Protein AF-0000000084673811 (afdb_homodimer)

Secondary structure (DSSP, 8-state):
------EEEEEE-TTB-HHHHHHHIIIIIS--TTSSS---EEEEEESSSSSEEETTTEEE--SB-GGGGGT-SEEEE---S-TTSPPPHHHHHHHHHHHHHT-EEEEEGGGHHHHHHTTTTTTSEE---GGGHHHHHHH-TTSEE-TTBSEEEETTEEEE-SSTHHHHHHHHHHHHHH-HHHHHHHHHHTTPPSPPPTTSBS------SSSHHHHHHHHHHHHHTTTTS---HHHHHHHTT--HHHHHHHHHHHHSS-HHHHHHHHHHHHHHHHHHH----HHHHHHHTT-S-HHHHHHHHHHHHSS-HHHHHHHH-SSTTHHHHHHHH--/------EEEEEE-TTB-HHHHHHHIIIIIS--TT-SS---EEEEEESSSSSEEETTTEEE--SB-GGGGGT-SEEEE---S-TTSPPPHHHHHHHHHHHHHT-EEEEEGGGHHHHHHTTTTTTSEE---GGGHHHHHHH-TTSEE-TTBSEEEETTEEEE-SSTHHHHHHHHHHHHHH-HHHHHHHHHHTTPPSPPPTTSBS------SSSHHHHHHHHHHHHHTTTTS---HHHHHHHTT--HHHHHHHHHHHHSS-HHHHHHHHHHHHHHHHHHH----HHHHHHHTT-SSHHHHHHHHHHHHSS-HHHHHHHH-SSTTHHHHHHHH--

InterPro domains:
  IPR002818 DJ-1/PfpI [PF01965] (40-175)
  IPR009057 Homedomain-like superfamily [SSF46689] (218-264)
  IPR009057 Homedomain-like superfamily [SSF46689] (267-317)
  IPR018060 AraC-like, DNA binding HTH domain [PF12833] (236-315)
  IPR018060 AraC-like, DNA binding HTH domain [PS01124] (217-315)
  IPR018060 AraC-like, DNA binding HTH domain [SM00342] (230-313)
  IPR018062 HTH domain AraC-type, conserved site [PS00041] (267-309)
  IPR029062 Class I glutamine amidotransferase-like [G3DSA:3.40.50.880] (7-215)
  IPR029062 Class I glutamine amidotransferase-like [SSF52317] (8-196)
  IPR052158 Isonitrile Hydratase and Quaternary Amine Regulator [PTHR43130] (4-276)

Solvent-accessible surface area (backbone atoms only — not comparable to full-atom values): 33667 Å² total; per-residue (Å²): 126,81,66,79,69,43,34,35,33,35,54,42,41,59,46,21,37,37,40,46,43,17,44,52,32,58,71,41,47,50,85,58,82,91,47,95,59,80,67,54,43,61,43,34,24,24,79,51,81,67,70,21,42,27,54,68,58,29,30,37,44,52,76,40,47,66,74,56,42,77,68,24,39,30,38,39,32,31,25,51,59,48,85,86,56,79,71,57,66,69,58,37,52,44,51,52,52,19,45,72,74,63,20,28,38,35,21,20,14,53,12,34,54,56,46,48,72,50,51,75,39,56,77,31,63,35,24,22,24,65,92,43,30,65,57,49,34,67,79,39,66,56,31,46,65,41,62,40,26,20,28,30,78,58,80,47,44,31,20,6,9,18,47,52,19,33,52,43,45,52,40,49,52,41,22,71,65,59,27,60,67,53,25,43,52,53,34,36,67,32,22,32,70,53,83,61,60,39,52,31,33,30,61,42,69,50,84,59,85,55,69,70,68,48,40,47,54,23,46,50,34,51,45,67,64,41,37,44,46,94,82,46,66,65,59,57,14,52,73,56,73,35,53,57,67,58,33,52,52,51,43,26,64,61,37,51,33,53,72,67,57,46,50,50,51,51,22,51,51,51,37,52,51,44,39,32,75,44,86,67,49,68,57,56,42,20,42,57,33,38,36,92,38,51,64,59,35,41,52,51,41,24,72,72,69,72,42,43,62,69,58,45,22,57,69,48,20,74,69,53,64,66,68,63,60,65,63,59,67,78,107,127,80,66,78,69,45,34,35,32,36,54,42,40,59,46,21,37,36,40,45,43,16,45,52,32,58,71,42,47,51,86,58,83,90,48,94,60,79,67,51,43,60,42,35,25,22,78,51,81,67,72,20,39,26,52,70,57,30,31,38,46,53,74,41,47,68,74,57,43,76,67,24,38,29,37,39,32,30,26,50,59,48,86,85,55,80,72,56,66,71,57,36,50,43,52,52,52,21,43,72,74,65,19,29,39,36,21,20,16,54,11,35,53,55,47,47,73,51,52,75,38,57,77,28,64,34,25,22,23,65,90,43,31,64,57,50,35,69,78,40,66,56,31,47,62,41,62,40,24,20,27,30,79,58,80,46,42,30,20,6,8,18,47,51,18,33,50,41,45,52,39,50,52,41,22,71,67,60,26,61,68,52,27,43,50,53,34,38,67,31,23,32,69,52,84,62,59,37,52,32,32,31,63,42,70,48,82,57,84,54,70,70,68,48,39,47,54,22,46,51,35,53,44,67,63,42,38,43,47,94,81,46,65,66,60,56,14,52,73,54,72,35,52,57,68,56,31,52,52,50,44,26,64,60,36,50,32,54,70,68,58,46,50,50,52,53,21,50,52,50,39,52,51,43,40,31,72,44,87,68,49,67,57,56,43,22,42,57,33,37,35,93,38,52,65,60,35,41,53,52,41,24,72,73,69,72,43,45,64,69,59,45,21,56,68,49,20,75,69,50,67,63,66,63,62,66,63,60,67,76,107

Nearest PDB structures (foldseek):
  3mgk-assembly1_A  TM=8.654E-01  e=7.716E-13  Clostridium acetobutylicum
  3w6v-assembly1_A  TM=9.100E-01  e=7.643E-09  Streptomyces griseus
  3oio-assembly1_A  TM=8.968E-01  e=2.496E-07  Chromobacterium violaceum
  6swi-assembly1_A  TM=8.691E-01  e=5.463E-06  Geobacillus stearothermophilus
  4fe7-assembly1_A-2  TM=3.202E-01  e=2.845E-08  Escherichia coli

Foldseek 3Di:
DQDQLFEEEEEDAAAFAPQQSVLLCLLQVDDDPVDPDDGYHYWYEYDDDDQHDYPPGDTDDGPYYLVCLLGGQEYEFTADRDLPDQDDPVNLVSVVNSVVVPHAYEYAANSVSNVLSSVVQQCHEWEHALVCQVVSCVVRVSHNYQSFWQWDCPDSYIYGYDDCSSNLRSLVSVCLRANQVVSQVSCVVVVHDRRDDRQFGPDQDPPDDDAQLVLVVVLVVVCLQVQLDDDDLCNSCVSSPHDSVVSQVSVCNGRVDGPVVVSLVSLLVQLRVCLAEHPDDLQVSCNRNRHPGSVVVQVSNCVVSVDGSVVSSCNRHPPNPPVVVVVPPVD/DQDQLFEEEEEDAAAFAPQQSVLLCLLQVDDDPVDPDDGYHYWYEYDDDDQHDYPPGDTDDGPYYLVCLLGGQEYEFTADRDLPDQDDPVNLVSVVNSVVVPHAYEYAANSVSNVLSSVVQQCHEWEHALVCQVVSCVVRVSHNYQSFWQWDCPDSYIYGYDDCSSNLRSLVSVCLRANQVVSQVSCVVVVHDRRDDRQFGPDQDPPDDDAQLVLVVVLVVVCLQVQLDDDDLCNSCVSSPHDSVVSQVSNCNGRVDGPVVVSLVSLLSQLRVCLAEHPDDLQVSCNRNRHPGSVVVQVSNCVVSVDGSVVSSCNHHPPNPPPPVVVPVVD

Structure (mmCIF, N/CA/C/O backbone):
data_AF-0000000084673811-model_v1
#
loop_
_entity.id
_entity.type
_entity.pdbx_description
1 polymer 'Putative AraC family transcriptional regulator'
#
loop_
_atom_site.group_PDB
_atom_site.id
_atom_site.type_symbol
_atom_site.label_atom_id
_atom_site.label_alt_id
_atom_site.label_comp_id
_atom_site.label_asym_id
_atom_site.label_entity_id
_atom_site.label_seq_id
_atom_site.pdbx_PDB_ins_code
_atom_site.Cartn_x
_atom_site.Cartn_y
_atom_site.Cartn_z
_atom_site.occupancy
_atom_site.B_iso_or_equiv
_atom_site.auth_seq_id
_atom_site.auth_comp_id
_atom_site.auth_asym_id
_atom_site.auth_atom_id
_atom_site.pdbx_PDB_model_num
ATOM 1 N N . MET A 1 1 ? 17.484 -3.846 -26.094 1 44.44 1 MET A N 1
ATOM 2 C CA . MET A 1 1 ? 16.156 -4.426 -25.938 1 44.44 1 MET A CA 1
ATOM 3 C C . MET A 1 1 ? 16 -5.051 -24.547 1 44.44 1 MET A C 1
ATOM 5 O O . MET A 1 1 ? 16.938 -5.68 -24.047 1 44.44 1 MET A O 1
ATOM 9 N N . ARG A 1 2 ? 15.07 -4.477 -23.766 1 60.22 2 ARG A N 1
ATOM 10 C CA . ARG A 1 2 ? 14.992 -5.031 -22.406 1 60.22 2 ARG A CA 1
ATOM 11 C C . ARG A 1 2 ? 14.719 -6.535 -22.453 1 60.22 2 ARG A C 1
ATOM 13 O O . ARG A 1 2 ? 13.984 -7.012 -23.312 1 60.22 2 ARG A O 1
ATOM 20 N N . ASN A 1 3 ? 15.594 -7.32 -21.844 1 67.62 3 ASN A N 1
ATOM 21 C CA . ASN A 1 3 ? 15.5 -8.773 -21.797 1 67.62 3 ASN A CA 1
ATOM 22 C C . ASN A 1 3 ? 14.102 -9.227 -21.359 1 67.62 3 ASN A C 1
ATOM 24 O O . ASN A 1 3 ? 13.414 -8.516 -20.641 1 67.62 3 ASN A O 1
ATOM 28 N N . ASP A 1 4 ? 13.633 -10.289 -21.984 1 82.81 4 ASP A N 1
ATOM 29 C CA . ASP A 1 4 ? 12.391 -10.945 -21.578 1 82.81 4 ASP A CA 1
ATOM 30 C C . ASP A 1 4 ? 12.414 -11.312 -20.094 1 82.81 4 ASP A C 1
ATOM 32 O O . ASP A 1 4 ? 13.25 -12.117 -19.672 1 82.81 4 ASP A O 1
ATOM 36 N N . PRO A 1 5 ? 11.594 -10.648 -19.281 1 88.81 5 PRO A N 1
ATOM 37 C CA . PRO A 1 5 ? 11.617 -10.914 -17.844 1 88.81 5 PRO A CA 1
ATOM 38 C C . PRO A 1 5 ? 11.125 -12.32 -17.5 1 88.81 5 PRO A C 1
ATOM 40 O O . PRO A 1 5 ? 11.344 -12.797 -16.375 1 88.81 5 PRO A O 1
ATOM 43 N N . GLY A 1 6 ? 10.484 -13.023 -18.531 1 93.19 6 GLY A N 1
ATOM 44 C CA . GLY A 1 6 ? 10.133 -14.43 -18.375 1 93.19 6 GLY A CA 1
ATOM 45 C C . GLY A 1 6 ? 8.805 -14.633 -17.672 1 93.19 6 GLY A C 1
ATOM 46 O O . GLY A 1 6 ? 8 -13.703 -17.562 1 93.19 6 GLY A O 1
ATOM 47 N N . LEU A 1 7 ? 8.594 -15.938 -17.266 1 96.81 7 LEU A N 1
ATOM 48 C CA . LEU A 1 7 ? 7.34 -16.359 -16.641 1 96.81 7 LEU A CA 1
ATOM 49 C C . LEU A 1 7 ? 7.395 -16.188 -15.125 1 96.81 7 LEU A C 1
ATOM 51 O O . LEU A 1 7 ? 8.367 -16.594 -14.484 1 96.81 7 LEU A O 1
ATOM 55 N N . VAL A 1 8 ? 6.379 -15.477 -14.594 1 97.69 8 VAL A N 1
ATOM 56 C CA . VAL A 1 8 ? 6.172 -15.375 -13.156 1 97.69 8 VAL A CA 1
ATOM 57 C C . VAL A 1 8 ? 5.078 -16.359 -12.727 1 97.69 8 VAL A C 1
ATOM 59 O O . VAL A 1 8 ? 3.928 -16.234 -13.148 1 97.69 8 VAL A O 1
ATOM 62 N N . ALA A 1 9 ? 5.434 -17.359 -11.945 1 97.81 9 ALA A N 1
ATOM 63 C CA . ALA A 1 9 ? 4.469 -18.297 -11.352 1 97.81 9 ALA A CA 1
ATOM 64 C C . ALA A 1 9 ? 4.039 -17.812 -9.969 1 97.81 9 ALA A C 1
ATOM 66 O O . ALA A 1 9 ? 4.875 -17.641 -9.078 1 97.81 9 ALA A O 1
ATOM 67 N N . ILE A 1 10 ? 2.773 -17.594 -9.797 1 96.56 10 ILE A N 1
ATOM 68 C CA . ILE A 1 10 ? 2.221 -17.219 -8.5 1 96.56 10 ILE A CA 1
ATOM 69 C C . ILE A 1 10 ? 1.518 -18.422 -7.875 1 96.56 10 ILE A C 1
ATOM 71 O O . ILE A 1 10 ? 0.551 -18.938 -8.438 1 96.56 10 ILE A O 1
ATOM 75 N N . LEU A 1 11 ? 1.998 -18.859 -6.758 1 96.56 11 LEU A N 1
ATOM 76 C CA . LEU A 1 11 ? 1.438 -20.031 -6.102 1 96.56 11 LEU A CA 1
ATOM 77 C C . LEU A 1 11 ? 0.09 -19.719 -5.465 1 96.56 11 LEU A C 1
ATOM 79 O O . LEU A 1 11 ? -0.085 -18.641 -4.887 1 96.56 11 LEU A O 1
ATOM 83 N N . ALA A 1 12 ? -0.79 -20.625 -5.594 1 93.25 12 ALA A N 1
ATOM 84 C CA . ALA A 1 12 ? -2.092 -20.578 -4.934 1 93.25 12 ALA A CA 1
ATOM 85 C C . ALA A 1 12 ? -2.367 -21.875 -4.172 1 93.25 12 ALA A C 1
ATOM 87 O O . ALA A 1 12 ? -2.049 -22.953 -4.656 1 93.25 12 ALA A O 1
ATOM 88 N N . TYR A 1 13 ? -2.865 -21.75 -3.045 1 93.56 13 TYR A N 1
ATOM 89 C CA . TYR A 1 13 ? -3.23 -22.891 -2.215 1 93.56 13 TYR A CA 1
ATOM 90 C C . TYR A 1 13 ? -4.371 -22.531 -1.267 1 93.56 13 TYR A C 1
ATOM 92 O O . TYR A 1 13 ? -4.672 -21.359 -1.064 1 93.56 13 TYR A O 1
ATOM 100 N N . ASP A 1 14 ? -5.02 -23.578 -0.733 1 92.25 14 ASP A N 1
ATOM 101 C CA . ASP A 1 14 ? -6.121 -23.375 0.2 1 92.25 14 ASP A CA 1
ATOM 102 C C . ASP A 1 14 ? -5.66 -22.594 1.431 1 92.25 14 ASP A C 1
ATOM 104 O O . ASP A 1 14 ? -4.66 -22.953 2.059 1 92.25 14 ASP A O 1
ATOM 108 N N . GLY A 1 15 ? -6.352 -21.484 1.668 1 90.31 15 GLY A N 1
ATOM 109 C CA . GLY A 1 15 ? -6.051 -20.703 2.855 1 90.31 15 GLY A CA 1
ATOM 110 C C . GLY A 1 15 ? -5.031 -19.609 2.604 1 90.31 15 GLY A C 1
ATOM 111 O O . GLY A 1 15 ? -4.535 -18.984 3.545 1 90.31 15 GLY A O 1
ATOM 112 N N . LEU A 1 16 ? -4.703 -19.391 1.325 1 88.62 16 LEU A N 1
ATOM 113 C CA . LEU A 1 16 ? -3.723 -18.344 1.043 1 88.62 16 LEU A CA 1
ATOM 114 C C . LEU A 1 16 ? -4.281 -16.969 1.392 1 88.62 16 LEU A C 1
ATOM 116 O O . LEU A 1 16 ? -5.496 -16.797 1.505 1 88.62 16 LEU A O 1
ATOM 120 N N . CYS A 1 17 ? -3.402 -16.031 1.619 1 89.75 17 CYS A N 1
ATOM 121 C CA . CYS A 1 17 ? -3.799 -14.656 1.884 1 89.75 17 CYS A CA 1
ATOM 122 C C . CYS A 1 17 ? -4.211 -13.953 0.597 1 89.75 17 CYS A C 1
ATOM 124 O O . CYS A 1 17 ? -3.391 -13.75 -0.297 1 89.75 17 CYS A O 1
ATOM 126 N N . THR A 1 18 ? -5.445 -13.562 0.523 1 88.75 18 THR A N 1
ATOM 127 C CA . THR A 1 18 ? -6.027 -12.977 -0.677 1 88.75 18 THR A CA 1
ATOM 128 C C . THR A 1 18 ? -5.297 -11.688 -1.052 1 88.75 18 THR A C 1
ATOM 130 O O . THR A 1 18 ? -4.969 -11.469 -2.221 1 88.75 18 THR A O 1
ATOM 133 N N . PHE A 1 19 ? -5.039 -10.844 -0.103 1 91.56 19 PHE A N 1
ATOM 134 C CA . PHE A 1 19 ? -4.43 -9.547 -0.362 1 91.56 19 PHE A CA 1
ATOM 135 C C . PHE A 1 19 ? -3.029 -9.703 -0.941 1 91.56 19 PHE A C 1
ATOM 137 O O . PHE A 1 19 ? -2.703 -9.109 -1.967 1 91.56 19 PHE A O 1
ATOM 144 N N . GLU A 1 20 ? -2.234 -10.547 -0.339 1 94.5 20 GLU A N 1
ATOM 145 C CA . GLU A 1 20 ? -0.866 -10.789 -0.785 1 94.5 20 GLU A CA 1
ATOM 146 C C . GLU A 1 20 ? -0.843 -11.43 -2.17 1 94.5 20 GLU A C 1
ATOM 148 O O . GLU A 1 20 ? -0.004 -11.086 -3.006 1 94.5 20 GLU A O 1
ATOM 153 N N . PHE A 1 21 ? -1.784 -12.367 -2.354 1 92.56 21 PHE A N 1
ATOM 154 C CA . PHE A 1 21 ? -1.965 -12.938 -3.686 1 92.56 21 PHE A CA 1
ATOM 155 C C . PHE A 1 21 ? -2.309 -11.844 -4.695 1 92.56 21 PHE A C 1
ATOM 157 O O . PHE A 1 21 ? -1.733 -11.797 -5.781 1 92.56 21 PHE A O 1
ATOM 164 N N . GLY A 1 22 ? -3.217 -10.977 -4.359 1 92.12 22 GLY A N 1
ATOM 165 C CA . GLY A 1 22 ? -3.633 -9.875 -5.211 1 92.12 22 GLY A CA 1
ATOM 166 C C . GLY A 1 22 ? -2.502 -8.922 -5.555 1 92.12 22 GLY A C 1
ATOM 167 O O . GLY A 1 22 ? -2.465 -8.367 -6.652 1 92.12 22 GLY A O 1
ATOM 168 N N . ILE A 1 23 ? -1.549 -8.719 -4.609 1 94.25 23 ILE A N 1
ATOM 169 C CA . ILE A 1 23 ? -0.381 -7.879 -4.859 1 94.25 23 ILE A CA 1
ATOM 170 C C . ILE A 1 23 ? 0.418 -8.438 -6.031 1 94.25 23 ILE A C 1
ATOM 172 O O . ILE A 1 23 ? 0.748 -7.711 -6.973 1 94.25 23 ILE A O 1
ATOM 176 N N . ALA A 1 24 ? 0.712 -9.727 -5.977 1 95.5 24 ALA A N 1
ATOM 177 C CA . ALA A 1 24 ? 1.522 -10.367 -7.004 1 95.5 24 ALA A CA 1
ATOM 178 C C . ALA A 1 24 ? 0.842 -10.289 -8.367 1 95.5 24 ALA A C 1
ATOM 180 O O . ALA A 1 24 ? 1.481 -9.953 -9.367 1 95.5 24 ALA A O 1
ATOM 181 N N . VAL A 1 25 ? -0.455 -10.539 -8.375 1 93 25 VAL A N 1
ATOM 182 C CA . VAL A 1 25 ? -1.209 -10.508 -9.625 1 93 25 VAL A CA 1
ATOM 183 C C . VAL A 1 25 ? -1.216 -9.094 -10.188 1 93 25 VAL A C 1
ATOM 185 O O . VAL A 1 25 ? -1.031 -8.898 -11.391 1 93 25 VAL A O 1
ATOM 188 N N . GLU A 1 26 ? -1.438 -8.102 -9.344 1 93.06 26 GLU A N 1
ATOM 189 C CA . GLU A 1 26 ? -1.507 -6.707 -9.758 1 93.06 26 GLU A CA 1
ATOM 190 C C . GLU A 1 26 ? -0.195 -6.258 -10.398 1 93.06 26 GLU A C 1
ATOM 192 O O . GLU A 1 26 ? -0.2 -5.551 -11.406 1 93.06 26 GLU A O 1
ATOM 197 N N . ILE A 1 27 ? 0.909 -6.66 -9.852 1 94.56 27 ILE A N 1
ATOM 198 C CA . ILE A 1 27 ? 2.201 -6.133 -10.281 1 94.56 27 ILE A CA 1
ATOM 199 C C . ILE A 1 27 ? 2.711 -6.926 -11.477 1 94.56 27 ILE A C 1
ATOM 201 O O . ILE A 1 27 ? 3.207 -6.352 -12.445 1 94.56 27 ILE A O 1
ATOM 205 N N . PHE A 1 28 ? 2.498 -8.242 -11.477 1 95.38 28 PHE A N 1
ATOM 206 C CA . PHE A 1 28 ? 3.121 -9.055 -12.508 1 95.38 28 PHE A CA 1
ATOM 207 C C . PHE A 1 28 ? 2.098 -9.484 -13.555 1 95.38 28 PHE A C 1
ATOM 209 O O . PHE A 1 28 ? 2.455 -9.797 -14.695 1 95.38 28 PHE A O 1
ATOM 216 N N . GLY A 1 29 ? 0.852 -9.57 -13.172 1 91.12 29 GLY A N 1
ATOM 217 C CA . GLY A 1 29 ? -0.138 -10.219 -14.023 1 91.12 29 GLY A CA 1
ATOM 218 C C . GLY A 1 29 ? -0.863 -9.25 -14.938 1 91.12 29 GLY A C 1
ATOM 219 O O . GLY A 1 29 ? -1.378 -9.648 -15.984 1 91.12 29 GLY A O 1
ATOM 220 N N . LEU A 1 30 ? -0.998 -8.008 -14.539 1 87.81 30 LEU A N 1
ATOM 221 C CA . LEU A 1 30 ? -1.751 -7.039 -15.328 1 87.81 30 LEU A CA 1
ATOM 222 C C . LEU A 1 30 ? -0.936 -6.566 -16.531 1 87.81 30 LEU A C 1
ATOM 224 O O . LEU A 1 30 ? 0.271 -6.34 -16.406 1 87.81 30 LEU A O 1
ATOM 228 N N . ALA A 1 31 ? -1.616 -6.367 -17.609 1 86.12 31 ALA A N 1
ATOM 229 C CA . ALA A 1 31 ? -0.977 -5.809 -18.797 1 86.12 31 ALA A CA 1
ATOM 230 C C . ALA A 1 31 ? -0.514 -4.375 -18.547 1 86.12 31 ALA A C 1
ATOM 232 O O . ALA A 1 31 ? -1.173 -3.621 -17.828 1 86.12 31 ALA A O 1
ATOM 233 N N . ARG A 1 32 ? 0.59 -4.062 -19.109 1 91.12 32 ARG A N 1
ATOM 234 C CA . ARG A 1 32 ? 1.168 -2.727 -19 1 91.12 32 ARG A CA 1
ATOM 235 C C . ARG A 1 32 ? 1.306 -2.074 -20.359 1 91.12 32 ARG A C 1
ATOM 237 O O . ARG A 1 32 ? 2.414 -1.94 -20.891 1 91.12 32 ARG A O 1
ATOM 244 N N . PRO A 1 33 ? 0.194 -1.592 -20.875 1 86.5 33 PRO A N 1
ATOM 245 C CA . PRO A 1 33 ? 0.229 -1.024 -22.219 1 86.5 33 PRO A CA 1
ATOM 246 C C . PRO A 1 33 ? 1.038 0.268 -22.297 1 86.5 33 PRO A C 1
ATOM 248 O O . PRO A 1 33 ? 1.372 0.728 -23.391 1 86.5 33 PRO A O 1
ATOM 251 N N . GLU A 1 34 ? 1.355 0.805 -21.156 1 82.25 34 GLU A N 1
ATOM 252 C CA . GLU A 1 34 ? 2.115 2.051 -21.125 1 82.25 34 GLU A CA 1
ATOM 253 C C . GLU A 1 34 ? 3.576 1.818 -21.5 1 82.25 34 GLU A C 1
ATOM 255 O O . GLU A 1 34 ? 4.312 2.77 -21.781 1 82.25 34 GLU A O 1
ATOM 260 N N . PHE A 1 35 ? 3.939 0.577 -21.5 1 86.31 35 PHE A N 1
ATOM 261 C CA . PHE A 1 35 ? 5.309 0.25 -21.875 1 86.31 35 PHE A CA 1
ATOM 262 C C . PHE A 1 35 ? 5.355 -0.359 -23.266 1 86.31 35 PHE A C 1
ATOM 264 O O . PHE A 1 35 ? 4.398 -1.008 -23.703 1 86.31 35 PHE A O 1
ATOM 271 N N . ASP A 1 36 ? 6.449 -0.141 -23.984 1 86.44 36 ASP A N 1
ATOM 272 C CA . ASP A 1 36 ? 6.602 -0.629 -25.359 1 86.44 36 ASP A CA 1
ATOM 273 C C . ASP A 1 36 ? 7.43 -1.911 -25.391 1 86.44 36 ASP A C 1
ATOM 275 O O . ASP A 1 36 ? 7.914 -2.312 -26.453 1 86.44 36 ASP A O 1
ATOM 279 N N . PHE A 1 37 ? 7.715 -2.475 -24.297 1 87.31 37 PHE A N 1
ATOM 280 C CA . PHE A 1 37 ? 8.43 -3.742 -24.188 1 87.31 37 PHE A CA 1
ATOM 281 C C . PHE A 1 37 ? 7.555 -4.805 -23.547 1 87.31 37 PHE A C 1
ATOM 283 O O . PHE A 1 37 ? 6.559 -4.484 -22.891 1 87.31 37 PHE A O 1
ATOM 290 N N . PRO A 1 38 ? 7.934 -6.082 -23.797 1 89.56 38 PRO A N 1
ATOM 291 C CA . PRO A 1 38 ? 7.113 -7.152 -23.219 1 89.56 38 PRO A CA 1
ATOM 292 C C . PRO A 1 38 ? 7.156 -7.172 -21.688 1 89.56 38 PRO A C 1
ATOM 294 O O . PRO A 1 38 ? 8.242 -7.176 -21.109 1 89.56 38 PRO A O 1
ATOM 297 N N . TRP A 1 39 ? 6.039 -7.121 -21.172 1 93.62 39 TRP A N 1
ATOM 298 C CA . TRP A 1 39 ? 5.895 -7.273 -19.719 1 93.62 39 TRP A CA 1
ATOM 299 C C . TRP A 1 39 ? 5.914 -8.742 -19.328 1 93.62 39 TRP A C 1
ATOM 301 O O . TRP A 1 39 ? 6.07 -9.625 -20.172 1 93.62 39 TRP A O 1
ATOM 311 N N . TYR A 1 40 ? 5.824 -9.008 -18.062 1 95.31 40 TYR A N 1
ATOM 312 C CA . TYR A 1 40 ? 5.828 -10.367 -17.531 1 95.31 40 TYR A CA 1
ATOM 313 C C . TYR A 1 40 ? 4.66 -11.172 -18.094 1 95.31 40 TYR A C 1
ATOM 315 O O . TYR A 1 40 ? 3.559 -10.648 -18.266 1 95.31 40 TYR A O 1
ATOM 323 N N . ARG A 1 41 ? 4.938 -12.445 -18.375 1 94.06 41 ARG A N 1
ATOM 324 C CA . ARG A 1 41 ? 3.869 -13.438 -18.406 1 94.06 41 ARG A CA 1
ATOM 325 C C . ARG A 1 41 ? 3.605 -14.008 -17.016 1 94.06 41 ARG A C 1
ATOM 327 O O . ARG A 1 41 ? 4.5 -14.031 -16.156 1 94.06 41 ARG A O 1
ATOM 334 N N . HIS A 1 42 ? 2.4 -14.391 -16.766 1 93.56 42 HIS A N 1
ATOM 335 C CA . HIS A 1 42 ? 2.15 -14.945 -15.43 1 93.56 42 HIS A CA 1
ATOM 336 C C . HIS A 1 42 ? 1.228 -16.156 -15.5 1 93.56 42 HIS A C 1
ATOM 338 O O . HIS A 1 42 ? 0.485 -16.328 -16.469 1 93.56 42 HIS A O 1
ATOM 344 N N . ARG A 1 43 ? 1.376 -17.047 -14.555 1 93.56 43 ARG A N 1
ATOM 345 C CA . ARG A 1 43 ? 0.487 -18.188 -14.328 1 93.56 43 ARG A CA 1
ATOM 346 C C . ARG A 1 43 ? 0.201 -18.359 -12.844 1 93.56 43 ARG A C 1
ATOM 348 O O . ARG A 1 43 ? 1.093 -18.188 -12.008 1 93.56 43 ARG A O 1
ATOM 355 N N . ILE A 1 44 ? -1.063 -18.641 -12.617 1 92.62 44 ILE A N 1
ATOM 356 C CA . ILE A 1 44 ? -1.421 -19.078 -11.273 1 92.62 44 ILE A CA 1
ATOM 357 C C . ILE A 1 44 ? -1.192 -20.578 -11.141 1 92.62 44 ILE A C 1
ATOM 359 O O . ILE A 1 44 ? -1.745 -21.375 -11.914 1 92.62 44 ILE A O 1
ATOM 363 N N . VAL A 1 45 ? -0.341 -20.969 -10.203 1 94.81 45 VAL A N 1
ATOM 364 C CA . VAL A 1 45 ? 0.014 -22.375 -10.023 1 94.81 45 VAL A CA 1
ATOM 365 C C . VAL A 1 45 ? -0.634 -22.906 -8.75 1 94.81 45 VAL A C 1
ATOM 367 O O . VAL A 1 45 ? -0.323 -22.453 -7.645 1 94.81 45 VAL A O 1
ATOM 370 N N . GLY A 1 46 ? -1.486 -23.922 -8.93 1 93.38 46 GLY A N 1
ATOM 371 C CA . GLY A 1 46 ? -2.221 -24.469 -7.805 1 93.38 46 GLY A CA 1
ATOM 372 C C . GLY A 1 46 ? -1.505 -25.625 -7.133 1 93.38 46 GLY A C 1
ATOM 373 O O . GLY A 1 46 ? -1.022 -26.547 -7.809 1 93.38 46 GLY A O 1
ATOM 374 N N . LEU A 1 47 ? -1.374 -25.516 -5.832 1 93.62 47 LEU A N 1
ATOM 375 C CA . LEU A 1 47 ? -0.828 -26.609 -5.035 1 93.62 47 LEU A CA 1
ATOM 376 C C . LEU A 1 47 ? -1.902 -27.641 -4.734 1 93.62 47 LEU A C 1
ATOM 378 O O . LEU A 1 47 ? -1.632 -28.844 -4.754 1 93.62 47 LEU A O 1
ATOM 382 N N . ASP A 1 48 ? -3.148 -27.172 -4.418 1 90.44 48 ASP A N 1
ATOM 383 C CA . ASP A 1 48 ? -4.273 -28.031 -4.043 1 90.44 48 ASP A CA 1
ATOM 384 C C . ASP A 1 48 ? -5.281 -28.141 -5.184 1 90.44 48 ASP A C 1
ATOM 386 O O . ASP A 1 48 ? -5.258 -27.344 -6.125 1 90.44 48 ASP A O 1
ATOM 390 N N . GLU A 1 49 ? -6.082 -29.25 -5.113 1 84.19 49 GLU A N 1
ATOM 391 C CA . GLU A 1 49 ? -7.16 -29.375 -6.094 1 84.19 49 GLU A CA 1
ATOM 392 C C . GLU A 1 49 ? -8.188 -28.266 -5.926 1 84.19 49 GLU A C 1
ATOM 394 O O . GLU A 1 49 ? -8.539 -27.891 -4.805 1 84.19 49 GLU A O 1
ATOM 399 N N . GLY A 1 50 ? -8.531 -27.594 -6.957 1 75.88 50 GLY A N 1
ATOM 400 C CA . GLY A 1 50 ? -9.359 -26.391 -6.91 1 75.88 50 GLY A CA 1
ATOM 401 C C . GLY A 1 50 ? -10.844 -26.703 -6.887 1 75.88 50 GLY A C 1
ATOM 402 O O . GLY A 1 50 ? -11.25 -27.859 -6.914 1 75.88 50 GLY A O 1
ATOM 403 N N . PRO A 1 51 ? -11.562 -25.672 -6.773 1 82.5 51 PRO A N 1
ATOM 404 C CA . PRO A 1 51 ? -11.203 -24.297 -6.457 1 82.5 51 PRO A CA 1
ATOM 405 C C . PRO A 1 51 ? -10.664 -24.125 -5.039 1 82.5 51 PRO A C 1
ATOM 407 O O . PRO A 1 51 ? -11.234 -24.672 -4.09 1 82.5 51 PRO A O 1
ATOM 410 N N . MET A 1 52 ? -9.516 -23.438 -4.855 1 87.06 52 MET A N 1
ATOM 411 C CA . MET A 1 52 ? -8.859 -23.203 -3.572 1 87.06 52 MET A CA 1
ATOM 412 C C . MET A 1 52 ? -9.469 -22.016 -2.854 1 87.06 52 MET A C 1
ATOM 414 O O . MET A 1 52 ? -9.805 -21 -3.486 1 87.06 52 MET A O 1
ATOM 418 N N . ARG A 1 53 ? -9.641 -22.125 -1.56 1 86.06 53 ARG A N 1
ATOM 419 C CA . ARG A 1 53 ? -10.242 -21.062 -0.773 1 86.06 53 ARG A CA 1
ATOM 420 C C . ARG A 1 53 ? -9.18 -20.094 -0.262 1 86.06 53 ARG A C 1
ATOM 422 O O . ARG A 1 53 ? -8.188 -20.516 0.348 1 86.06 53 ARG A O 1
ATOM 429 N N . ALA A 1 54 ? -9.336 -18.812 -0.638 1 84.44 54 ALA A N 1
ATOM 430 C CA . ALA A 1 54 ? -8.516 -17.75 -0.059 1 84.44 54 ALA A CA 1
ATOM 431 C C . ALA A 1 54 ? -9.258 -17.047 1.064 1 84.44 54 ALA A C 1
ATOM 433 O O . ALA A 1 54 ? -10.453 -17.266 1.272 1 84.44 54 ALA A O 1
ATOM 434 N N . MET A 1 55 ? -8.578 -16.281 1.812 1 79 55 MET A N 1
ATOM 435 C CA . MET A 1 55 ? -9.203 -15.547 2.914 1 79 55 MET A CA 1
ATOM 436 C C . MET A 1 55 ? -10.266 -14.586 2.398 1 79 55 MET A C 1
ATOM 438 O O . MET A 1 55 ? -10.094 -13.961 1.348 1 79 55 MET A O 1
ATOM 442 N N . GLY A 1 56 ? -11.328 -14.414 3.168 1 72.69 56 GLY A N 1
ATOM 443 C CA . GLY A 1 56 ? -12.375 -13.453 2.848 1 72.69 56 GLY A CA 1
ATOM 444 C C . GLY A 1 56 ? -13.453 -14.016 1.938 1 72.69 56 GLY A C 1
ATOM 445 O O . GLY A 1 56 ? -14.234 -13.266 1.357 1 72.69 56 GLY A O 1
ATOM 446 N N . GLY A 1 57 ? -13.461 -15.336 1.68 1 72.25 57 GLY A N 1
ATOM 447 C CA . GLY A 1 57 ? -14.539 -15.961 0.928 1 72.25 57 GLY A CA 1
ATOM 448 C C . GLY A 1 57 ? -14.25 -16.062 -0.559 1 72.25 57 GLY A C 1
ATOM 449 O O . GLY A 1 57 ? -15.156 -16.281 -1.359 1 72.25 57 GLY A O 1
ATOM 450 N N . ILE A 1 58 ? -12.953 -15.953 -0.884 1 75.81 58 ILE A N 1
ATOM 451 C CA . ILE A 1 58 ? -12.539 -16 -2.283 1 75.81 58 ILE A CA 1
ATOM 452 C C . ILE A 1 58 ? -12.078 -17.422 -2.631 1 75.81 58 ILE A C 1
ATOM 454 O O . ILE A 1 58 ? -11.508 -18.125 -1.788 1 75.81 58 ILE A O 1
ATOM 458 N N . ARG A 1 59 ? -12.438 -17.703 -3.854 1 83 59 ARG A N 1
ATOM 459 C CA . ARG A 1 59 ? -11.898 -18.953 -4.383 1 83 59 ARG A CA 1
ATOM 460 C C . ARG A 1 59 ? -10.93 -18.688 -5.531 1 83 59 ARG A C 1
ATOM 462 O O . ARG A 1 59 ? -11.125 -17.75 -6.309 1 83 59 ARG A O 1
ATOM 469 N N . VAL A 1 60 ? -9.906 -19.453 -5.625 1 81.62 60 VAL A N 1
ATOM 470 C CA . VAL A 1 60 ? -8.859 -19.281 -6.633 1 81.62 60 VAL A CA 1
ATOM 471 C C . VAL A 1 60 ? -8.805 -20.516 -7.523 1 81.62 60 VAL A C 1
ATOM 473 O O . VAL A 1 60 ? -8.758 -21.641 -7.027 1 81.62 60 VAL A O 1
ATOM 476 N N . LEU A 1 61 ? -8.914 -20.25 -8.828 1 82.62 61 LEU A N 1
ATOM 477 C CA . LEU A 1 61 ? -8.664 -21.297 -9.805 1 82.62 61 LEU A CA 1
ATOM 478 C C . LEU A 1 61 ? -7.258 -21.188 -10.375 1 82.62 61 LEU A C 1
ATOM 480 O O . LEU A 1 61 ? -6.82 -20.094 -10.75 1 82.62 61 LEU A O 1
ATOM 484 N N . ALA A 1 62 ? -6.613 -22.281 -10.359 1 86.19 62 ALA A N 1
ATOM 485 C CA . ALA A 1 62 ? -5.246 -22.297 -10.867 1 86.19 62 ALA A CA 1
ATOM 486 C C . ALA A 1 62 ? -5.223 -22.5 -12.375 1 86.19 62 ALA A C 1
ATOM 488 O O . ALA A 1 62 ? -6.117 -23.141 -12.938 1 86.19 62 ALA A O 1
ATOM 489 N N . ASP A 1 63 ? -4.227 -21.922 -13.023 1 85.31 63 ASP A N 1
ATOM 490 C CA . ASP A 1 63 ? -3.98 -22.141 -14.445 1 85.31 63 ASP A CA 1
ATOM 491 C C . ASP A 1 63 ? -3.334 -23.516 -14.68 1 85.31 63 ASP A C 1
ATOM 493 O O . ASP A 1 63 ? -3.521 -24.125 -15.734 1 85.31 63 ASP A O 1
ATOM 497 N N . ALA A 1 64 ? -2.529 -23.875 -13.758 1 90.56 64 ALA A N 1
ATOM 498 C CA . ALA A 1 64 ? -1.699 -25.062 -13.898 1 90.56 64 ALA A CA 1
ATOM 499 C C . ALA A 1 64 ? -1.242 -25.594 -12.539 1 90.56 64 ALA A C 1
ATOM 501 O O . ALA A 1 64 ? -1.547 -25 -11.508 1 90.56 64 ALA A O 1
ATOM 502 N N . GLY A 1 65 ? -0.654 -26.781 -12.633 1 93.38 65 GLY A N 1
ATOM 503 C CA . GLY A 1 65 ? -0.081 -27.359 -11.43 1 93.38 65 GLY A CA 1
ATOM 504 C C . GLY A 1 65 ? 1.393 -27.047 -11.258 1 93.38 65 GLY A C 1
ATOM 505 O O . GLY A 1 65 ? 1.908 -26.109 -11.875 1 93.38 65 GLY A O 1
ATOM 506 N N . LEU A 1 66 ? 2.018 -27.75 -10.352 1 96.5 66 LEU A N 1
ATOM 507 C CA . LEU A 1 66 ? 3.391 -27.484 -9.938 1 96.5 66 LEU A CA 1
ATOM 508 C C . LEU A 1 66 ? 4.355 -27.656 -11.102 1 96.5 66 LEU A C 1
ATOM 510 O O . LEU A 1 66 ? 5.484 -27.156 -11.055 1 96.5 66 LEU A O 1
ATOM 514 N N . GLU A 1 67 ? 3.941 -28.344 -12.164 1 96.06 67 GLU A N 1
ATOM 515 C CA . GLU A 1 67 ? 4.82 -28.609 -13.297 1 96.06 67 GLU A CA 1
ATOM 516 C C . GLU A 1 67 ? 5.289 -27.328 -13.953 1 96.06 67 GLU A C 1
ATOM 518 O O . GLU A 1 67 ? 6.375 -27.281 -14.539 1 96.06 67 GLU A O 1
ATOM 523 N N . VAL A 1 68 ? 4.566 -26.25 -13.836 1 96.75 68 VAL A N 1
ATOM 524 C CA . VAL A 1 68 ? 4.859 -24.953 -14.469 1 96.75 68 VAL A CA 1
ATOM 525 C C . VAL A 1 68 ? 6.074 -24.328 -13.797 1 96.75 68 VAL A C 1
ATOM 527 O O . VAL A 1 68 ? 6.746 -23.469 -14.391 1 96.75 68 VAL A O 1
ATOM 530 N N . LEU A 1 69 ? 6.367 -24.703 -12.531 1 97.81 69 LEU A N 1
ATOM 531 C CA . LEU A 1 69 ? 7.496 -24.125 -11.812 1 97.81 69 LEU A CA 1
ATOM 532 C C . LEU A 1 69 ? 8.812 -24.438 -12.523 1 97.81 69 LEU A C 1
ATOM 534 O O . LEU A 1 69 ? 9.797 -23.719 -12.352 1 97.81 69 LEU A O 1
ATOM 538 N N . ALA A 1 70 ? 8.812 -25.469 -13.359 1 96.56 70 ALA A N 1
ATOM 539 C CA . ALA A 1 70 ? 10.016 -25.875 -14.078 1 96.56 70 ALA A CA 1
ATOM 540 C C . ALA A 1 70 ? 10.414 -24.844 -15.125 1 96.56 70 ALA A C 1
ATOM 542 O O . ALA A 1 70 ? 11.57 -24.797 -15.555 1 96.56 70 ALA A O 1
ATOM 543 N N . GLU A 1 71 ? 9.539 -24 -15.492 1 96.94 71 GLU A N 1
ATOM 544 C CA . GLU A 1 71 ? 9.852 -23.016 -16.531 1 96.94 71 GLU A CA 1
ATOM 545 C C . GLU A 1 71 ? 9.789 -21.594 -15.992 1 96.94 71 GLU A C 1
ATOM 547 O O . GLU A 1 71 ? 10.094 -20.641 -16.703 1 96.94 71 GLU A O 1
ATOM 552 N N . ALA A 1 72 ? 9.352 -21.469 -14.781 1 97.94 72 ALA A N 1
ATOM 553 C CA . ALA A 1 72 ? 9.18 -20.141 -14.211 1 97.94 72 ALA A CA 1
ATOM 554 C C . ALA A 1 72 ? 10.523 -19.484 -13.922 1 97.94 72 ALA A C 1
ATOM 556 O O . ALA A 1 72 ? 11.43 -20.125 -13.383 1 97.94 72 ALA A O 1
ATOM 557 N N . ARG A 1 73 ? 10.633 -18.234 -14.289 1 97.31 73 ARG A N 1
ATOM 558 C CA . ARG A 1 73 ? 11.82 -17.469 -13.953 1 97.31 73 ARG A CA 1
ATOM 559 C C . ARG A 1 73 ? 11.703 -16.859 -12.555 1 97.31 73 ARG A C 1
ATOM 561 O O . ARG A 1 73 ? 12.711 -16.609 -11.898 1 97.31 73 ARG A O 1
ATOM 568 N N . THR A 1 74 ? 10.508 -16.547 -12.188 1 98.38 74 THR A N 1
ATOM 569 C CA . THR A 1 74 ? 10.18 -16.016 -10.867 1 98.38 74 THR A CA 1
ATOM 570 C C . THR A 1 74 ? 9.016 -16.797 -10.25 1 98.38 74 THR A C 1
ATOM 572 O O . THR A 1 74 ? 8.031 -17.094 -10.93 1 98.38 74 THR A O 1
ATOM 575 N N . ILE A 1 75 ? 9.164 -17.203 -9.047 1 98.75 75 ILE A N 1
ATOM 576 C CA . ILE A 1 75 ? 8.094 -17.859 -8.305 1 98.75 75 ILE A CA 1
ATOM 577 C C . ILE A 1 75 ? 7.723 -17.016 -7.082 1 98.75 75 ILE A C 1
ATOM 579 O O . ILE A 1 75 ? 8.586 -16.703 -6.262 1 98.75 75 ILE A O 1
ATOM 583 N N . VAL A 1 76 ? 6.453 -16.594 -6.992 1 98.5 76 VAL A N 1
ATOM 584 C CA . VAL A 1 76 ? 5.973 -15.797 -5.867 1 98.5 76 VAL A CA 1
ATOM 585 C C . VAL A 1 76 ? 5.152 -16.672 -4.926 1 98.5 76 VAL A C 1
ATOM 587 O O . VAL A 1 76 ? 4.246 -17.391 -5.367 1 98.5 76 VAL A O 1
ATOM 590 N N . ILE A 1 77 ? 5.477 -16.641 -3.641 1 98.25 77 ILE A N 1
ATOM 591 C CA . ILE A 1 77 ? 4.812 -17.422 -2.598 1 98.25 77 ILE A CA 1
ATOM 592 C C . ILE A 1 77 ? 4.086 -16.484 -1.641 1 98.25 77 ILE A C 1
ATOM 594 O O . ILE A 1 77 ? 4.695 -15.922 -0.726 1 98.25 77 ILE A O 1
ATOM 598 N N . PRO A 1 78 ? 2.734 -16.312 -1.832 1 96.25 78 PRO A N 1
ATOM 599 C CA . PRO A 1 78 ? 1.988 -15.492 -0.883 1 96.25 78 PRO A CA 1
ATOM 600 C C . PRO A 1 78 ? 1.898 -16.125 0.506 1 96.25 78 PRO A C 1
ATOM 602 O O . PRO A 1 78 ? 2.439 -17.203 0.733 1 96.25 78 PRO A O 1
ATOM 605 N N . GLY A 1 79 ? 1.265 -15.383 1.427 1 95.06 79 GLY A N 1
ATOM 606 C CA . GLY A 1 79 ? 1.145 -15.859 2.795 1 95.06 79 GLY A CA 1
ATOM 607 C C . GLY A 1 79 ? 0.662 -17.297 2.887 1 95.06 79 GLY A C 1
ATOM 608 O O . GLY A 1 79 ? -0.288 -17.672 2.201 1 95.06 79 GLY A O 1
ATOM 609 N N . TRP A 1 80 ? 1.324 -18.109 3.65 1 93.81 80 TRP A N 1
ATOM 610 C CA . TRP A 1 80 ? 1.084 -19.531 3.805 1 93.81 80 TRP A CA 1
ATOM 611 C C . TRP A 1 80 ? -0.073 -19.797 4.766 1 93.81 80 TRP A C 1
ATOM 613 O O . TRP A 1 80 ? -0.283 -19.031 5.711 1 93.81 80 TRP A O 1
ATOM 623 N N . ARG A 1 81 ? -0.804 -20.781 4.535 1 90.19 81 ARG A N 1
ATOM 624 C CA . ARG A 1 81 ? -2.051 -21.078 5.238 1 90.19 81 ARG A CA 1
ATOM 625 C C . ARG A 1 81 ? -1.789 -21.422 6.699 1 90.19 81 ARG A C 1
ATOM 627 O O . ARG A 1 81 ? -2.582 -21.078 7.578 1 90.19 81 ARG A O 1
ATOM 634 N N . ASP A 1 82 ? -0.765 -22.141 6.969 1 91.56 82 ASP A N 1
ATOM 635 C CA . ASP A 1 82 ? -0.443 -22.594 8.32 1 91.56 82 ASP A CA 1
ATOM 636 C C . ASP A 1 82 ? 1.065 -22.734 8.508 1 91.56 82 ASP A C 1
ATOM 638 O O . ASP A 1 82 ? 1.679 -23.656 7.953 1 91.56 82 ASP A O 1
ATOM 642 N N . ARG A 1 83 ? 1.598 -21.938 9.336 1 92 83 ARG A N 1
ATOM 643 C CA . ARG A 1 83 ? 3.039 -21.906 9.562 1 92 83 ARG A CA 1
ATOM 644 C C . ARG A 1 83 ? 3.52 -23.203 10.227 1 92 83 ARG A C 1
ATOM 646 O O . ARG A 1 83 ? 4.699 -23.547 10.133 1 92 83 ARG A O 1
ATOM 653 N N . ALA A 1 84 ? 2.629 -23.844 10.875 1 91.44 84 ALA A N 1
ATOM 654 C CA . ALA A 1 84 ? 2.984 -25.078 11.578 1 91.44 84 ALA A CA 1
ATOM 655 C C . ALA A 1 84 ? 2.926 -26.281 10.641 1 91.44 84 ALA A C 1
ATOM 657 O O . ALA A 1 84 ? 3.428 -27.359 10.977 1 91.44 84 ALA A O 1
ATOM 658 N N . GLU A 1 85 ? 2.338 -26.078 9.523 1 92.94 85 GLU A N 1
ATOM 659 C CA . GLU A 1 85 ? 2.229 -27.156 8.539 1 92.94 85 GLU A CA 1
ATOM 660 C C . GLU A 1 85 ? 3.502 -27.266 7.711 1 92.94 85 GLU A C 1
ATOM 662 O O . GLU A 1 85 ? 4.02 -26.266 7.211 1 92.94 85 GLU A O 1
ATOM 667 N N . LEU A 1 86 ? 3.984 -28.531 7.637 1 93.38 86 LEU A N 1
ATOM 668 C CA . LEU A 1 86 ? 5.047 -28.766 6.668 1 93.38 86 LEU A CA 1
ATOM 669 C C . LEU A 1 86 ? 4.492 -28.781 5.246 1 93.38 86 LEU A C 1
ATOM 671 O O . LEU A 1 86 ? 3.57 -29.547 4.945 1 93.38 86 LEU A O 1
ATOM 675 N N . PRO A 1 87 ? 5.035 -27.922 4.402 1 96.62 87 PRO A N 1
ATOM 676 C CA . PRO A 1 87 ? 4.543 -27.922 3.021 1 96.62 87 PRO A CA 1
ATOM 677 C C . PRO A 1 87 ? 4.742 -29.266 2.326 1 96.62 87 PRO A C 1
ATOM 679 O O . PRO A 1 87 ? 5.648 -30.016 2.684 1 96.62 87 PRO A O 1
ATOM 682 N N . PRO A 1 88 ? 3.926 -29.641 1.346 1 96.44 88 PRO A N 1
ATOM 683 C CA . PRO A 1 88 ? 4.051 -30.906 0.638 1 96.44 88 PRO A CA 1
ATOM 684 C C . PRO A 1 88 ? 5.422 -31.094 -0.012 1 96.44 88 PRO A C 1
ATOM 686 O O . PRO A 1 88 ? 5.969 -30.141 -0.584 1 96.44 88 PRO A O 1
ATOM 689 N N . PRO A 1 89 ? 5.961 -32.344 0.045 1 97.31 89 PRO A N 1
ATOM 690 C CA . PRO A 1 89 ? 7.281 -32.594 -0.53 1 97.31 89 PRO A CA 1
ATOM 691 C C . PRO A 1 89 ? 7.363 -32.25 -2.01 1 97.31 89 PRO A C 1
ATOM 693 O O . PRO A 1 89 ? 8.406 -31.766 -2.475 1 97.31 89 PRO A O 1
ATOM 696 N N . ALA A 1 90 ? 6.27 -32.438 -2.727 1 97.38 90 ALA A N 1
ATOM 697 C CA . ALA A 1 90 ? 6.262 -32.125 -4.152 1 97.38 90 ALA A CA 1
ATOM 698 C C . ALA A 1 90 ? 6.543 -30.656 -4.398 1 97.38 90 ALA A C 1
ATOM 700 O O . ALA A 1 90 ? 7.254 -30.297 -5.336 1 97.38 90 ALA A O 1
ATOM 701 N N . LEU A 1 91 ? 5.973 -29.797 -3.541 1 98.06 91 LEU A N 1
ATOM 702 C CA . LEU A 1 91 ? 6.215 -28.375 -3.654 1 98.06 91 LEU A CA 1
ATOM 703 C C . LEU A 1 91 ? 7.668 -28.031 -3.328 1 98.06 91 LEU A C 1
ATOM 705 O O . LEU A 1 91 ? 8.32 -27.297 -4.066 1 98.06 91 LEU A O 1
ATOM 709 N N . LEU A 1 92 ? 8.18 -28.625 -2.268 1 98.44 92 LEU A N 1
ATOM 710 C CA . LEU A 1 92 ? 9.547 -28.344 -1.836 1 98.44 92 LEU A CA 1
ATOM 711 C C . LEU A 1 92 ? 10.555 -28.781 -2.902 1 98.44 92 LEU A C 1
ATOM 713 O O . LEU A 1 92 ? 11.492 -28.047 -3.205 1 98.44 92 LEU A O 1
ATOM 717 N N . ASP A 1 93 ? 10.32 -29.922 -3.49 1 98.31 93 ASP A N 1
ATOM 718 C CA . ASP A 1 93 ? 11.188 -30.422 -4.555 1 98.31 93 ASP A CA 1
ATOM 719 C C . ASP A 1 93 ? 11.141 -29.5 -5.773 1 98.31 93 ASP A C 1
ATOM 721 O O . ASP A 1 93 ? 12.18 -29.172 -6.355 1 98.31 93 ASP A O 1
ATOM 725 N N . ALA A 1 94 ? 9.969 -29.062 -6.129 1 98.5 94 ALA A N 1
ATOM 726 C CA . ALA A 1 94 ? 9.789 -28.188 -7.277 1 98.5 94 ALA A CA 1
ATOM 727 C C . ALA A 1 94 ? 10.516 -26.859 -7.066 1 98.5 94 ALA A C 1
ATOM 729 O O . ALA A 1 94 ? 11.125 -26.312 -7.996 1 98.5 94 ALA A O 1
ATOM 730 N N . LEU A 1 95 ? 10.445 -26.328 -5.824 1 98.69 95 LEU A N 1
ATOM 731 C CA . LEU A 1 95 ? 11.125 -25.078 -5.508 1 98.69 95 LEU A CA 1
ATOM 732 C C . LEU A 1 95 ? 12.641 -25.234 -5.59 1 98.69 95 LEU A C 1
ATOM 734 O O . LEU A 1 95 ? 13.328 -24.375 -6.137 1 98.69 95 LEU A O 1
ATOM 738 N N . ARG A 1 96 ? 13.172 -26.344 -5.07 1 98.62 96 ARG A N 1
ATOM 739 C CA . ARG A 1 96 ? 14.602 -26.609 -5.129 1 98.62 96 ARG A CA 1
ATOM 740 C C . ARG A 1 96 ? 15.078 -26.734 -6.574 1 98.62 96 ARG A C 1
ATOM 742 O O . ARG A 1 96 ? 16.125 -26.219 -6.934 1 98.62 96 ARG A O 1
ATOM 749 N N . GLU A 1 97 ? 14.312 -27.438 -7.359 1 98.5 97 GLU A N 1
ATOM 750 C CA . GLU A 1 97 ? 14.656 -27.609 -8.766 1 98.5 97 GLU A CA 1
ATOM 751 C C . GLU A 1 97 ? 14.656 -26.266 -9.5 1 98.5 97 GLU A C 1
ATOM 753 O O . GLU A 1 97 ? 15.57 -25.984 -10.281 1 98.5 97 GLU A O 1
ATOM 758 N N . ALA A 1 98 ? 13.625 -25.484 -9.25 1 98.5 98 ALA A N 1
ATOM 759 C CA . ALA A 1 98 ? 13.539 -24.156 -9.875 1 98.5 98 ALA A CA 1
ATOM 760 C C . ALA A 1 98 ? 14.727 -23.281 -9.477 1 98.5 98 ALA A C 1
ATOM 762 O O . ALA A 1 98 ? 15.328 -22.625 -10.32 1 98.5 98 ALA A O 1
ATOM 763 N N . HIS A 1 99 ? 15.016 -23.344 -8.188 1 98.25 99 HIS A N 1
ATOM 764 C CA . HIS A 1 99 ? 16.156 -22.594 -7.691 1 98.25 99 HIS A CA 1
ATOM 765 C C . HIS A 1 99 ? 17.453 -23.047 -8.367 1 98.25 99 HIS A C 1
ATOM 767 O O . HIS A 1 99 ? 18.281 -22.219 -8.758 1 98.25 99 HIS A O 1
ATOM 773 N N . GLY A 1 100 ? 17.578 -24.297 -8.492 1 97.75 100 GLY A N 1
ATOM 774 C CA . GLY A 1 100 ? 18.75 -24.875 -9.133 1 97.75 100 GLY A CA 1
ATOM 775 C C . GLY A 1 100 ? 18.922 -24.422 -10.57 1 97.75 100 GLY A C 1
ATOM 776 O O . GLY A 1 100 ? 20.062 -24.297 -11.055 1 97.75 100 GLY A O 1
ATOM 777 N N . ARG A 1 101 ? 17.859 -24.141 -11.219 1 97.12 101 ARG A N 1
ATOM 778 C CA . ARG A 1 101 ? 17.875 -23.688 -12.609 1 97.12 101 ARG A CA 1
ATOM 779 C C . ARG A 1 101 ? 18.172 -22.203 -12.703 1 97.12 101 ARG A C 1
ATOM 781 O O . ARG A 1 101 ? 18.453 -21.688 -13.789 1 97.12 101 ARG A O 1
ATOM 788 N N . GLY A 1 102 ? 18.078 -21.531 -11.539 1 96.5 102 GLY A N 1
ATOM 789 C CA . GLY A 1 102 ? 18.391 -20.109 -11.539 1 96.5 102 GLY A CA 1
ATOM 790 C C . GLY A 1 102 ? 17.172 -19.234 -11.32 1 96.5 102 GLY A C 1
ATOM 791 O O . GLY A 1 102 ? 17.266 -18 -11.352 1 96.5 102 GLY A O 1
ATOM 792 N N . ALA A 1 103 ? 16.016 -19.828 -11.039 1 97.5 103 ALA A N 1
ATOM 793 C CA . ALA A 1 103 ? 14.797 -19.062 -10.797 1 97.5 103 ALA A CA 1
ATOM 794 C C . ALA A 1 103 ? 14.898 -18.266 -9.5 1 97.5 103 ALA A C 1
ATOM 796 O O . ALA A 1 103 ? 15.57 -18.672 -8.555 1 97.5 103 ALA A O 1
ATOM 797 N N . ARG A 1 104 ? 14.297 -17.109 -9.484 1 97.12 104 ARG A N 1
ATOM 798 C CA . ARG A 1 104 ? 14.172 -16.359 -8.234 1 97.12 104 ARG A CA 1
ATOM 799 C C . ARG A 1 104 ? 12.875 -16.719 -7.516 1 97.12 104 ARG A C 1
ATOM 801 O O . ARG A 1 104 ? 11.852 -16.969 -8.156 1 97.12 104 ARG A O 1
ATOM 808 N N . LEU A 1 105 ? 12.984 -16.766 -6.25 1 98.69 105 LEU A N 1
ATOM 809 C CA . LEU A 1 105 ? 11.852 -17.062 -5.379 1 98.69 105 LEU A CA 1
ATOM 810 C C . LEU A 1 105 ? 11.57 -15.906 -4.438 1 98.69 105 LEU A C 1
ATOM 812 O O . LEU A 1 105 ? 12.469 -15.422 -3.75 1 98.69 105 LEU A O 1
ATOM 816 N N . LEU A 1 106 ? 10.336 -15.398 -4.465 1 98.5 106 LEU A N 1
ATOM 817 C CA . LEU A 1 106 ? 9.914 -14.289 -3.617 1 98.5 106 LEU A CA 1
ATOM 818 C C . LEU A 1 106 ? 8.797 -14.727 -2.674 1 98.5 106 LEU A C 1
ATOM 820 O O . LEU A 1 106 ? 7.762 -15.219 -3.119 1 98.5 106 LEU A O 1
ATOM 824 N N . SER A 1 107 ? 9.047 -14.633 -1.425 1 98.38 107 SER A N 1
ATOM 825 C CA . SER A 1 107 ? 7.992 -14.914 -0.457 1 98.38 107 SER A CA 1
ATOM 826 C C . SER A 1 107 ? 7.449 -13.625 0.151 1 98.38 107 SER A C 1
ATOM 828 O O . SER A 1 107 ? 8.203 -12.672 0.386 1 98.38 107 SER A O 1
ATOM 830 N N . ILE A 1 108 ? 6.148 -13.594 0.365 1 97.38 108 ILE A N 1
ATOM 831 C CA . ILE A 1 108 ? 5.484 -12.484 1.043 1 97.38 108 ILE A CA 1
ATOM 832 C C . ILE A 1 108 ? 4.957 -12.945 2.398 1 97.38 108 ILE A C 1
ATOM 834 O O . ILE A 1 108 ? 4.305 -13.992 2.492 1 97.38 108 ILE A O 1
ATOM 838 N N . CYS A 1 109 ? 5.281 -12.133 3.49 1 96.19 109 CYS A N 1
ATOM 839 C CA . CYS A 1 109 ? 4.746 -12.422 4.816 1 96.19 109 CYS A CA 1
ATOM 840 C C . CYS A 1 109 ? 5.059 -13.852 5.234 1 96.19 109 CYS A C 1
ATOM 842 O O . CYS A 1 109 ? 6.219 -14.258 5.258 1 96.19 109 CYS A O 1
ATOM 844 N N . SER A 1 110 ? 4.066 -14.719 5.586 1 96.81 110 SER A N 1
ATOM 845 C CA . SER A 1 110 ? 4.285 -16.062 6.102 1 96.81 110 SER A CA 1
ATOM 846 C C . SER A 1 110 ? 4.66 -17.031 4.98 1 96.81 110 SER A C 1
ATOM 848 O O . SER A 1 110 ? 4.992 -18.188 5.238 1 96.81 110 SER A O 1
ATOM 850 N N . GLY A 1 111 ? 4.711 -16.547 3.742 1 97.69 111 GLY A N 1
ATOM 851 C CA . GLY A 1 111 ? 5.188 -17.391 2.652 1 97.69 111 GLY A CA 1
ATOM 852 C C . GLY A 1 111 ? 6.617 -17.859 2.84 1 97.69 111 GLY A C 1
ATOM 853 O O . GLY A 1 111 ? 7.027 -18.859 2.264 1 97.69 111 GLY A O 1
ATOM 854 N N . VAL A 1 112 ? 7.367 -17.188 3.666 1 98 112 VAL A N 1
ATOM 855 C CA . VAL A 1 112 ? 8.773 -17.484 3.9 1 98 112 VAL A CA 1
ATOM 856 C C . VAL A 1 112 ? 8.914 -18.859 4.527 1 98 112 VAL A C 1
ATOM 858 O O . VAL A 1 112 ? 9.953 -19.516 4.383 1 98 112 VAL A O 1
ATOM 861 N N . PHE A 1 113 ? 7.875 -19.312 5.238 1 98.19 113 PHE A N 1
ATOM 862 C CA . PHE A 1 113 ? 7.953 -20.609 5.906 1 98.19 113 PHE A CA 1
ATOM 863 C C . PHE A 1 113 ? 8.008 -21.75 4.883 1 98.19 113 PHE A C 1
ATOM 865 O O . PHE A 1 113 ? 8.602 -22.797 5.141 1 98.19 113 PHE A O 1
ATOM 872 N N . VAL A 1 114 ? 7.359 -21.547 3.697 1 98.06 114 VAL A N 1
ATOM 873 C CA . VAL A 1 114 ? 7.48 -22.5 2.602 1 98.06 114 VAL A CA 1
ATOM 874 C C . VAL A 1 114 ? 8.922 -22.531 2.1 1 98.06 114 VAL A C 1
ATOM 876 O O . VAL A 1 114 ? 9.5 -23.609 1.931 1 98.06 114 VAL A O 1
ATOM 879 N N . LEU A 1 115 ? 9.5 -21.375 1.891 1 98 115 LEU A N 1
ATOM 880 C CA . LEU A 1 115 ? 10.883 -21.266 1.438 1 98 115 LEU A CA 1
ATOM 881 C C . LEU A 1 115 ? 11.836 -21.875 2.469 1 98 115 LEU A C 1
ATOM 883 O O . LEU A 1 115 ? 12.773 -22.594 2.111 1 98 115 LEU A O 1
ATOM 887 N N . ALA A 1 116 ? 11.602 -21.547 3.719 1 98.44 116 ALA A N 1
ATOM 888 C CA . ALA A 1 116 ? 12.43 -22.062 4.801 1 98.44 116 ALA A CA 1
ATOM 889 C C . ALA A 1 116 ? 12.398 -23.594 4.836 1 98.44 116 ALA A C 1
ATOM 891 O O . ALA A 1 116 ? 13.438 -24.234 4.961 1 98.44 116 ALA A O 1
ATOM 892 N N . ALA A 1 117 ? 11.242 -24.172 4.699 1 98.25 117 ALA A N 1
ATOM 893 C CA . ALA A 1 117 ? 11.055 -25.625 4.746 1 98.25 117 ALA A CA 1
ATOM 894 C C . ALA A 1 117 ? 11.812 -26.297 3.611 1 98.25 117 ALA A C 1
ATOM 896 O O . ALA A 1 117 ? 12.188 -27.469 3.723 1 98.25 117 ALA A O 1
ATOM 897 N N . SER A 1 118 ? 11.992 -25.578 2.527 1 97.94 118 SER A N 1
ATOM 898 C CA . SER A 1 118 ? 12.719 -26.141 1.39 1 97.94 118 SER A CA 1
ATOM 899 C C . SER A 1 118 ? 14.203 -26.281 1.69 1 97.94 118 SER A C 1
ATOM 901 O O . SER A 1 118 ? 14.93 -26.969 0.976 1 97.94 118 SER A O 1
ATOM 903 N N . GLY A 1 119 ? 14.664 -25.578 2.682 1 98.25 119 GLY A N 1
ATOM 904 C CA . GLY A 1 119 ? 16.078 -25.578 3.02 1 98.25 119 GLY A CA 1
ATOM 905 C C . GLY A 1 119 ? 16.875 -24.562 2.236 1 98.25 119 GLY A C 1
ATOM 906 O O . GLY A 1 119 ? 18.047 -24.328 2.527 1 98.25 119 GLY A O 1
ATOM 907 N N . LEU A 1 120 ? 16.281 -23.891 1.335 1 98.44 120 LEU A N 1
ATOM 908 C CA . LEU A 1 120 ? 16.969 -22.984 0.426 1 98.44 120 LEU A CA 1
ATOM 909 C C . LEU A 1 120 ? 17.453 -21.734 1.163 1 98.44 120 LEU A C 1
ATOM 911 O O . LEU A 1 120 ? 18.406 -21.078 0.729 1 98.44 120 LEU A O 1
ATOM 915 N N . LEU A 1 121 ? 16.859 -21.359 2.299 1 98.44 121 LEU A N 1
ATOM 916 C CA . LEU A 1 121 ? 17.188 -20.141 3.018 1 98.44 121 LEU A CA 1
ATOM 917 C C . LEU A 1 121 ? 18.297 -20.406 4.043 1 98.44 121 LEU A C 1
ATOM 919 O O . LEU A 1 121 ? 18.734 -19.484 4.727 1 98.44 121 LEU A O 1
ATOM 923 N N . ASP A 1 122 ? 18.719 -21.719 4.18 1 97.94 122 ASP A N 1
ATOM 924 C CA . ASP A 1 122 ? 19.781 -22.031 5.141 1 97.94 122 ASP A CA 1
ATOM 925 C C . ASP A 1 122 ? 21.047 -21.234 4.828 1 97.94 122 ASP A C 1
ATOM 927 O O . ASP A 1 122 ? 21.531 -21.25 3.695 1 97.94 122 ASP A O 1
ATOM 931 N N . GLY A 1 123 ? 21.5 -20.531 5.82 1 97.31 123 GLY A N 1
ATOM 932 C CA . GLY A 1 123 ? 22.719 -19.734 5.676 1 97.31 123 GLY A CA 1
ATOM 933 C C . GLY A 1 123 ? 22.484 -18.391 5.008 1 97.31 123 GLY A C 1
ATOM 934 O O . GLY A 1 123 ? 23.422 -17.656 4.723 1 97.31 123 GLY A O 1
ATOM 935 N N . GLN A 1 124 ? 21.219 -18.109 4.785 1 96.12 124 GLN A N 1
ATOM 936 C CA . GLN A 1 124 ? 20.875 -16.844 4.121 1 96.12 124 GLN A CA 1
ATOM 937 C C . GLN A 1 124 ? 20.219 -15.875 5.098 1 96.12 124 GLN A C 1
ATOM 939 O O . GLN A 1 124 ? 19.672 -16.281 6.121 1 96.12 124 GLN A O 1
ATOM 944 N N . ARG A 1 125 ? 20.328 -14.562 4.762 1 92.69 125 ARG A N 1
ATOM 945 C CA . ARG A 1 125 ? 19.5 -13.562 5.434 1 92.69 125 ARG A CA 1
ATOM 946 C C . ARG A 1 125 ? 18.078 -13.547 4.875 1 92.69 125 ARG A C 1
ATOM 948 O O . ARG A 1 125 ? 17.891 -13.68 3.666 1 92.69 125 ARG A O 1
ATOM 955 N N . ALA A 1 126 ? 17.094 -13.422 5.727 1 95.94 126 ALA A N 1
ATOM 956 C CA . ALA A 1 126 ? 15.695 -13.406 5.312 1 95.94 126 ALA A CA 1
ATOM 957 C C . ALA A 1 126 ? 14.852 -12.586 6.281 1 95.94 126 ALA A C 1
ATOM 959 O O . ALA A 1 126 ? 15.312 -12.211 7.359 1 95.94 126 ALA A O 1
ATOM 960 N N . THR A 1 127 ? 13.703 -12.219 5.891 1 92.56 127 THR A N 1
ATOM 961 C CA . THR A 1 127 ? 12.742 -11.547 6.762 1 92.56 127 THR A CA 1
ATOM 962 C C . THR A 1 127 ? 11.328 -12.078 6.531 1 92.56 127 THR A C 1
ATOM 964 O O . THR A 1 127 ? 11.125 -12.945 5.68 1 92.56 127 THR A O 1
ATOM 967 N N . THR A 1 128 ? 10.43 -11.766 7.344 1 95.69 128 THR A N 1
ATOM 968 C CA . THR A 1 128 ? 9 -12.055 7.289 1 95.69 128 THR A CA 1
ATOM 969 C C . THR A 1 128 ? 8.203 -11.016 8.07 1 95.69 128 THR A C 1
ATOM 971 O O . THR A 1 128 ? 8.75 -9.984 8.477 1 95.69 128 THR A O 1
ATOM 974 N N . HIS A 1 129 ? 6.949 -11.203 8.109 1 91.94 129 HIS A N 1
ATOM 975 C CA . HIS A 1 129 ? 6.137 -10.336 8.953 1 91.94 129 HIS A CA 1
ATOM 976 C C . HIS A 1 129 ? 6.684 -10.289 10.375 1 91.94 129 HIS A C 1
ATOM 978 O O . HIS A 1 129 ? 7.07 -11.328 10.93 1 91.94 129 HIS A O 1
ATOM 984 N N . TRP A 1 130 ? 6.68 -9.125 10.984 1 85.38 130 TRP A N 1
ATOM 985 C CA . TRP A 1 130 ? 7.316 -8.914 12.281 1 85.38 130 TRP A CA 1
ATOM 986 C C . TRP A 1 130 ? 6.742 -9.867 13.328 1 85.38 130 TRP A C 1
ATOM 988 O O . TRP A 1 130 ? 7.445 -10.281 14.258 1 85.38 130 TRP A O 1
ATOM 998 N N . ARG A 1 131 ? 5.512 -10.219 13.219 1 88.44 131 ARG A N 1
ATOM 999 C CA . ARG A 1 131 ? 4.852 -11.086 14.188 1 88.44 131 ARG A CA 1
ATOM 1000 C C . ARG A 1 131 ? 5.43 -12.5 14.148 1 88.44 131 ARG A C 1
ATOM 1002 O O . ARG A 1 131 ? 5.23 -13.281 15.078 1 88.44 131 ARG A O 1
ATOM 1009 N N . TYR A 1 132 ? 6.129 -12.781 13.047 1 94 132 TYR A N 1
ATOM 1010 C CA . TYR A 1 132 ? 6.516 -14.172 12.867 1 94 132 TYR A CA 1
ATOM 1011 C C . TYR A 1 132 ? 8.031 -14.32 12.859 1 94 132 TYR A C 1
ATOM 1013 O O . TYR A 1 132 ? 8.555 -15.43 12.695 1 94 132 TYR A O 1
ATOM 1021 N N . THR A 1 133 ? 8.742 -13.234 13.008 1 92.38 133 THR A N 1
ATOM 1022 C CA . THR A 1 133 ? 10.195 -13.281 12.875 1 92.38 133 THR A CA 1
ATOM 1023 C C . THR A 1 133 ? 10.812 -14.188 13.945 1 92.38 133 THR A C 1
ATOM 1025 O O . THR A 1 133 ? 11.703 -14.977 13.648 1 92.38 133 THR A O 1
ATOM 1028 N N . ASP A 1 134 ? 10.312 -14.078 15.188 1 93 134 ASP A N 1
ATOM 1029 C CA . ASP A 1 134 ? 10.844 -14.922 16.266 1 93 134 ASP A CA 1
ATOM 1030 C C . ASP A 1 134 ? 10.586 -16.391 15.969 1 93 134 ASP A C 1
ATOM 1032 O O . ASP A 1 134 ? 11.469 -17.234 16.156 1 93 134 ASP A O 1
ATOM 1036 N N . GLU A 1 135 ? 9.383 -16.641 15.547 1 96.31 135 GLU A N 1
ATOM 1037 C CA . GLU A 1 135 ? 9.016 -18.016 15.219 1 96.31 135 GLU A CA 1
ATOM 1038 C C . GLU A 1 135 ? 9.891 -18.562 14.102 1 96.31 135 GLU A C 1
ATOM 1040 O O . GLU A 1 135 ? 10.359 -19.703 14.172 1 96.31 135 GLU A O 1
ATOM 1045 N N . LEU A 1 136 ? 10.078 -17.781 13.07 1 97.38 136 LEU A N 1
ATOM 1046 C CA . LEU A 1 136 ? 10.922 -18.203 11.953 1 97.38 136 LEU A CA 1
ATOM 1047 C C . LEU A 1 136 ? 12.336 -18.516 12.43 1 97.38 136 LEU A C 1
ATOM 1049 O O . LEU A 1 136 ? 12.906 -19.547 12.062 1 97.38 136 LEU A O 1
ATOM 1053 N N . ALA A 1 137 ? 12.906 -17.688 13.281 1 96.5 137 ALA A N 1
ATOM 1054 C CA . ALA A 1 137 ? 14.266 -17.859 13.781 1 96.5 137 ALA A CA 1
ATOM 1055 C C . ALA A 1 137 ? 14.383 -19.109 14.648 1 96.5 137 ALA A C 1
ATOM 1057 O O . ALA A 1 137 ? 15.398 -19.812 14.609 1 96.5 137 ALA A O 1
ATOM 1058 N N . GLN A 1 138 ? 13.383 -19.344 15.422 1 97.38 138 GLN A N 1
ATOM 1059 C CA . GLN A 1 138 ? 13.383 -20.5 16.312 1 97.38 138 GLN A CA 1
ATOM 1060 C C . GLN A 1 138 ? 13.25 -21.797 15.539 1 97.38 138 GLN A C 1
ATOM 1062 O O . GLN A 1 138 ? 13.977 -22.766 15.797 1 97.38 138 GLN A O 1
ATOM 1067 N N . ARG A 1 139 ? 12.414 -21.906 14.562 1 97.31 139 ARG A N 1
ATOM 1068 C CA . ARG A 1 139 ? 12.125 -23.125 13.812 1 97.31 139 ARG A CA 1
ATOM 1069 C C . ARG A 1 139 ? 13.234 -23.422 12.805 1 97.31 139 ARG A C 1
ATOM 1071 O O . ARG A 1 139 ? 13.516 -24.578 12.516 1 97.31 139 ARG A O 1
ATOM 1078 N N . TYR A 1 140 ? 13.836 -22.375 12.297 1 98 140 TYR A N 1
ATOM 1079 C CA . TYR A 1 140 ? 14.891 -22.516 11.305 1 98 140 TYR A CA 1
ATOM 1080 C C . TYR A 1 140 ? 16.125 -21.719 11.703 1 98 140 TYR A C 1
ATOM 1082 O O . TYR A 1 140 ? 16.453 -20.719 11.07 1 98 140 TYR A O 1
ATOM 1090 N N . PRO A 1 141 ? 16.875 -22.234 12.617 1 97.75 141 PRO A N 1
ATOM 1091 C CA . PRO A 1 141 ? 17.969 -21.484 13.219 1 97.75 141 PRO A CA 1
ATOM 1092 C C . PRO A 1 141 ? 19.109 -21.188 12.234 1 97.75 141 PRO A C 1
ATOM 1094 O O . PRO A 1 141 ? 19.953 -20.344 12.5 1 97.75 141 PRO A O 1
ATOM 1097 N N . ALA A 1 142 ? 19.219 -21.859 11.094 1 98.19 142 ALA A N 1
ATOM 1098 C CA . ALA A 1 142 ? 20.266 -21.641 10.102 1 98.19 142 ALA A CA 1
ATOM 1099 C C . ALA A 1 142 ? 20 -20.359 9.305 1 98.19 142 ALA A C 1
ATOM 1101 O O . ALA A 1 142 ? 20.891 -19.891 8.594 1 98.19 142 ALA A O 1
ATOM 1102 N N . ILE A 1 143 ? 18.812 -19.844 9.383 1 98.31 143 ILE A N 1
ATOM 1103 C CA . ILE A 1 143 ? 18.453 -18.609 8.68 1 98.31 143 ILE A CA 1
ATOM 1104 C C . ILE A 1 143 ? 18.812 -17.406 9.539 1 98.31 143 ILE A C 1
ATOM 1106 O O . ILE A 1 143 ? 18.547 -17.375 10.742 1 98.31 143 ILE A O 1
ATOM 1110 N N . GLU A 1 144 ? 19.469 -16.422 8.969 1 96.75 144 GLU A N 1
ATOM 1111 C CA . GLU A 1 144 ? 19.672 -15.141 9.633 1 96.75 144 GLU A CA 1
ATOM 1112 C C . GLU A 1 144 ? 18.453 -14.234 9.461 1 96.75 144 GLU A C 1
ATOM 1114 O O . GLU A 1 144 ? 18.375 -13.484 8.484 1 96.75 144 GLU A O 1
ATOM 1119 N N . VAL A 1 145 ? 17.578 -14.242 10.43 1 94.25 145 VAL A N 1
ATOM 1120 C CA . VAL A 1 145 ? 16.312 -13.531 10.312 1 94.25 145 VAL A CA 1
ATOM 1121 C C . VAL A 1 145 ? 16.516 -12.062 10.695 1 94.25 145 VAL A C 1
ATOM 1123 O O . VAL A 1 145 ? 17 -11.758 11.781 1 94.25 145 VAL A O 1
ATOM 1126 N N . ASP A 1 146 ? 16.203 -11.156 9.812 1 85.06 146 ASP A N 1
ATOM 1127 C CA . ASP A 1 146 ? 16.203 -9.719 10.078 1 85.06 146 ASP A CA 1
ATOM 1128 C C . ASP A 1 146 ? 14.789 -9.203 10.297 1 85.06 146 ASP A C 1
ATOM 1130 O O . ASP A 1 146 ? 14.008 -9.086 9.352 1 85.06 146 ASP A O 1
ATOM 1134 N N . PRO A 1 147 ? 14.414 -8.906 11.516 1 81.25 147 PRO A N 1
ATOM 1135 C CA . PRO A 1 147 ? 13.031 -8.531 11.805 1 81.25 147 PRO A CA 1
ATOM 1136 C C . PRO A 1 147 ? 12.734 -7.066 11.484 1 81.25 147 PRO A C 1
ATOM 1138 O O . PRO A 1 147 ? 11.586 -6.625 11.609 1 81.25 147 PRO A O 1
ATOM 1141 N N . GLN A 1 148 ? 13.641 -6.328 10.93 1 68.62 148 GLN A N 1
ATOM 1142 C CA . GLN A 1 148 ? 13.477 -4.879 10.891 1 68.62 148 GLN A CA 1
ATOM 1143 C C . GLN A 1 148 ? 13.188 -4.391 9.477 1 68.62 148 GLN A C 1
ATOM 1145 O O . GLN A 1 148 ? 12.727 -3.264 9.281 1 68.62 148 GLN A O 1
ATOM 1150 N N . VAL A 1 149 ? 13.438 -5.254 8.531 1 76.38 149 VAL A N 1
ATOM 1151 C CA . VAL A 1 149 ? 13.484 -4.738 7.164 1 76.38 149 VAL A CA 1
ATOM 1152 C C . VAL A 1 149 ? 12.203 -5.125 6.426 1 76.38 149 VAL A C 1
ATOM 1154 O O . VAL A 1 149 ? 11.555 -6.109 6.777 1 76.38 149 VAL A O 1
ATOM 1157 N N . LEU A 1 150 ? 11.859 -4.344 5.344 1 81.56 150 LEU A N 1
ATOM 1158 C CA . LEU A 1 150 ? 10.672 -4.602 4.531 1 81.56 150 LEU A CA 1
ATOM 1159 C C . LEU A 1 150 ? 10.859 -5.867 3.695 1 81.56 150 LEU A C 1
ATOM 1161 O O . LEU A 1 150 ? 9.922 -6.656 3.551 1 81.56 150 LEU A O 1
ATOM 1165 N N . TYR A 1 151 ? 12.031 -5.941 3.123 1 88.88 151 TYR A N 1
ATOM 1166 C CA . TYR A 1 151 ? 12.359 -7.137 2.354 1 88.88 151 TYR A CA 1
ATOM 1167 C C . TYR A 1 151 ? 13.867 -7.367 2.322 1 88.88 151 TYR A C 1
ATOM 1169 O O . TYR A 1 151 ? 14.641 -6.449 2.59 1 88.88 151 TYR A O 1
ATOM 1177 N N . VAL A 1 152 ? 14.289 -8.578 2.109 1 87.62 152 VAL A N 1
ATOM 1178 C CA . VAL A 1 152 ? 15.68 -9 1.932 1 87.62 152 VAL A CA 1
ATOM 1179 C C . VAL A 1 152 ? 15.867 -9.594 0.537 1 87.62 152 VAL A C 1
ATOM 1181 O O . VAL A 1 152 ? 15.078 -10.438 0.106 1 87.62 152 VAL A O 1
ATOM 1184 N N . ASP A 1 153 ? 16.797 -9.039 -0.172 1 87.81 153 ASP A N 1
ATOM 1185 C CA . ASP A 1 153 ? 17.219 -9.602 -1.448 1 87.81 153 ASP A CA 1
ATOM 1186 C C . ASP A 1 153 ? 18.531 -10.383 -1.297 1 87.81 153 ASP A C 1
ATOM 1188 O O . ASP A 1 153 ? 19.609 -9.797 -1.281 1 87.81 153 ASP A O 1
ATOM 1192 N N . ALA A 1 154 ? 18.469 -11.664 -1.219 1 89.62 154 ALA A N 1
ATOM 1193 C CA . ALA A 1 154 ? 19.625 -12.547 -1.129 1 89.62 154 ALA A CA 1
ATOM 1194 C C . ALA A 1 154 ? 19.938 -13.188 -2.479 1 89.62 154 ALA A C 1
ATOM 1196 O O . ALA A 1 154 ? 20.172 -14.398 -2.561 1 89.62 154 ALA A O 1
ATOM 1197 N N . GLY A 1 155 ? 19.875 -12.398 -3.533 1 90.25 155 GLY A N 1
ATOM 1198 C CA . GLY A 1 155 ? 20.125 -12.875 -4.883 1 90.25 155 GLY A CA 1
ATOM 1199 C C . GLY A 1 155 ? 18.906 -13.5 -5.527 1 90.25 155 GLY A C 1
ATOM 1200 O O . GLY A 1 155 ? 18.016 -12.781 -5.992 1 90.25 155 GLY A O 1
ATOM 1201 N N . GLN A 1 156 ? 18.891 -14.914 -5.516 1 94.88 156 GLN A N 1
ATOM 1202 C CA . GLN A 1 156 ? 17.75 -15.625 -6.09 1 94.88 156 GLN A CA 1
ATOM 1203 C C . GLN A 1 156 ? 16.578 -15.688 -5.105 1 94.88 156 GLN A C 1
ATOM 1205 O O . GLN A 1 156 ? 15.445 -15.945 -5.5 1 94.88 156 GLN A O 1
ATOM 1210 N N . LEU A 1 157 ? 16.938 -15.43 -3.83 1 96.94 157 LEU A N 1
ATOM 1211 C CA . LEU A 1 157 ? 15.938 -15.555 -2.777 1 96.94 157 LEU A CA 1
ATOM 1212 C C . LEU A 1 157 ? 15.555 -14.188 -2.219 1 96.94 157 LEU A C 1
ATOM 1214 O O . LEU A 1 157 ? 16.406 -13.484 -1.663 1 96.94 157 LEU A O 1
ATOM 1218 N N . ILE A 1 158 ? 14.289 -13.797 -2.4 1 95.69 158 ILE A N 1
ATOM 1219 C CA . ILE A 1 158 ? 13.758 -12.539 -1.89 1 95.69 158 ILE A CA 1
ATOM 1220 C C . ILE A 1 158 ? 12.656 -12.812 -0.873 1 95.69 158 ILE A C 1
ATOM 1222 O O . ILE A 1 158 ? 11.734 -13.586 -1.142 1 95.69 158 ILE A O 1
ATOM 1226 N N . THR A 1 159 ? 12.797 -12.305 0.282 1 96.62 159 THR A N 1
ATOM 1227 C CA . THR A 1 159 ? 11.773 -12.43 1.315 1 96.62 159 THR A CA 1
ATOM 1228 C C . THR A 1 159 ? 11.297 -11.062 1.776 1 96.62 159 THR A C 1
ATOM 1230 O O . THR A 1 159 ? 12.078 -10.109 1.844 1 96.62 159 THR A O 1
ATOM 1233 N N . SER A 1 160 ? 10.023 -10.93 2.025 1 94.62 160 SER A N 1
ATOM 1234 C CA . SER A 1 160 ? 9.492 -9.641 2.459 1 94.62 160 SER A CA 1
ATOM 1235 C C . SER A 1 160 ? 8.68 -9.789 3.742 1 94.62 160 SER A C 1
ATOM 1237 O O . SER A 1 160 ? 8.203 -10.875 4.062 1 94.62 160 SER A O 1
ATOM 1239 N N . ALA A 1 161 ? 8.625 -8.656 4.438 1 91 161 ALA A N 1
ATOM 1240 C CA . ALA A 1 161 ? 7.68 -8.562 5.547 1 91 161 ALA A CA 1
ATOM 1241 C C . ALA A 1 161 ? 6.242 -8.656 5.055 1 91 161 ALA A C 1
ATOM 1243 O O . ALA A 1 161 ? 5.996 -9.031 3.902 1 91 161 ALA A O 1
ATOM 1244 N N . GLY A 1 162 ? 5.289 -8.672 5.785 1 83.06 162 GLY A N 1
ATOM 1245 C CA . GLY A 1 162 ? 3.869 -8.656 5.461 1 83.06 162 GLY A CA 1
ATOM 1246 C C . GLY A 1 162 ? 3.219 -7.309 5.688 1 83.06 162 GLY A C 1
ATOM 1247 O O . GLY A 1 162 ? 3.795 -6.438 6.344 1 83.06 162 GLY A O 1
ATOM 1248 N N . SER A 1 163 ? 2.076 -7.32 5.352 1 86.19 163 SER A N 1
ATOM 1249 C CA . SER A 1 163 ? 1.408 -7.809 4.152 1 86.19 163 SER A CA 1
ATOM 1250 C C . SER A 1 163 ? 1.688 -6.902 2.955 1 86.19 163 SER A C 1
ATOM 1252 O O . SER A 1 163 ? 2.373 -7.301 2.014 1 86.19 163 SER A O 1
ATOM 1254 N N . ALA A 1 164 ? 1.656 -5.637 3.23 1 88.31 164 ALA A N 1
ATOM 1255 C CA . ALA A 1 164 ? 1.793 -4.645 2.164 1 88.31 164 ALA A CA 1
ATOM 1256 C C . ALA A 1 164 ? 3.244 -4.527 1.708 1 88.31 164 ALA A C 1
ATOM 1258 O O . ALA A 1 164 ? 3.52 -4.023 0.616 1 88.31 164 ALA A O 1
ATOM 1259 N N . ALA A 1 165 ? 4.195 -5.023 2.529 1 88 165 ALA A N 1
ATOM 1260 C CA . ALA A 1 165 ? 5.598 -5.012 2.121 1 88 165 ALA A CA 1
ATOM 1261 C C . ALA A 1 165 ? 5.812 -5.855 0.868 1 88 165 ALA A C 1
ATOM 1263 O O . ALA A 1 165 ? 6.824 -5.707 0.177 1 88 165 ALA A O 1
ATOM 1264 N N . GLY A 1 166 ? 4.887 -6.762 0.613 1 93.81 166 GLY A N 1
ATOM 1265 C CA . GLY A 1 166 ? 4.922 -7.5 -0.638 1 93.81 166 GLY A CA 1
ATOM 1266 C C . GLY A 1 166 ? 4.941 -6.605 -1.861 1 93.81 166 GLY A C 1
ATOM 1267 O O . GLY A 1 166 ? 5.535 -6.953 -2.883 1 93.81 166 GLY A O 1
ATOM 1268 N N . ILE A 1 167 ? 4.242 -5.453 -1.789 1 92.25 167 ILE A N 1
ATOM 1269 C CA . ILE A 1 167 ? 4.25 -4.492 -2.887 1 92.25 167 ILE A CA 1
ATOM 1270 C C . ILE A 1 167 ? 5.68 -4.004 -3.133 1 92.25 167 ILE A C 1
ATOM 1272 O O . ILE A 1 167 ? 6.156 -4.016 -4.27 1 92.25 167 ILE A O 1
ATOM 1276 N N . ASP A 1 168 ? 6.402 -3.641 -2.08 1 86.12 168 ASP A N 1
ATOM 1277 C CA . ASP A 1 168 ? 7.77 -3.137 -2.168 1 86.12 168 ASP A CA 1
ATOM 1278 C C . ASP A 1 168 ? 8.703 -4.18 -2.773 1 86.12 168 ASP A C 1
ATOM 1280 O O . ASP A 1 168 ? 9.523 -3.863 -3.641 1 86.12 168 ASP A O 1
ATOM 1284 N N . ALA A 1 169 ? 8.578 -5.379 -2.295 1 92.44 169 ALA A N 1
ATOM 1285 C CA . ALA A 1 169 ? 9.453 -6.449 -2.777 1 92.44 169 ALA A CA 1
ATOM 1286 C C . ALA A 1 169 ? 9.195 -6.738 -4.254 1 92.44 169 ALA A C 1
ATOM 1288 O O . ALA A 1 169 ? 10.133 -6.953 -5.023 1 92.44 169 ALA A O 1
ATOM 1289 N N . CYS A 1 170 ? 7.918 -6.785 -4.656 1 96.06 170 CYS A N 1
ATOM 1290 C CA . CYS A 1 170 ? 7.594 -7.02 -6.059 1 96.06 170 CYS A CA 1
ATOM 1291 C C . CYS A 1 170 ? 8.109 -5.887 -6.938 1 96.06 170 CYS A C 1
ATOM 1293 O O . CYS A 1 170 ? 8.656 -6.129 -8.008 1 96.06 170 CYS A O 1
ATOM 1295 N N . LEU A 1 171 ? 7.934 -4.652 -6.473 1 90.12 171 LEU A N 1
ATOM 1296 C CA . LEU A 1 171 ? 8.422 -3.508 -7.234 1 90.12 171 LEU A CA 1
ATOM 1297 C C . LEU A 1 171 ? 9.945 -3.527 -7.32 1 90.12 171 LEU A C 1
ATOM 1299 O O . LEU A 1 171 ? 10.523 -3.105 -8.328 1 90.12 171 LEU A O 1
ATOM 1303 N N . HIS A 1 172 ? 10.594 -3.994 -6.281 1 86.5 172 HIS A N 1
ATOM 1304 C CA . HIS A 1 172 ? 12.039 -4.188 -6.316 1 86.5 172 HIS A CA 1
ATOM 1305 C C . HIS A 1 172 ? 12.445 -5.117 -7.453 1 86.5 172 HIS A C 1
ATOM 1307 O O . HIS A 1 172 ? 13.406 -4.844 -8.172 1 86.5 172 HIS A O 1
ATOM 1313 N N . LEU A 1 173 ? 11.695 -6.188 -7.656 1 92.38 173 LEU A N 1
ATOM 1314 C CA . LEU A 1 173 ? 12.008 -7.113 -8.742 1 92.38 173 LEU A CA 1
ATOM 1315 C C . LEU A 1 173 ? 11.781 -6.453 -10.102 1 92.38 173 LEU A C 1
ATOM 1317 O O . LEU A 1 173 ? 12.539 -6.684 -11.039 1 92.38 173 LEU A O 1
ATOM 1321 N N . VAL A 1 174 ? 10.742 -5.656 -10.211 1 91.31 174 VAL A N 1
ATOM 1322 C CA . VAL A 1 174 ? 10.516 -4.902 -11.445 1 91.31 174 VAL A CA 1
ATOM 1323 C C . VAL A 1 174 ? 11.711 -3.992 -11.719 1 91.31 174 VAL A C 1
ATOM 1325 O O . VAL A 1 174 ? 12.18 -3.9 -12.859 1 91.31 174 VAL A O 1
ATOM 1328 N N . ALA A 1 175 ? 12.211 -3.309 -10.664 1 82.44 175 ALA A N 1
ATOM 1329 C CA . ALA A 1 175 ? 13.359 -2.424 -10.82 1 82.44 175 ALA A CA 1
ATOM 1330 C C . ALA A 1 175 ? 14.594 -3.201 -11.266 1 82.44 175 ALA A C 1
ATOM 1332 O O . ALA A 1 175 ? 15.375 -2.717 -12.094 1 82.44 175 ALA A O 1
ATOM 1333 N N . ARG A 1 176 ? 14.742 -4.391 -10.75 1 81.75 176 ARG A N 1
ATOM 1334 C CA . ARG A 1 176 ? 15.859 -5.246 -11.148 1 81.75 176 ARG A CA 1
ATOM 1335 C C . ARG A 1 176 ? 15.789 -5.59 -12.633 1 81.75 176 ARG A C 1
ATOM 1337 O O . ARG A 1 176 ? 16.812 -5.633 -13.312 1 81.75 176 ARG A O 1
ATOM 1344 N N . ASP A 1 177 ? 14.602 -5.852 -13.062 1 86.75 177 ASP A N 1
ATOM 1345 C CA . ASP A 1 177 ? 14.445 -6.367 -14.422 1 86.75 177 ASP A CA 1
ATOM 1346 C C . ASP A 1 177 ? 14.398 -5.23 -15.438 1 86.75 177 ASP A C 1
ATOM 1348 O O . ASP A 1 177 ? 14.891 -5.379 -16.562 1 86.75 177 ASP A O 1
ATOM 1352 N N . PHE A 1 178 ? 13.805 -4.043 -15.016 1 83.69 178 PHE A N 1
ATOM 1353 C CA . PHE A 1 178 ? 13.492 -3.039 -16.031 1 83.69 178 PHE A CA 1
ATOM 1354 C C . PHE A 1 178 ? 14.055 -1.682 -15.633 1 83.69 178 PHE A C 1
ATOM 1356 O O . PHE A 1 178 ? 13.977 -0.723 -16.406 1 83.69 178 PHE A O 1
ATOM 1363 N N . GLY A 1 179 ? 14.594 -1.615 -14.406 1 76.19 179 GLY A N 1
ATOM 1364 C CA . GLY A 1 179 ? 15.125 -0.35 -13.922 1 76.19 179 GLY A CA 1
ATOM 1365 C C . GLY A 1 179 ? 14.156 0.397 -13.023 1 76.19 179 GLY A C 1
ATOM 1366 O O . GLY A 1 179 ? 12.961 0.089 -12.992 1 76.19 179 GLY A O 1
ATOM 1367 N N . ASN A 1 180 ? 14.641 1.392 -12.297 1 73.62 180 ASN A N 1
ATOM 1368 C CA . ASN A 1 180 ? 13.883 2.141 -11.305 1 73.62 180 ASN A CA 1
ATOM 1369 C C . ASN A 1 180 ? 12.797 2.998 -11.953 1 73.62 180 ASN A C 1
ATOM 1371 O O . ASN A 1 180 ? 11.727 3.201 -11.375 1 73.62 180 ASN A O 1
ATOM 1375 N N . GLN A 1 181 ? 13.078 3.504 -13.078 1 73.25 181 GLN A N 1
ATOM 1376 C CA . GLN A 1 181 ? 12.094 4.352 -13.742 1 73.25 181 GLN A CA 1
ATOM 1377 C C . GLN A 1 181 ? 10.812 3.582 -14.031 1 73.25 181 GLN A C 1
ATOM 1379 O O . GLN A 1 181 ? 9.711 4.078 -13.766 1 73.25 181 GLN A O 1
ATOM 1384 N N . VAL A 1 182 ? 11 2.375 -14.578 1 81.62 182 VAL A N 1
ATOM 1385 C CA . VAL A 1 182 ? 9.844 1.535 -14.891 1 81.62 182 VAL A CA 1
ATOM 1386 C C . VAL A 1 182 ? 9.117 1.155 -13.609 1 81.62 182 VAL A C 1
ATOM 1388 O O . VAL A 1 182 ? 7.891 1.243 -13.531 1 81.62 182 VAL A O 1
ATOM 1391 N N . ALA A 1 183 ? 9.883 0.753 -12.547 1 84.31 183 ALA A N 1
ATOM 1392 C CA . ALA A 1 183 ? 9.281 0.413 -11.266 1 84.31 183 ALA A CA 1
ATOM 1393 C C . ALA A 1 183 ? 8.5 1.594 -10.688 1 84.31 183 ALA A C 1
ATOM 1395 O O . ALA A 1 183 ? 7.406 1.42 -10.156 1 84.31 183 ALA A O 1
ATOM 1396 N N . ASN A 1 184 ? 9.055 2.754 -10.852 1 75.06 184 ASN A N 1
ATOM 1397 C CA . ASN A 1 184 ? 8.383 3.955 -10.359 1 75.06 184 ASN A CA 1
ATOM 1398 C C . ASN A 1 184 ? 7.102 4.242 -11.133 1 75.06 184 ASN A C 1
ATOM 1400 O O . ASN A 1 184 ? 6.109 4.684 -10.547 1 75.06 184 ASN A O 1
ATOM 1404 N N . ARG A 1 185 ? 7.148 4.031 -12.391 1 80.38 185 ARG A N 1
ATOM 1405 C CA . ARG A 1 185 ? 5.949 4.23 -13.203 1 80.38 185 ARG A CA 1
ATOM 1406 C C . ARG A 1 185 ? 4.848 3.254 -12.805 1 80.38 185 ARG A C 1
ATOM 1408 O O . ARG A 1 185 ? 3.674 3.621 -12.758 1 80.38 185 ARG A O 1
ATOM 1415 N N . VAL A 1 186 ? 5.227 2.037 -12.562 1 88.38 186 VAL A N 1
ATOM 1416 C CA . VAL A 1 186 ? 4.266 1.042 -12.102 1 88.38 186 VAL A CA 1
ATOM 1417 C C . VAL A 1 186 ? 3.689 1.471 -10.75 1 88.38 186 VAL A C 1
ATOM 1419 O O . VAL A 1 186 ? 2.473 1.441 -10.555 1 88.38 186 VAL A O 1
ATOM 1422 N N . ALA A 1 187 ? 4.582 1.874 -9.82 1 83.69 187 ALA A N 1
ATOM 1423 C CA . ALA A 1 187 ? 4.148 2.342 -8.5 1 83.69 187 ALA A CA 1
ATOM 1424 C C . ALA A 1 187 ? 3.203 3.531 -8.625 1 83.69 187 ALA A C 1
ATOM 1426 O O . ALA A 1 187 ? 2.199 3.611 -7.914 1 83.69 187 ALA A O 1
ATOM 1427 N N . GLN A 1 188 ? 3.506 4.391 -9.5 1 77.12 188 GLN A N 1
ATOM 1428 C CA . GLN A 1 188 ? 2.672 5.566 -9.734 1 77.12 188 GLN A CA 1
ATOM 1429 C C . GLN A 1 188 ? 1.281 5.164 -10.219 1 77.12 188 GLN A C 1
ATOM 1431 O O . GLN A 1 188 ? 0.277 5.719 -9.766 1 77.12 188 GLN A O 1
ATOM 1436 N N . ARG A 1 189 ? 1.284 4.293 -11.109 1 84.38 189 ARG A N 1
ATOM 1437 C CA . ARG A 1 189 ? -0.001 3.834 -11.625 1 84.38 189 ARG A CA 1
ATOM 1438 C C . ARG A 1 189 ? -0.827 3.17 -10.531 1 84.38 189 ARG A C 1
ATOM 1440 O O . ARG A 1 189 ? -2.059 3.229 -10.555 1 84.38 189 ARG A O 1
ATOM 1447 N N . LEU A 1 190 ? -0.129 2.598 -9.547 1 86.81 190 LEU A N 1
ATOM 1448 C CA . LEU A 1 190 ? -0.798 1.967 -8.414 1 86.81 190 LEU A CA 1
ATOM 1449 C C . LEU A 1 190 ? -1.107 2.99 -7.328 1 86.81 190 LEU A C 1
ATOM 1451 O O . LEU A 1 190 ? -1.703 2.652 -6.305 1 86.81 190 LEU A O 1
ATOM 1455 N N . VAL A 1 191 ? -0.72 4.277 -7.574 1 80.19 191 VAL A N 1
ATOM 1456 C CA . VAL A 1 191 ? -0.923 5.391 -6.652 1 80.19 191 VAL A CA 1
ATOM 1457 C C . VAL A 1 191 ? -0.252 5.086 -5.316 1 80.19 191 VAL A C 1
ATOM 1459 O O . VAL A 1 191 ? -0.846 5.289 -4.254 1 80.19 191 VAL A O 1
ATOM 1462 N N . MET A 1 192 ? 0.859 4.406 -5.367 1 77.69 192 MET A N 1
ATOM 1463 C CA . MET A 1 192 ? 1.679 4.152 -4.184 1 77.69 192 MET A CA 1
ATOM 1464 C C . MET A 1 192 ? 2.686 5.277 -3.969 1 77.69 192 MET A C 1
ATOM 1466 O O . MET A 1 192 ? 3.055 5.977 -4.914 1 77.69 192 MET A O 1
ATOM 1470 N N . ALA A 1 193 ? 2.986 5.527 -2.648 1 63.38 193 ALA A N 1
ATOM 1471 C CA . ALA A 1 193 ? 4.156 6.367 -2.398 1 63.38 193 ALA A CA 1
ATOM 1472 C C . ALA A 1 193 ? 5.398 5.793 -3.08 1 63.38 193 ALA A C 1
ATOM 1474 O O . ALA A 1 193 ? 5.438 4.605 -3.414 1 63.38 193 ALA A O 1
ATOM 1475 N N . PRO A 1 194 ? 6.297 6.695 -3.348 1 53.25 194 PRO A N 1
ATOM 1476 C CA . PRO A 1 194 ? 7.516 6.195 -3.99 1 53.25 194 PRO A CA 1
ATOM 1477 C C . PRO A 1 194 ? 8.07 4.945 -3.309 1 53.25 194 PRO A C 1
ATOM 1479 O O . PRO A 1 194 ? 7.883 4.762 -2.104 1 53.25 194 PRO A O 1
ATOM 1482 N N . GLN A 1 195 ? 8.672 4.207 -4.148 1 49.53 195 GLN A N 1
ATOM 1483 C CA . GLN A 1 195 ? 9.203 2.908 -3.748 1 49.53 195 GLN A CA 1
ATOM 1484 C C . GLN A 1 195 ? 10.055 3.025 -2.486 1 49.53 195 GLN A C 1
ATOM 1486 O O . GLN A 1 195 ? 10.938 3.883 -2.404 1 49.53 195 GLN A O 1
ATOM 1491 N N . ARG A 1 196 ? 9.727 2.225 -1.536 1 51.28 196 ARG A N 1
ATOM 1492 C CA . ARG A 1 196 ? 10.477 2.117 -0.288 1 51.28 196 ARG A CA 1
ATOM 1493 C C . ARG A 1 196 ? 11.641 1.146 -0.433 1 51.28 196 ARG A C 1
ATOM 1495 O O . ARG A 1 196 ? 11.531 0.14 -1.137 1 51.28 196 ARG A O 1
ATOM 1502 N N . ALA A 1 197 ? 12.75 1.503 0.109 1 44.72 197 ALA A N 1
ATOM 1503 C CA . ALA A 1 197 ? 13.922 0.623 0.114 1 44.72 197 ALA A CA 1
ATOM 1504 C C . ALA A 1 197 ? 13.711 -0.562 1.053 1 44.72 197 ALA A C 1
ATOM 1506 O O . ALA A 1 197 ? 13.047 -0.434 2.086 1 44.72 197 ALA A O 1
ATOM 1507 N N . GLY A 1 198 ? 14.117 -1.694 0.593 1 45.72 198 GLY A N 1
ATOM 1508 C CA . GLY A 1 198 ? 13.969 -2.916 1.367 1 45.72 198 GLY A CA 1
ATOM 1509 C C . GLY A 1 198 ? 14.398 -2.764 2.814 1 45.72 198 GLY A C 1
ATOM 1510 O O . GLY A 1 198 ? 13.836 -3.408 3.703 1 45.72 198 GLY A O 1
ATOM 1511 N N . GLY A 1 199 ? 15.461 -1.964 3.035 1 41.06 199 GLY A N 1
ATOM 1512 C CA . GLY A 1 199 ? 16 -1.756 4.367 1 41.06 199 GLY A CA 1
ATOM 1513 C C . GLY A 1 199 ? 15.141 -0.863 5.234 1 41.06 199 GLY A C 1
ATOM 1514 O O . GLY A 1 199 ? 15.391 -0.722 6.434 1 41.06 199 GLY A O 1
ATOM 1515 N N . GLN A 1 200 ? 14.062 -0.42 4.668 1 42.72 200 GLN A N 1
ATOM 1516 C CA . GLN A 1 200 ? 13.164 0.412 5.453 1 42.72 200 GLN A CA 1
ATOM 1517 C C . GLN A 1 200 ? 12.406 -0.419 6.484 1 42.72 200 GLN A C 1
ATOM 1519 O O . GLN A 1 200 ? 12.133 -1.599 6.262 1 42.72 200 GLN A O 1
ATOM 1524 N N . ALA A 1 201 ? 12.164 0.215 7.691 1 38.06 201 ALA A N 1
ATOM 1525 C CA . ALA A 1 201 ? 11.539 -0.457 8.828 1 38.06 201 ALA A CA 1
ATOM 1526 C C . ALA A 1 201 ? 10.117 -0.902 8.492 1 38.06 201 ALA A C 1
ATOM 1528 O O . ALA A 1 201 ? 9.383 -0.185 7.812 1 38.06 201 ALA A O 1
ATOM 1529 N N . GLN A 1 202 ? 9.812 -2.137 8.844 1 38.25 202 GLN A N 1
ATOM 1530 C CA . GLN A 1 202 ? 8.469 -2.688 8.695 1 38.25 202 GLN A CA 1
ATOM 1531 C C . GLN A 1 202 ? 7.441 -1.849 9.445 1 38.25 202 GLN A C 1
ATOM 1533 O O . GLN A 1 202 ? 6.289 -1.74 9.016 1 38.25 202 GLN A O 1
ATOM 1538 N N . PHE A 1 203 ? 7.812 -1.667 10.727 1 40.38 203 PHE A N 1
ATOM 1539 C CA . PHE A 1 203 ? 6.93 -0.937 11.633 1 40.38 203 PHE A CA 1
ATOM 1540 C C . PHE A 1 203 ? 7.301 0.541 11.672 1 40.38 203 PHE A C 1
ATOM 1542 O O . PHE A 1 203 ? 8.406 0.897 12.086 1 40.38 203 PHE A O 1
ATOM 1549 N N . ILE A 1 204 ? 6.781 1.287 10.844 1 40.53 204 ILE A N 1
ATOM 1550 C CA . ILE A 1 204 ? 6.977 2.705 11.117 1 40.53 204 ILE A CA 1
ATOM 1551 C C . ILE A 1 204 ? 5.898 3.197 12.078 1 40.53 204 ILE A C 1
ATOM 1553 O O . ILE A 1 204 ? 4.711 3.213 11.734 1 40.53 204 ILE A O 1
ATOM 1557 N N . PRO A 1 205 ? 6.191 3.037 13.438 1 34.84 205 PRO A N 1
ATOM 1558 C CA . PRO A 1 205 ? 5.152 3.578 14.32 1 34.84 205 PRO A CA 1
ATOM 1559 C C . PRO A 1 205 ? 4.539 4.871 13.781 1 34.84 205 PRO A C 1
ATOM 1561 O O . PRO A 1 205 ? 5.207 5.621 13.062 1 34.84 205 PRO A O 1
ATOM 1564 N N . ALA A 1 206 ? 3.248 4.75 13.586 1 37.91 206 ALA A N 1
ATOM 1565 C CA . ALA A 1 206 ? 2.656 6.062 13.344 1 37.91 206 ALA A CA 1
ATOM 1566 C C . ALA A 1 206 ? 3.395 7.152 14.125 1 37.91 206 ALA A C 1
ATOM 1568 O O . ALA A 1 206 ? 3.871 6.914 15.234 1 37.91 206 ALA A O 1
ATOM 1569 N N . PRO A 1 207 ? 3.877 8.211 13.445 1 32.47 207 PRO A N 1
ATOM 1570 C CA . PRO A 1 207 ? 4.457 9.266 14.273 1 32.47 207 PRO A CA 1
ATOM 1571 C C . PRO A 1 207 ? 3.742 9.422 15.617 1 32.47 207 PRO A C 1
ATOM 1573 O O . PRO A 1 207 ? 2.539 9.695 15.648 1 32.47 207 PRO A O 1
ATOM 1576 N N . VAL A 1 208 ? 3.756 8.469 16.531 1 28.44 208 VAL A N 1
ATOM 1577 C CA . VAL A 1 208 ? 3.41 9.078 17.812 1 28.44 208 VAL A CA 1
ATOM 1578 C C . VAL A 1 208 ? 3.859 10.531 17.828 1 28.44 208 VAL A C 1
ATOM 1580 O O . VAL A 1 208 ? 4.73 10.93 17.062 1 28.44 208 VAL A O 1
ATOM 1583 N N . ALA A 1 209 ? 3.529 11.203 19.062 1 31.84 209 ALA A N 1
ATOM 1584 C CA . ALA A 1 209 ? 3.912 12.586 19.312 1 31.84 209 ALA A CA 1
ATOM 1585 C C . ALA A 1 209 ? 5.297 12.883 18.734 1 31.84 209 ALA A C 1
ATOM 1587 O O . ALA A 1 209 ? 6.094 11.969 18.516 1 31.84 209 ALA A O 1
ATOM 1588 N N . HIS A 1 210 ? 5.676 14.148 18.578 1 32.75 210 HIS A N 1
ATOM 1589 C CA . HIS A 1 210 ? 6.562 15.156 18 1 32.75 210 HIS A CA 1
ATOM 1590 C C . HIS A 1 210 ? 8.023 14.742 18.125 1 32.75 210 HIS A C 1
ATOM 1592 O O . HIS A 1 210 ? 8.898 15.312 17.469 1 32.75 210 HIS A O 1
ATOM 1598 N N . SER A 1 211 ? 8.516 14.344 19.266 1 35.44 211 SER A N 1
ATOM 1599 C CA . SER A 1 211 ? 9.844 14.898 19.484 1 35.44 211 SER A CA 1
ATOM 1600 C C . SER A 1 211 ? 10.883 14.211 18.594 1 35.44 211 SER A C 1
ATOM 1602 O O . SER A 1 211 ? 11.648 14.867 17.906 1 35.44 211 SER A O 1
ATOM 1604 N N . ALA A 1 212 ? 11.148 12.93 18.844 1 38.16 212 ALA A N 1
ATOM 1605 C CA . ALA A 1 212 ? 12.422 12.352 18.438 1 38.16 212 ALA A CA 1
ATOM 1606 C C . ALA A 1 212 ? 12.344 11.828 17 1 38.16 212 ALA A C 1
ATOM 1608 O O . ALA A 1 212 ? 13.305 11.953 16.234 1 38.16 212 ALA A O 1
ATOM 1609 N N . ARG A 1 213 ? 11.422 11.125 16.469 1 43.16 213 ARG A N 1
ATOM 1610 C CA . ARG A 1 213 ? 11.289 10.43 15.18 1 43.16 213 ARG A CA 1
ATOM 1611 C C . ARG A 1 213 ? 11.156 11.422 14.031 1 43.16 213 ARG A C 1
ATOM 1613 O O . ARG A 1 213 ? 11.656 11.18 12.93 1 43.16 213 ARG A O 1
ATOM 1620 N N . HIS A 1 214 ? 10.344 12.609 14.359 1 46.28 214 HIS A N 1
ATOM 1621 C CA . HIS A 1 214 ? 10.125 13.727 13.438 1 46.28 214 HIS A CA 1
ATOM 1622 C C . HIS A 1 214 ? 11.438 14.383 13.047 1 46.28 214 HIS A C 1
ATOM 1624 O O . HIS A 1 214 ? 11.625 14.766 11.891 1 46.28 214 HIS A O 1
ATOM 1630 N N . ASP A 1 215 ? 12.367 14.281 14.055 1 55.22 215 ASP A N 1
ATOM 1631 C CA . ASP A 1 215 ? 13.688 14.852 13.812 1 55.22 215 ASP A CA 1
ATOM 1632 C C . ASP A 1 215 ? 14.461 14.031 12.781 1 55.22 215 ASP A C 1
ATOM 1634 O O . ASP A 1 215 ? 15.102 14.594 11.883 1 55.22 215 ASP A O 1
ATOM 1638 N N . LEU A 1 216 ? 13.977 12.812 12.641 1 67.69 216 LEU A N 1
ATOM 1639 C CA . LEU A 1 216 ? 14.805 11.977 11.781 1 67.69 216 LEU A CA 1
ATOM 1640 C C . LEU A 1 216 ? 14.32 12.023 10.336 1 67.69 216 LEU A C 1
ATOM 1642 O O . LEU A 1 216 ? 15.125 12.008 9.406 1 67.69 216 LEU A O 1
ATOM 1646 N N . SER A 1 217 ? 13.016 12.219 10.203 1 62.94 217 SER A N 1
ATOM 1647 C CA . SER A 1 217 ? 12.484 12.312 8.852 1 62.94 217 SER A CA 1
ATOM 1648 C C . SER A 1 217 ? 13 13.562 8.141 1 62.94 217 SER A C 1
ATOM 1650 O O . SER A 1 217 ? 13.375 13.508 6.969 1 62.94 217 SER A O 1
ATOM 1652 N N . GLY A 1 218 ? 12.914 14.633 8.883 1 65.88 218 GLY A N 1
ATOM 1653 C CA . GLY A 1 218 ? 13.477 15.852 8.336 1 65.88 218 GLY A CA 1
ATOM 1654 C C . GLY A 1 218 ? 14.953 15.734 8.008 1 65.88 218 GLY A C 1
ATOM 1655 O O . GLY A 1 218 ? 15.414 16.234 6.984 1 65.88 218 GLY A O 1
ATOM 1656 N N . LEU A 1 219 ? 15.602 15.078 8.883 1 76.62 219 LEU A N 1
ATOM 1657 C CA . LEU A 1 219 ? 17.031 14.859 8.648 1 76.62 219 LEU A CA 1
ATOM 1658 C C . LEU A 1 219 ? 17.25 14.031 7.387 1 76.62 219 LEU A C 1
ATOM 1660 O O . LEU A 1 219 ? 18.125 14.359 6.57 1 76.62 219 LEU A O 1
ATOM 1664 N N . LEU A 1 220 ? 16.453 13.016 7.238 1 76.19 220 LEU A N 1
ATOM 1665 C CA . LEU A 1 220 ? 16.641 12.141 6.086 1 76.19 220 LEU A CA 1
ATOM 1666 C C . LEU A 1 220 ? 16.406 12.898 4.785 1 76.19 220 LEU A C 1
ATOM 1668 O O . LEU A 1 220 ? 17.172 12.75 3.832 1 76.19 220 LEU A O 1
ATOM 1672 N N . GLU A 1 221 ? 15.453 13.688 4.824 1 70.38 221 GLU A N 1
ATOM 1673 C CA . GLU A 1 221 ? 15.188 14.508 3.646 1 70.38 221 GLU A CA 1
ATOM 1674 C C . GLU A 1 221 ? 16.312 15.5 3.398 1 70.38 221 GLU A C 1
ATOM 1676 O O . GLU A 1 221 ? 16.703 15.734 2.25 1 70.38 221 GLU A O 1
ATOM 1681 N N . TRP A 1 222 ? 16.703 16.109 4.418 1 77.06 222 TRP A N 1
ATOM 1682 C CA . TRP A 1 222 ? 17.828 17.031 4.344 1 77.06 222 TRP A CA 1
ATOM 1683 C C . TRP A 1 222 ? 19.047 16.359 3.746 1 77.06 222 TRP A C 1
ATOM 1685 O O . TRP A 1 222 ? 19.719 16.938 2.881 1 77.06 222 TRP A O 1
ATOM 1695 N N . VAL A 1 223 ? 19.359 15.242 4.133 1 84 223 VAL A N 1
ATOM 1696 C CA . VAL A 1 223 ? 20.516 14.484 3.678 1 84 223 VAL A CA 1
ATOM 1697 C C . VAL A 1 223 ? 20.359 14.133 2.199 1 84 223 VAL A C 1
ATOM 1699 O O . VAL A 1 223 ? 21.312 14.234 1.424 1 84 223 VAL A O 1
ATOM 1702 N N . ARG A 1 224 ? 19.172 13.727 1.822 1 78.75 224 ARG A N 1
ATOM 1703 C CA . ARG A 1 224 ? 18.922 13.328 0.441 1 78.75 224 ARG A CA 1
ATOM 1704 C C . ARG A 1 224 ? 19.219 14.469 -0.522 1 78.75 224 ARG A C 1
ATOM 1706 O O . ARG A 1 224 ? 19.578 14.234 -1.676 1 78.75 224 ARG A O 1
ATOM 1713 N N . GLN A 1 225 ? 19.219 15.672 0.039 1 77.69 225 GLN A N 1
ATOM 1714 C CA . GLN A 1 225 ? 19.469 16.844 -0.789 1 77.69 225 GLN A CA 1
ATOM 1715 C C . GLN A 1 225 ? 20.953 17.203 -0.813 1 77.69 225 GLN A C 1
ATOM 1717 O O . GLN A 1 225 ? 21.359 18.125 -1.529 1 77.69 225 GLN A O 1
ATOM 1722 N N . ARG A 1 226 ? 21.609 16.469 -0.087 1 88.25 226 ARG A N 1
ATOM 1723 C CA . ARG A 1 226 ? 23 16.828 0.072 1 88.25 226 ARG A CA 1
ATOM 1724 C C . ARG A 1 226 ? 23.906 15.602 -0.033 1 88.25 226 ARG A C 1
ATOM 1726 O O . ARG A 1 226 ? 24.875 15.469 0.716 1 88.25 226 ARG A O 1
ATOM 1733 N N . LEU A 1 227 ? 23.516 14.781 -0.938 1 89.62 227 LEU A N 1
ATOM 1734 C CA . LEU A 1 227 ? 24.219 13.5 -1.055 1 89.62 227 LEU A CA 1
ATOM 1735 C C . LEU A 1 227 ? 25.641 13.703 -1.569 1 89.62 227 LEU A C 1
ATOM 1737 O O . LEU A 1 227 ? 26.484 12.82 -1.422 1 89.62 227 LEU A O 1
ATOM 1741 N N . ASP A 1 228 ? 25.844 14.859 -2.176 1 90.75 228 ASP A N 1
ATOM 1742 C CA . ASP A 1 228 ? 27.156 15.141 -2.754 1 90.75 228 ASP A CA 1
ATOM 1743 C C . ASP A 1 228 ? 28.141 15.602 -1.681 1 90.75 228 ASP A C 1
ATOM 1745 O O . ASP A 1 228 ? 29.328 15.719 -1.942 1 90.75 228 ASP A O 1
ATOM 1749 N N . GLN A 1 229 ? 27.719 15.828 -0.49 1 89.88 229 GLN A N 1
ATOM 1750 C CA . GLN A 1 229 ? 28.531 16.375 0.586 1 89.88 229 GLN A CA 1
ATOM 1751 C C . GLN A 1 229 ? 29.031 15.281 1.52 1 89.88 229 GLN A C 1
ATOM 1753 O O . GLN A 1 229 ? 28.453 14.203 1.581 1 89.88 229 GLN A O 1
ATOM 1758 N N . PRO A 1 230 ? 30.203 15.594 2.111 1 87.69 230 PRO A N 1
ATOM 1759 C CA . PRO A 1 230 ? 30.641 14.656 3.15 1 87.69 230 PRO A CA 1
ATOM 1760 C C . PRO A 1 230 ? 29.797 14.75 4.418 1 87.69 230 PRO A C 1
ATOM 1762 O O . PRO A 1 230 ? 29.922 15.711 5.18 1 87.69 230 PRO A O 1
ATOM 1765 N N . LEU A 1 231 ? 28.859 13.867 4.602 1 89.75 231 LEU A N 1
ATOM 1766 C CA . LEU A 1 231 ? 27.922 13.867 5.727 1 89.75 231 LEU A CA 1
ATOM 1767 C C . LEU A 1 231 ? 28.391 12.914 6.816 1 89.75 231 LEU A C 1
ATOM 1769 O O . LEU A 1 231 ? 28.438 11.695 6.605 1 89.75 231 LEU A O 1
ATOM 1773 N N . GLU A 1 232 ? 28.797 13.508 7.934 1 90.25 232 GLU A N 1
ATOM 1774 C CA . GLU A 1 232 ? 29.297 12.711 9.047 1 90.25 232 GLU A CA 1
ATOM 1775 C C . GLU A 1 232 ? 28.219 12.508 10.109 1 90.25 232 GLU A C 1
ATOM 1777 O O . GLU A 1 232 ? 27.359 13.367 10.297 1 90.25 232 GLU A O 1
ATOM 1782 N N . VAL A 1 233 ? 28.391 11.43 10.781 1 90.5 233 VAL A N 1
ATOM 1783 C CA . VAL A 1 233 ? 27.422 11.062 11.812 1 90.5 233 VAL A CA 1
ATOM 1784 C C . VAL A 1 233 ? 27.312 12.188 12.844 1 90.5 233 VAL A C 1
ATOM 1786 O O . VAL A 1 233 ? 26.203 12.523 13.289 1 90.5 233 VAL A O 1
ATOM 1789 N N . SER A 1 234 ? 28.5 12.734 13.211 1 91.56 234 SER A N 1
ATOM 1790 C CA . SER A 1 234 ? 28.516 13.797 14.211 1 91.56 234 SER A CA 1
ATOM 1791 C C . SER A 1 234 ? 27.703 15 13.75 1 91.56 234 SER A C 1
ATOM 1793 O O . SER A 1 234 ? 26.969 15.594 14.539 1 91.56 234 SER A O 1
ATOM 1795 N N . GLN A 1 235 ? 27.812 15.336 12.523 1 90.62 235 GLN A N 1
ATOM 1796 C CA . GLN A 1 235 ? 27.078 16.453 11.945 1 90.62 235 GLN A CA 1
ATOM 1797 C C . GLN A 1 235 ? 25.578 16.156 11.914 1 90.62 235 GLN A C 1
ATOM 1799 O O . GLN A 1 235 ? 24.766 17.031 12.234 1 90.62 235 GLN A O 1
ATOM 1804 N N . LEU A 1 236 ? 25.234 14.953 11.484 1 91.12 236 LEU A N 1
ATOM 1805 C CA . LEU A 1 236 ? 23.828 14.555 11.383 1 91.12 236 LEU A CA 1
ATOM 1806 C C . LEU A 1 236 ? 23.172 14.531 12.758 1 91.12 236 LEU A C 1
ATOM 1808 O O . LEU A 1 236 ? 22.047 15.008 12.922 1 91.12 236 LEU A O 1
ATOM 1812 N N . ALA A 1 237 ? 23.875 13.992 13.703 1 89.75 237 ALA A N 1
ATOM 1813 C CA . ALA A 1 237 ? 23.375 13.945 15.078 1 89.75 237 ALA A CA 1
ATOM 1814 C C . ALA A 1 237 ? 23.125 15.352 15.617 1 89.75 237 ALA A C 1
ATOM 1816 O O . ALA A 1 237 ? 22.094 15.617 16.234 1 89.75 237 ALA A O 1
ATOM 1817 N N . ALA A 1 238 ? 24.078 16.25 15.352 1 89.06 238 ALA A N 1
ATOM 1818 C CA . ALA A 1 238 ? 23.984 17.641 15.82 1 89.06 238 ALA A CA 1
ATOM 1819 C C . ALA A 1 238 ? 22.781 18.344 15.219 1 89.06 238 ALA A C 1
ATOM 1821 O O . ALA A 1 238 ? 22.125 19.141 15.891 1 89.06 238 ALA A O 1
ATOM 1822 N N . ARG A 1 239 ? 22.469 18 14.055 1 84.75 239 ARG A N 1
ATOM 1823 C CA . ARG A 1 239 ? 21.375 18.656 13.344 1 84.75 239 ARG A CA 1
ATOM 1824 C C . ARG A 1 239 ? 20.031 18.344 14 1 84.75 239 ARG A C 1
ATOM 1826 O O . ARG A 1 239 ? 19.109 19.172 13.953 1 84.75 239 ARG A O 1
ATOM 1833 N N . VAL A 1 240 ? 19.938 17.188 14.578 1 82.81 240 VAL A N 1
ATOM 1834 C CA . VAL A 1 240 ? 18.672 16.797 15.211 1 82.81 240 VAL A CA 1
ATOM 1835 C C . VAL A 1 240 ? 18.812 16.875 16.734 1 82.81 240 VAL A C 1
ATOM 1837 O O . VAL A 1 240 ? 18.047 16.25 17.469 1 82.81 240 VAL A O 1
ATOM 1840 N N . ALA A 1 241 ? 19.844 17.484 17.125 1 85.56 241 ALA A N 1
ATOM 1841 C CA . ALA A 1 241 ? 20.109 17.781 18.531 1 85.56 241 ALA A CA 1
ATOM 1842 C C . ALA A 1 241 ? 20.141 16.5 19.359 1 85.56 241 ALA A C 1
ATOM 1844 O O . ALA A 1 241 ? 19.516 16.438 20.422 1 85.56 241 ALA A O 1
ATOM 1845 N N . MET A 1 242 ? 20.828 15.57 18.859 1 83.5 242 MET A N 1
ATOM 1846 C CA . MET A 1 242 ? 21.016 14.305 19.562 1 83.5 242 MET A CA 1
ATOM 1847 C C . MET A 1 242 ? 22.5 14.008 19.781 1 83.5 242 MET A C 1
ATOM 1849 O O . MET A 1 242 ? 23.344 14.5 19.047 1 83.5 242 MET A O 1
ATOM 1853 N N . SER A 1 243 ? 22.781 13.312 20.938 1 88.25 243 SER A N 1
ATOM 1854 C CA . SER A 1 243 ? 24.109 12.695 21 1 88.25 243 SER A CA 1
ATOM 1855 C C . SER A 1 243 ? 24.297 11.672 19.891 1 88.25 243 SER A C 1
ATOM 1857 O O . SER A 1 243 ? 23.312 11.156 19.328 1 88.25 243 SER A O 1
ATOM 1859 N N . GLU A 1 244 ? 25.578 11.43 19.547 1 90 244 GLU A N 1
ATOM 1860 C CA . GLU A 1 244 ? 25.844 10.438 18.5 1 90 244 GLU A CA 1
ATOM 1861 C C . GLU A 1 244 ? 25.266 9.078 18.875 1 90 244 GLU A C 1
ATOM 1863 O O . GLU A 1 244 ? 24.719 8.375 18.016 1 90 244 GLU A O 1
ATOM 1868 N N . ARG A 1 245 ? 25.344 8.844 20.188 1 85.88 245 ARG A N 1
ATOM 1869 C CA . ARG A 1 245 ? 24.828 7.555 20.641 1 85.88 245 ARG A CA 1
ATOM 1870 C C . ARG A 1 245 ? 23.328 7.469 20.453 1 85.88 245 ARG A C 1
ATOM 1872 O O . ARG A 1 245 ? 22.828 6.492 19.891 1 85.88 245 ARG A O 1
ATOM 1879 N N . THR A 1 246 ? 22.641 8.453 20.922 1 86.19 246 THR A N 1
ATOM 1880 C CA . THR A 1 246 ? 21.203 8.5 20.781 1 86.19 246 THR A CA 1
ATOM 1881 C C . THR A 1 246 ? 20.781 8.523 19.312 1 86.19 246 THR A C 1
ATOM 1883 O O . THR A 1 246 ? 19.844 7.844 18.922 1 86.19 246 THR A O 1
ATOM 1886 N N . PHE A 1 247 ? 21.516 9.266 18.516 1 90.25 247 PHE A N 1
ATOM 1887 C CA . PHE A 1 247 ? 21.234 9.391 17.094 1 90.25 247 PHE A CA 1
ATOM 1888 C C . PHE A 1 247 ? 21.344 8.031 16.406 1 90.25 247 PHE A C 1
ATOM 1890 O O . PHE A 1 247 ? 20.453 7.641 15.648 1 90.25 247 PHE A O 1
ATOM 1897 N N . LEU A 1 248 ? 22.406 7.371 16.672 1 86.81 248 LEU A N 1
ATOM 1898 C CA . LEU A 1 248 ? 22.625 6.078 16.031 1 86.81 248 LEU A CA 1
ATOM 1899 C C . LEU A 1 248 ? 21.531 5.09 16.406 1 86.81 248 LEU A C 1
ATOM 1901 O O . LEU A 1 248 ? 21.047 4.352 15.547 1 86.81 248 LEU A O 1
ATOM 1905 N N . ARG A 1 249 ? 21.172 5.137 17.609 1 79.44 249 ARG A N 1
ATOM 1906 C CA . ARG A 1 249 ? 20.125 4.234 18.078 1 79.44 249 ARG A CA 1
ATOM 1907 C C . ARG A 1 249 ? 18.797 4.551 17.406 1 79.44 249 ARG A C 1
ATOM 1909 O O . ARG A 1 249 ? 18.141 3.656 16.859 1 79.44 249 ARG A O 1
ATOM 1916 N N . ARG A 1 250 ? 18.469 5.766 17.344 1 78.38 250 ARG A N 1
ATOM 1917 C CA . ARG A 1 250 ? 17.188 6.188 16.781 1 78.38 250 ARG A CA 1
ATOM 1918 C C . ARG A 1 250 ? 17.172 6.012 15.266 1 78.38 250 ARG A C 1
ATOM 1920 O O . ARG A 1 250 ? 16.141 5.641 14.695 1 78.38 250 ARG A O 1
ATOM 1927 N N . PHE A 1 251 ? 18.266 6.344 14.695 1 80.31 251 PHE A N 1
ATOM 1928 C CA . PHE A 1 251 ? 18.391 6.18 13.25 1 80.31 251 PHE A CA 1
ATOM 1929 C C . PHE A 1 251 ? 18.203 4.719 12.859 1 80.31 251 PHE A C 1
ATOM 1931 O O . PHE A 1 251 ? 17.453 4.422 11.922 1 80.31 251 PHE A O 1
ATOM 1938 N N . GLY A 1 252 ? 18.875 3.914 13.586 1 73.38 252 GLY A N 1
ATOM 1939 C CA . GLY A 1 252 ? 18.719 2.488 13.344 1 73.38 252 GLY A CA 1
ATOM 1940 C C . GLY A 1 252 ? 17.297 2.002 13.523 1 73.38 252 GLY A C 1
ATOM 1941 O O . GLY A 1 252 ? 16.781 1.242 12.703 1 73.38 252 GLY A O 1
ATOM 1942 N N . ALA A 1 253 ? 16.688 2.512 14.523 1 63.75 253 ALA A N 1
ATOM 1943 C CA . ALA A 1 253 ? 15.32 2.127 14.82 1 63.75 253 ALA A CA 1
ATOM 1944 C C . ALA A 1 253 ? 14.367 2.592 13.727 1 63.75 253 ALA A C 1
ATOM 1946 O O . ALA A 1 253 ? 13.422 1.882 13.367 1 63.75 253 ALA A O 1
ATOM 1947 N N . ALA A 1 254 ? 14.688 3.703 13.156 1 62.91 254 ALA A N 1
ATOM 1948 C CA . ALA A 1 254 ? 13.797 4.328 12.18 1 62.91 254 ALA A CA 1
ATOM 1949 C C . ALA A 1 254 ? 14.023 3.746 10.789 1 62.91 254 ALA A C 1
ATOM 1951 O O . ALA A 1 254 ? 13.078 3.605 10.008 1 62.91 254 ALA A O 1
ATOM 1952 N N . THR A 1 255 ? 15.297 3.461 10.508 1 64.81 255 THR A N 1
ATOM 1953 C CA . THR A 1 255 ? 15.609 3.137 9.117 1 64.81 255 THR A CA 1
ATOM 1954 C C . THR A 1 255 ? 16.016 1.673 8.984 1 64.81 255 THR A C 1
ATOM 1956 O O . THR A 1 255 ? 16.062 1.135 7.879 1 64.81 255 THR A O 1
ATOM 1959 N N . GLY A 1 256 ? 16.344 1.072 10.109 1 60.09 256 GLY A N 1
ATOM 1960 C CA . GLY A 1 256 ? 16.844 -0.292 10.094 1 60.09 256 GLY A CA 1
ATOM 1961 C C . GLY A 1 256 ? 18.281 -0.389 9.625 1 60.09 256 GLY A C 1
ATOM 1962 O O . GLY A 1 256 ? 18.812 -1.489 9.445 1 60.09 256 GLY A O 1
ATOM 1963 N N . MET A 1 257 ? 18.875 0.77 9.352 1 69.19 257 MET A N 1
ATOM 1964 C CA . MET A 1 257 ? 20.234 0.821 8.828 1 69.19 257 MET A CA 1
ATOM 1965 C C . MET A 1 257 ? 21.094 1.807 9.617 1 69.19 257 MET A C 1
ATOM 1967 O O . MET A 1 257 ? 20.562 2.65 10.344 1 69.19 257 MET A O 1
ATOM 1971 N N . THR A 1 258 ? 22.375 1.557 9.562 1 81.56 258 THR A N 1
ATOM 1972 C CA . THR A 1 258 ? 23.266 2.604 10.047 1 81.56 258 THR A CA 1
ATOM 1973 C C . THR A 1 258 ? 23.219 3.824 9.133 1 81.56 258 THR A C 1
ATOM 1975 O O . THR A 1 258 ? 22.875 3.707 7.953 1 81.56 258 THR A O 1
ATOM 1978 N N . PRO A 1 259 ? 23.547 4.977 9.656 1 85.31 259 PRO A N 1
ATOM 1979 C CA . PRO A 1 259 ? 23.578 6.168 8.805 1 85.31 259 PRO A CA 1
ATOM 1980 C C . PRO A 1 259 ? 24.5 6 7.586 1 85.31 259 PRO A C 1
ATOM 1982 O O . PRO A 1 259 ? 24.141 6.418 6.484 1 85.31 259 PRO A O 1
ATOM 1985 N N . LYS A 1 260 ? 25.625 5.352 7.781 1 83.56 260 LYS A N 1
ATOM 1986 C CA . LYS A 1 260 ? 26.562 5.148 6.684 1 83.56 260 LYS A CA 1
ATOM 1987 C C . LYS A 1 260 ? 25.938 4.285 5.586 1 83.56 260 LYS A C 1
ATOM 1989 O O . LYS A 1 260 ? 26 4.633 4.406 1 83.56 260 LYS A O 1
ATOM 1994 N N . ALA A 1 261 ? 25.344 3.209 6.008 1 81.56 261 ALA A N 1
ATOM 1995 C CA . ALA A 1 261 ? 24.719 2.305 5.047 1 81.56 261 ALA A CA 1
ATOM 1996 C C . ALA A 1 261 ? 23.562 2.986 4.336 1 81.56 261 ALA A C 1
ATOM 1998 O O . ALA A 1 261 ? 23.391 2.844 3.119 1 81.56 261 ALA A O 1
ATOM 1999 N N . TRP A 1 262 ? 22.797 3.66 5.133 1 82.12 262 TRP A N 1
ATOM 2000 C CA . TRP A 1 262 ? 21.656 4.379 4.574 1 82.12 262 TRP A CA 1
ATOM 2001 C C . TRP A 1 262 ? 22.109 5.414 3.555 1 82.12 262 TRP A C 1
ATOM 2003 O O . TRP A 1 262 ? 21.531 5.531 2.475 1 82.12 262 TRP A O 1
ATOM 2013 N N . LEU A 1 263 ? 23.141 6.148 3.898 1 87 263 LEU A N 1
ATOM 2014 C CA . LEU A 1 263 ? 23.688 7.16 3.004 1 87 263 LEU A CA 1
ATOM 2015 C C . LEU A 1 263 ? 24.172 6.531 1.698 1 87 263 LEU A C 1
ATOM 2017 O O . LEU A 1 263 ? 23.906 7.066 0.617 1 87 263 LEU A O 1
ATOM 2021 N N . GLN A 1 264 ? 24.797 5.457 1.81 1 85.62 264 GLN A N 1
ATOM 2022 C CA . GLN A 1 264 ? 25.266 4.754 0.62 1 85.62 264 GLN A CA 1
ATOM 2023 C C . GLN A 1 264 ? 24.094 4.32 -0.258 1 85.62 264 GLN A C 1
ATOM 2025 O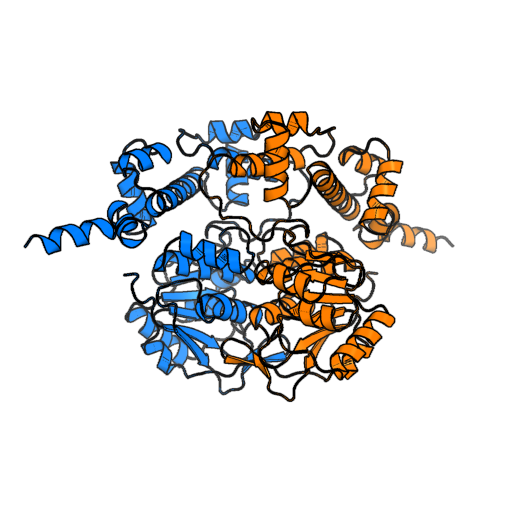 O . GLN A 1 264 ? 24.156 4.445 -1.483 1 85.62 264 GLN A O 1
ATOM 2030 N N . HIS A 1 265 ? 23.109 3.812 0.38 1 80.56 265 HIS A N 1
ATOM 2031 C CA . HIS A 1 265 ? 21.906 3.4 -0.337 1 80.56 265 HIS A CA 1
ATOM 2032 C C . HIS A 1 265 ? 21.297 4.57 -1.099 1 80.56 265 HIS A C 1
ATOM 2034 O O . HIS A 1 265 ? 20.938 4.438 -2.275 1 80.56 265 HIS A O 1
ATOM 2040 N N . GLU A 1 266 ? 21.188 5.648 -0.409 1 83.81 266 GLU A N 1
ATOM 2041 C CA . GLU A 1 266 ? 20.609 6.84 -1.023 1 83.81 266 GLU A CA 1
ATOM 2042 C C . GLU A 1 266 ? 21.484 7.336 -2.178 1 83.81 266 GLU A C 1
ATOM 2044 O O . GLU A 1 266 ? 20.969 7.746 -3.219 1 83.81 266 GLU A O 1
ATOM 2049 N N . ARG A 1 267 ? 22.766 7.336 -2.012 1 88.69 267 ARG A N 1
ATOM 2050 C CA . ARG A 1 267 ? 23.688 7.789 -3.047 1 88.69 267 ARG A CA 1
ATOM 2051 C C . ARG A 1 267 ? 23.609 6.895 -4.277 1 88.69 267 ARG A C 1
ATOM 2053 O O . ARG A 1 267 ? 23.594 7.387 -5.41 1 88.69 267 ARG A O 1
ATOM 2060 N N . LEU A 1 268 ? 23.516 5.641 -4.059 1 85.88 268 LEU A N 1
ATOM 2061 C CA . LEU A 1 268 ? 23.438 4.703 -5.176 1 85.88 268 LEU A CA 1
ATOM 2062 C C . LEU A 1 268 ? 22.094 4.836 -5.891 1 85.88 268 LEU A C 1
ATOM 2064 O O . LEU A 1 268 ? 22.016 4.707 -7.113 1 85.88 268 LEU A O 1
ATOM 2068 N N . ALA A 1 269 ? 21.094 5.062 -5.109 1 80.56 269 ALA A N 1
ATOM 2069 C CA . ALA A 1 269 ? 19.797 5.301 -5.715 1 80.56 269 ALA A CA 1
ATOM 2070 C C . ALA A 1 269 ? 19.828 6.527 -6.625 1 80.56 269 ALA A C 1
ATOM 2072 O O . ALA A 1 269 ? 19.312 6.492 -7.742 1 80.56 269 ALA A O 1
ATOM 2073 N N . ARG A 1 270 ? 20.438 7.527 -6.16 1 84.69 270 ARG A N 1
ATOM 2074 C CA . ARG A 1 270 ? 20.594 8.742 -6.953 1 84.69 270 ARG A CA 1
ATOM 2075 C C . ARG A 1 270 ? 21.422 8.477 -8.211 1 84.69 270 ARG A C 1
ATOM 2077 O O . ARG A 1 270 ? 21.094 8.977 -9.289 1 84.69 270 ARG A O 1
ATOM 2084 N N . ALA A 1 271 ? 22.375 7.754 -8.039 1 89.19 271 ALA A N 1
ATOM 2085 C CA . ALA A 1 271 ? 23.219 7.414 -9.18 1 89.19 271 ALA A CA 1
ATOM 2086 C C . ALA A 1 271 ? 22.422 6.68 -10.25 1 89.19 271 ALA A C 1
ATOM 2088 O O . ALA A 1 271 ? 22.547 6.984 -11.438 1 89.19 271 ALA A O 1
ATOM 2089 N N . ARG A 1 272 ? 21.672 5.723 -9.844 1 84.56 272 ARG A N 1
ATOM 2090 C CA . ARG A 1 272 ? 20.844 4.969 -10.781 1 84.56 272 ARG A CA 1
ATOM 2091 C C . ARG A 1 272 ? 19.891 5.895 -11.539 1 84.56 272 ARG A C 1
ATOM 2093 O O . ARG A 1 272 ? 19.734 5.77 -12.75 1 84.56 272 ARG A O 1
ATOM 2100 N N . GLU A 1 273 ? 19.359 6.754 -10.82 1 80.75 273 GLU A N 1
ATOM 2101 C CA . GLU A 1 273 ? 18.469 7.723 -11.438 1 80.75 273 GLU A CA 1
ATOM 2102 C C . GLU A 1 273 ? 19.172 8.539 -12.508 1 80.75 273 GLU A C 1
ATOM 2104 O O . GLU A 1 273 ? 18.656 8.703 -13.617 1 80.75 273 GLU A O 1
ATOM 2109 N N . LEU A 1 274 ? 20.328 9.008 -12.148 1 85.88 274 LEU A N 1
ATOM 2110 C CA . LEU A 1 274 ? 21.078 9.852 -13.062 1 85.88 274 LEU A CA 1
ATOM 2111 C C . LEU A 1 274 ? 21.578 9.039 -14.266 1 85.88 274 LEU A C 1
ATOM 2113 O O . LEU A 1 274 ? 21.594 9.547 -15.391 1 85.88 274 LEU A O 1
ATOM 2117 N N . LEU A 1 275 ? 21.938 7.848 -14.039 1 87.12 275 LEU A N 1
ATOM 2118 C CA . LEU A 1 275 ? 22.406 6.988 -15.117 1 87.12 275 LEU A CA 1
ATOM 2119 C C . LEU A 1 275 ? 21.281 6.684 -16.094 1 87.12 275 LEU A C 1
ATOM 2121 O O . LEU A 1 275 ? 21.516 6.523 -17.297 1 87.12 275 LEU A O 1
ATOM 2125 N N . GLU A 1 276 ? 20.141 6.613 -15.594 1 80.69 276 GLU A N 1
ATOM 2126 C CA . GLU A 1 276 ? 18.984 6.27 -16.422 1 80.69 276 GLU A CA 1
ATOM 2127 C C . GLU A 1 276 ? 18.453 7.492 -17.172 1 80.69 276 GLU A C 1
ATOM 2129 O O . GLU A 1 276 ? 17.922 7.371 -18.281 1 80.69 276 GLU A O 1
ATOM 2134 N N . SER A 1 277 ? 18.609 8.688 -16.516 1 79.62 277 SER A N 1
ATOM 2135 C CA . SER A 1 277 ? 17.844 9.828 -17 1 79.62 277 SER A CA 1
ATOM 2136 C C . SER A 1 277 ? 18.734 10.891 -17.609 1 79.62 277 SER A C 1
ATOM 2138 O O . SER A 1 277 ? 18.25 11.867 -18.188 1 79.62 277 SER A O 1
ATOM 2140 N N . SER A 1 278 ? 20.031 10.719 -17.422 1 81.44 278 SER A N 1
ATOM 2141 C CA . SER A 1 278 ? 20.922 11.766 -17.906 1 81.44 278 SER A CA 1
ATOM 2142 C C . SER A 1 278 ? 22.078 11.18 -18.719 1 81.44 278 SER A C 1
ATOM 2144 O O . SER A 1 278 ? 22.281 9.961 -18.734 1 81.44 278 SER A O 1
ATOM 2146 N N . GLY A 1 279 ? 22.703 12.031 -19.453 1 86.19 279 GLY A N 1
ATOM 2147 C CA . GLY A 1 279 ? 23.906 11.656 -20.188 1 86.19 279 GLY A CA 1
ATOM 2148 C C . GLY A 1 279 ? 25.188 12.078 -19.484 1 86.19 279 GLY A C 1
ATOM 2149 O O . GLY A 1 279 ? 26.234 12.188 -20.125 1 86.19 279 GLY A O 1
ATOM 2150 N N . GLN A 1 280 ? 25.062 12.352 -18.234 1 90.81 280 GLN A N 1
ATOM 2151 C CA . GLN A 1 280 ? 26.234 12.789 -17.484 1 90.81 280 GLN A CA 1
ATOM 2152 C C . GLN A 1 280 ? 27.297 11.688 -17.422 1 90.81 280 GLN A C 1
ATOM 2154 O O . GLN A 1 280 ? 26.953 10.5 -17.406 1 90.81 280 GLN A O 1
ATOM 2159 N N . SER A 1 281 ? 28.438 12.18 -17.422 1 93.69 281 SER A N 1
ATOM 2160 C CA . SER A 1 281 ? 29.516 11.195 -17.312 1 93.69 281 SER A CA 1
ATOM 2161 C C . SER A 1 281 ? 29.453 10.469 -15.969 1 93.69 281 SER A C 1
ATOM 2163 O O . SER A 1 281 ? 28.906 10.992 -15 1 93.69 281 SER A O 1
ATOM 2165 N N . VAL A 1 282 ? 30 9.336 -15.969 1 94.31 282 VAL A N 1
ATOM 2166 C CA . VAL A 1 282 ? 30.047 8.539 -14.75 1 94.31 282 VAL A CA 1
ATOM 2167 C C . VAL A 1 282 ? 30.812 9.297 -13.664 1 94.31 282 VAL A C 1
ATOM 2169 O O . VAL A 1 282 ? 30.453 9.234 -12.484 1 94.31 282 VAL A O 1
ATOM 2172 N N . GLU A 1 283 ? 31.828 10.07 -14.078 1 94 283 GLU A N 1
ATOM 2173 C CA . GLU A 1 283 ? 32.625 10.867 -13.141 1 94 283 GLU A CA 1
ATOM 2174 C C . GLU A 1 283 ? 31.766 11.945 -12.477 1 94 283 GLU A C 1
ATOM 2176 O O . GLU A 1 283 ? 31.844 12.148 -11.266 1 94 283 GLU A O 1
ATOM 2181 N N . ARG A 1 284 ? 31.062 12.539 -13.273 1 93.69 284 ARG A N 1
ATOM 2182 C CA . ARG A 1 284 ? 30.203 13.602 -12.766 1 93.69 284 ARG A CA 1
ATOM 2183 C C . ARG A 1 284 ? 29.141 13.039 -11.828 1 93.69 284 ARG A C 1
ATOM 2185 O O . ARG A 1 284 ? 28.828 13.648 -10.797 1 93.69 284 ARG A O 1
ATOM 2192 N N . ILE A 1 285 ? 28.594 11.93 -12.188 1 94.5 285 ILE A N 1
ATOM 2193 C CA . ILE A 1 285 ? 27.578 11.273 -11.359 1 94.5 285 ILE A CA 1
ATOM 2194 C C . ILE A 1 285 ? 28.188 10.859 -10.023 1 94.5 285 ILE A C 1
ATOM 2196 O O . ILE A 1 285 ? 27.594 11.055 -8.969 1 94.5 285 ILE A O 1
ATOM 2200 N N . ALA A 1 286 ? 29.359 10.359 -10.086 1 94.44 286 ALA A N 1
ATOM 2201 C CA . ALA A 1 286 ? 30.062 9.977 -8.867 1 94.44 286 ALA A CA 1
ATOM 2202 C C . ALA A 1 286 ? 30.203 11.172 -7.922 1 94.44 286 ALA A C 1
ATOM 2204 O O . ALA A 1 286 ? 29.938 11.062 -6.727 1 94.44 286 ALA A O 1
ATOM 2205 N N . GLU A 1 287 ? 30.562 12.281 -8.516 1 92.31 287 GLU A N 1
ATOM 2206 C CA . GLU A 1 287 ? 30.734 13.508 -7.746 1 92.31 287 GLU A CA 1
ATOM 2207 C C . GLU A 1 287 ? 29.422 13.969 -7.133 1 92.31 287 GLU A C 1
ATOM 2209 O O . GLU A 1 287 ? 29.375 14.328 -5.953 1 92.31 287 GLU A O 1
ATOM 2214 N N . GLN A 1 288 ? 28.406 13.883 -7.859 1 91.56 288 GLN A N 1
ATOM 2215 C CA . GLN A 1 288 ? 27.094 14.336 -7.426 1 91.56 288 GLN A CA 1
ATOM 2216 C C . GLN A 1 288 ? 26.531 13.43 -6.34 1 91.56 288 GLN A C 1
ATOM 2218 O O . GLN A 1 288 ? 25.672 13.844 -5.559 1 91.56 288 GLN A O 1
ATOM 2223 N N . CYS A 1 289 ? 27 12.258 -6.348 1 92.81 289 CYS A N 1
ATOM 2224 C CA . CYS A 1 289 ? 26.5 11.289 -5.383 1 92.81 289 CYS A CA 1
ATOM 2225 C C . CYS A 1 289 ? 27.438 11.18 -4.184 1 92.81 289 CYS A C 1
ATOM 2227 O O . CYS A 1 289 ? 27.25 10.336 -3.311 1 92.81 289 CYS A O 1
ATOM 2229 N N . GLY A 1 290 ? 28.484 12.008 -4.141 1 91.56 290 GLY A N 1
ATOM 2230 C CA . GLY A 1 290 ? 29.266 12.188 -2.934 1 91.56 290 GLY A CA 1
ATOM 2231 C C . GLY A 1 290 ? 30.453 11.242 -2.844 1 91.56 290 GLY A C 1
ATOM 2232 O O . GLY A 1 290 ? 31.016 11.055 -1.769 1 91.56 290 GLY A O 1
ATOM 2233 N N . TYR A 1 291 ? 30.781 10.633 -3.93 1 92.88 291 TYR A N 1
ATOM 2234 C CA . TYR A 1 291 ? 31.953 9.758 -3.912 1 92.88 291 TYR A CA 1
ATOM 2235 C C . TYR A 1 291 ? 33.219 10.555 -4.148 1 92.88 291 TYR A C 1
ATOM 2237 O O . TYR A 1 291 ? 33.25 11.469 -4.977 1 92.88 291 TYR A O 1
ATOM 2245 N N . ARG A 1 292 ? 34.25 10.195 -3.396 1 88.25 292 ARG A N 1
ATOM 2246 C CA . ARG A 1 292 ? 35.5 10.898 -3.494 1 88.25 292 ARG A CA 1
ATOM 2247 C C . ARG A 1 292 ? 36.219 10.578 -4.812 1 88.25 292 ARG A C 1
ATOM 2249 O O . ARG A 1 292 ? 36.906 11.438 -5.375 1 88.25 292 ARG A O 1
ATOM 2256 N N . THR A 1 293 ? 36.062 9.367 -5.25 1 92.25 293 THR A N 1
ATOM 2257 C CA . THR A 1 293 ? 36.656 8.953 -6.516 1 92.25 293 THR A CA 1
ATOM 2258 C C . THR A 1 293 ? 35.656 8.148 -7.348 1 92.25 293 THR A C 1
ATOM 2260 O O . THR A 1 293 ? 34.75 7.523 -6.805 1 92.25 293 THR A O 1
ATOM 2263 N N . VAL A 1 294 ? 35.875 8.211 -8.633 1 94.31 294 VAL A N 1
ATOM 2264 C CA . VAL A 1 294 ? 35.031 7.438 -9.539 1 94.31 294 VAL A CA 1
ATOM 2265 C C . VAL A 1 294 ? 35.219 5.945 -9.281 1 94.31 294 VAL A C 1
ATOM 2267 O O . VAL A 1 294 ? 34.281 5.16 -9.406 1 94.31 294 VAL A O 1
ATOM 2270 N N . GLU A 1 295 ? 36.438 5.625 -8.875 1 92.31 295 GLU A N 1
ATOM 2271 C CA . GLU A 1 295 ? 36.75 4.223 -8.602 1 92.31 295 GLU A CA 1
ATOM 2272 C C . GLU A 1 295 ? 35.938 3.711 -7.41 1 92.31 295 GLU A C 1
ATOM 2274 O O . GLU A 1 295 ? 35.406 2.611 -7.457 1 92.31 295 GLU A O 1
ATOM 2279 N N . SER A 1 296 ? 35.906 4.535 -6.395 1 92.81 296 SER A N 1
ATOM 2280 C CA . SER A 1 296 ? 35.125 4.133 -5.234 1 92.81 296 SER A CA 1
ATOM 2281 C C . SER A 1 296 ? 33.656 4.008 -5.582 1 92.81 296 SER A C 1
ATOM 2283 O O . SER A 1 296 ? 32.969 3.129 -5.066 1 92.81 296 SER A O 1
ATOM 2285 N N . PHE A 1 297 ? 33.219 4.805 -6.465 1 94.94 297 PHE A N 1
ATOM 2286 C CA . PHE A 1 297 ? 31.844 4.742 -6.938 1 94.94 297 PHE A CA 1
ATOM 2287 C C . PHE A 1 297 ? 31.594 3.455 -7.715 1 94.94 297 PHE A C 1
ATOM 2289 O O . PHE A 1 297 ? 30.625 2.744 -7.453 1 94.94 297 PHE A O 1
ATOM 2296 N N . ARG A 1 298 ? 32.438 3.148 -8.586 1 92.19 298 ARG A N 1
ATOM 2297 C CA . ARG A 1 298 ? 32.312 1.957 -9.422 1 92.19 298 ARG A CA 1
ATOM 2298 C C . ARG A 1 298 ? 32.281 0.695 -8.562 1 92.19 298 ARG A C 1
ATOM 2300 O O . ARG A 1 298 ? 31.453 -0.2 -8.805 1 92.19 298 ARG A O 1
ATOM 2307 N N . ILE A 1 299 ? 33.125 0.698 -7.605 1 88.69 299 ILE A N 1
ATOM 2308 C CA . ILE A 1 299 ? 33.188 -0.459 -6.719 1 88.69 299 ILE A CA 1
ATOM 2309 C C . ILE A 1 299 ? 31.891 -0.586 -5.93 1 88.69 299 ILE A C 1
ATOM 2311 O O . ILE A 1 299 ? 31.281 -1.658 -5.891 1 88.69 299 ILE A O 1
ATOM 2315 N N . ALA A 1 300 ? 31.438 0.465 -5.414 1 89.38 300 ALA A N 1
ATOM 2316 C CA . ALA A 1 300 ? 30.203 0.472 -4.625 1 89.38 300 ALA A CA 1
ATOM 2317 C C . ALA A 1 300 ? 29 0.086 -5.477 1 89.38 300 ALA A C 1
ATOM 2319 O O . ALA A 1 300 ? 28.156 -0.701 -5.047 1 89.38 300 ALA A O 1
ATOM 2320 N N . PHE A 1 301 ? 28.953 0.646 -6.637 1 90.69 301 PHE A N 1
ATOM 2321 C CA . PHE A 1 301 ? 27.844 0.411 -7.555 1 90.69 301 PHE A CA 1
ATOM 2322 C C . PHE A 1 301 ? 27.781 -1.055 -7.973 1 90.69 301 PHE A C 1
ATOM 2324 O O . PHE A 1 301 ? 26.719 -1.68 -7.918 1 90.69 301 PHE A O 1
ATOM 2331 N N . ARG A 1 302 ? 28.891 -1.587 -8.266 1 83.62 302 ARG A N 1
ATOM 2332 C CA . ARG A 1 302 ? 28.969 -2.988 -8.664 1 83.62 302 ARG A CA 1
ATOM 2333 C C . ARG A 1 302 ? 28.594 -3.908 -7.508 1 83.62 302 ARG A C 1
ATOM 2335 O O . ARG A 1 302 ? 27.891 -4.906 -7.707 1 83.62 302 ARG A O 1
ATOM 2342 N N . ASN A 1 303 ? 29.125 -3.52 -6.387 1 77.31 303 ASN A N 1
ATOM 2343 C CA . ASN A 1 303 ? 28.828 -4.332 -5.211 1 77.31 303 ASN A CA 1
ATOM 2344 C C . ASN A 1 303 ? 27.344 -4.355 -4.898 1 77.31 303 ASN A C 1
ATOM 2346 O O . ASN A 1 303 ? 26.797 -5.383 -4.484 1 77.31 303 ASN A O 1
ATOM 2350 N N . HIS A 1 304 ? 26.75 -3.262 -5.172 1 75.69 304 HIS A N 1
ATOM 2351 C CA . HIS A 1 304 ? 25.344 -3.113 -4.789 1 75.69 304 HIS A CA 1
ATOM 2352 C C . HIS A 1 304 ? 24.422 -3.648 -5.875 1 75.69 304 HIS A C 1
ATOM 2354 O O . HIS A 1 304 ? 23.406 -4.293 -5.57 1 75.69 304 HIS A O 1
ATOM 2360 N N . LEU A 1 305 ? 24.812 -3.395 -7.191 1 74.06 305 LEU A N 1
ATOM 2361 C CA . LEU A 1 305 ? 23.844 -3.676 -8.25 1 74.06 305 LEU A CA 1
ATOM 2362 C C . LEU A 1 305 ? 24.328 -4.812 -9.141 1 74.06 305 LEU A C 1
ATOM 2364 O O . LEU A 1 305 ? 23.594 -5.301 -9.992 1 74.06 305 LEU A O 1
ATOM 2368 N N . GLY A 1 306 ? 25.547 -5.23 -8.961 1 70.94 306 GLY A N 1
ATOM 2369 C CA . GLY A 1 306 ? 26.094 -6.371 -9.688 1 70.94 306 GLY A CA 1
ATOM 2370 C C . GLY A 1 306 ? 26.594 -6.004 -11.07 1 70.94 306 GLY A C 1
ATOM 2371 O O . GLY A 1 306 ? 27.062 -6.871 -11.812 1 70.94 306 GLY A O 1
ATOM 2372 N N . LEU A 1 307 ? 26.406 -4.805 -11.477 1 78.44 307 LEU A N 1
ATOM 2373 C CA . LEU A 1 307 ? 26.922 -4.363 -12.766 1 78.44 307 LEU A CA 1
ATOM 2374 C C . LEU A 1 307 ? 27.578 -2.988 -12.648 1 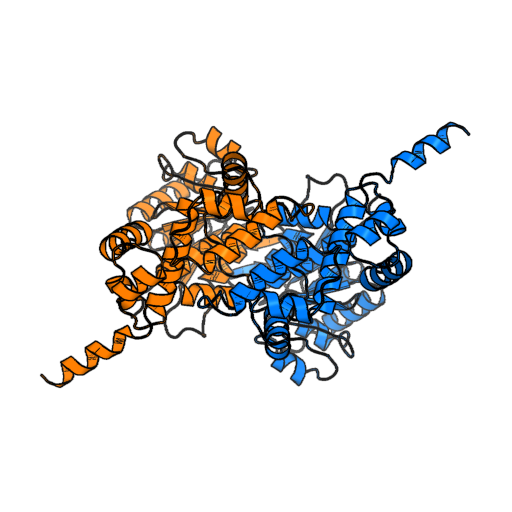78.44 307 LEU A C 1
ATOM 2376 O O . LEU A 1 307 ? 27.203 -2.193 -11.781 1 78.44 307 LEU A O 1
ATOM 2380 N N . PRO A 1 308 ? 28.562 -2.744 -13.516 1 87.75 308 PRO A N 1
ATOM 2381 C CA . PRO A 1 308 ? 29.172 -1.416 -13.508 1 87.75 308 PRO A CA 1
ATOM 2382 C C . PRO A 1 308 ? 28.219 -0.319 -13.969 1 87.75 308 PRO A C 1
ATOM 2384 O O . PRO A 1 308 ? 27.25 -0.596 -14.695 1 87.75 308 PRO A O 1
ATOM 2387 N N . PRO A 1 309 ? 28.5 0.918 -13.57 1 91 309 PRO A N 1
ATOM 2388 C CA . PRO A 1 309 ? 27.625 2.029 -13.945 1 91 309 PRO A CA 1
ATOM 2389 C C . PRO A 1 309 ? 27.422 2.135 -15.461 1 91 309 PRO A C 1
ATOM 2391 O O . PRO A 1 309 ? 26.297 2.369 -15.922 1 91 309 PRO A O 1
ATOM 2394 N N . SER A 1 310 ? 28.484 1.969 -16.219 1 89.56 310 SER A N 1
ATOM 2395 C CA . SER A 1 310 ? 28.375 2.08 -17.672 1 89.56 310 SER A CA 1
ATOM 2396 C C . SER A 1 310 ? 27.453 1.015 -18.25 1 89.56 310 SER A C 1
ATOM 2398 O O . SER A 1 310 ? 26.625 1.303 -19.109 1 89.56 310 SER A O 1
ATOM 2400 N N . ALA A 1 311 ? 27.562 -0.181 -17.812 1 86.5 311 ALA A N 1
ATOM 2401 C CA . ALA A 1 311 ? 26.688 -1.273 -18.234 1 86.5 311 ALA A CA 1
ATOM 2402 C C . ALA A 1 311 ? 25.234 -1.014 -17.828 1 86.5 311 ALA A C 1
ATOM 2404 O O . ALA A 1 311 ? 24.312 -1.328 -18.594 1 86.5 311 ALA A O 1
ATOM 2405 N N . TYR A 1 312 ? 25.109 -0.455 -16.656 1 86.94 312 TYR A N 1
ATOM 2406 C CA . TYR A 1 312 ? 23.781 -0.106 -16.172 1 86.94 312 TYR A CA 1
ATOM 2407 C C . TYR A 1 312 ? 23.125 0.905 -17.109 1 86.94 312 TYR A C 1
ATOM 2409 O O . TYR A 1 312 ? 21.953 0.746 -17.469 1 86.94 312 TYR A O 1
ATOM 2417 N N . ARG A 1 313 ? 23.812 1.923 -17.422 1 86.19 313 ARG A N 1
ATOM 2418 C CA . ARG A 1 313 ? 23.297 2.939 -18.328 1 86.19 313 ARG A CA 1
ATOM 2419 C C . ARG A 1 313 ? 22.938 2.336 -19.688 1 86.19 313 ARG A C 1
ATOM 2421 O O . ARG A 1 313 ? 21.906 2.678 -20.266 1 86.19 313 ARG A O 1
ATOM 2428 N N . GLU A 1 314 ? 23.812 1.498 -20.172 1 82.81 314 GLU A N 1
ATOM 2429 C CA . GLU A 1 314 ? 23.547 0.852 -21.453 1 82.81 314 GLU A CA 1
ATOM 2430 C C . GLU A 1 314 ? 22.25 0.046 -21.406 1 82.81 314 GLU A C 1
ATOM 2432 O O . GLU A 1 314 ? 21.484 0.033 -22.375 1 82.81 314 GLU A O 1
ATOM 243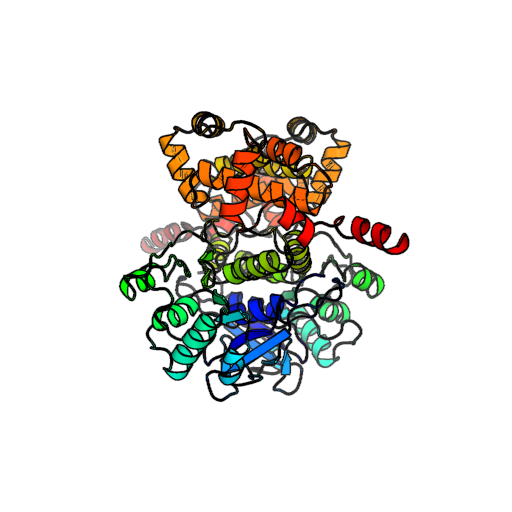7 N N . ARG A 1 315 ? 22.109 -0.503 -20.344 1 76.44 315 ARG A N 1
ATOM 2438 C CA . ARG A 1 315 ? 20.969 -1.412 -20.203 1 76.44 315 ARG A CA 1
ATOM 2439 C C . ARG A 1 315 ? 19.688 -0.643 -19.938 1 76.44 315 ARG A C 1
ATOM 2441 O O . ARG A 1 315 ? 18.625 -1.015 -20.438 1 76.44 315 ARG A O 1
ATOM 2448 N N . PHE A 1 316 ? 19.797 0.45 -19.188 1 75.19 316 PHE A N 1
ATOM 2449 C CA . PHE A 1 316 ? 18.547 1.028 -18.672 1 75.19 316 PHE A CA 1
ATOM 2450 C C . PHE A 1 316 ? 18.438 2.5 -19.047 1 75.19 316 PHE A C 1
ATOM 2452 O O . PHE A 1 316 ? 17.406 3.133 -18.812 1 75.19 316 PHE A O 1
ATOM 2459 N N . GLY A 1 317 ? 19.531 3.021 -19.547 1 74.94 317 GLY A N 1
ATOM 2460 C CA . GLY A 1 317 ? 19.531 4.441 -19.875 1 74.94 317 GLY A CA 1
ATOM 2461 C C . GLY A 1 317 ? 18.625 4.789 -21.047 1 74.94 317 GLY A C 1
ATOM 2462 O O . GLY A 1 317 ? 18.375 3.949 -21.906 1 74.94 317 GLY A O 1
ATOM 2463 N N . LYS A 1 318 ? 18.031 5.879 -21.031 1 65.88 318 LYS A N 1
ATOM 2464 C CA . LYS A 1 318 ? 17.203 6.336 -22.141 1 65.88 318 LYS A CA 1
ATOM 2465 C C . LYS A 1 318 ? 18.031 6.504 -23.406 1 65.88 318 LYS A C 1
ATOM 2467 O O . LYS A 1 318 ? 17.531 6.301 -24.516 1 65.88 318 LYS A O 1
ATOM 2472 N N . HIS A 1 319 ? 19.344 6.969 -23.469 1 55.62 319 HIS A N 1
ATOM 2473 C CA . HIS A 1 319 ? 20.141 7.34 -24.641 1 55.62 319 HIS A CA 1
ATOM 2474 C C . HIS A 1 319 ? 20.969 6.164 -25.141 1 55.62 319 HIS A C 1
ATOM 2476 O O . HIS A 1 319 ? 21.734 6.297 -26.109 1 55.62 319 HIS A O 1
ATOM 2482 N N . GLY A 1 320 ? 21.047 5.137 -24.719 1 43.31 320 GLY A N 1
ATOM 2483 C CA . GLY A 1 320 ? 21.984 4.113 -25.172 1 43.31 320 GLY A CA 1
ATOM 2484 C C . GLY A 1 320 ? 21.734 3.691 -26.609 1 43.31 320 GLY A C 1
ATOM 2485 O O . GLY A 1 320 ? 22.469 2.854 -27.141 1 43.31 320 GLY A O 1
ATOM 2486 N N . LYS A 1 321 ? 20.562 3.785 -27.234 1 40.16 321 LYS A N 1
ATOM 2487 C CA . LYS A 1 321 ? 20.453 3.236 -28.594 1 40.16 321 LYS A CA 1
ATOM 2488 C C . LYS A 1 321 ? 21.109 4.156 -29.609 1 40.16 321 LYS A C 1
ATOM 2490 O O . LYS A 1 321 ? 21.172 3.838 -30.797 1 40.16 321 LYS A O 1
ATOM 2495 N N . LYS A 1 322 ? 21.188 5.457 -29.562 1 38.5 322 LYS A N 1
ATOM 2496 C CA . LYS A 1 322 ? 21.484 6.125 -30.828 1 38.5 322 LYS A CA 1
ATOM 2497 C C . LYS A 1 322 ? 22.844 5.707 -31.375 1 38.5 322 LYS A C 1
ATOM 2499 O O . LYS A 1 322 ? 23.203 6.059 -32.5 1 38.5 322 LYS A O 1
ATOM 2504 N N . ALA A 1 323 ? 23.781 5.434 -30.516 1 35.94 323 ALA A N 1
ATOM 2505 C CA . ALA A 1 323 ? 25.094 5.375 -31.172 1 35.94 323 ALA A CA 1
ATOM 2506 C C . ALA A 1 323 ? 25.188 4.164 -32.094 1 35.94 323 ALA A C 1
ATOM 2508 O O . ALA A 1 323 ? 26.109 4.082 -32.906 1 35.94 323 ALA A O 1
ATOM 2509 N N . GLN A 1 324 ? 24.344 3.166 -31.797 1 34.16 324 GLN A N 1
ATOM 2510 C CA . GLN A 1 324 ? 24.75 2.053 -32.656 1 34.16 324 GLN A CA 1
ATOM 2511 C C . GLN A 1 324 ? 24.219 2.221 -34.062 1 34.16 324 GLN A C 1
ATOM 2513 O O . GLN A 1 324 ? 24.625 1.488 -34.969 1 34.16 324 GLN A O 1
ATOM 2518 N N . THR A 1 325 ? 23.188 3.006 -34.281 1 35.78 325 THR A N 1
ATOM 2519 C CA . THR A 1 325 ? 22.719 2.949 -35.656 1 35.78 325 THR A CA 1
ATOM 2520 C C . THR A 1 325 ? 23.672 3.688 -36.562 1 35.78 325 THR A C 1
ATOM 2522 O O . THR A 1 325 ? 23.641 3.482 -37.781 1 35.78 325 THR A O 1
ATOM 2525 N N . THR A 1 326 ? 24.391 4.719 -36.094 1 34.88 326 THR A N 1
ATOM 2526 C CA . THR A 1 326 ? 25.109 5.422 -37.156 1 34.88 326 THR A CA 1
ATOM 2527 C C . THR A 1 326 ? 26.281 4.582 -37.656 1 34.88 326 THR A C 1
ATOM 2529 O O . THR A 1 326 ? 26.844 4.871 -38.719 1 34.88 326 THR A O 1
ATOM 2532 N N . LEU A 1 327 ? 26.875 3.631 -36.781 1 35 327 LEU A N 1
ATOM 2533 C CA . LEU A 1 327 ? 28.047 3.041 -37.438 1 35 327 LEU A CA 1
ATOM 2534 C C . LEU A 1 327 ? 27.625 2.072 -38.531 1 35 327 LEU A C 1
ATOM 2536 O O . LEU A 1 327 ? 28.469 1.592 -39.281 1 35 327 LEU A O 1
ATOM 2540 N N . ALA A 1 328 ? 26.375 1.608 -38.438 1 36.81 328 ALA A N 1
ATOM 2541 C CA . ALA A 1 328 ? 26.203 0.526 -39.406 1 36.81 328 ALA A CA 1
ATOM 2542 C C . ALA A 1 328 ? 26 1.076 -40.844 1 36.81 328 ALA A C 1
ATOM 2544 O O . ALA A 1 328 ? 26 0.319 -41.812 1 36.81 328 ALA A O 1
ATOM 2545 N N . GLU A 1 329 ? 25.5 2.293 -40.938 1 31.17 329 GLU A N 1
ATOM 2546 C CA . GLU A 1 329 ? 25.234 2.549 -42.344 1 31.17 329 GLU A CA 1
ATOM 2547 C C . GLU A 1 329 ? 26.547 2.789 -43.125 1 31.17 329 GLU A C 1
ATOM 2549 O O . GLU A 1 329 ? 26.547 2.816 -44.344 1 31.17 329 GLU A O 1
ATOM 2554 N N . ASN A 1 330 ? 27.625 3.244 -42.438 1 32.09 330 ASN A N 1
ATOM 2555 C CA . ASN A 1 330 ? 28.688 3.605 -43.375 1 32.09 330 ASN A CA 1
ATOM 2556 C C . ASN A 1 330 ? 29.5 2.383 -43.812 1 32.09 330 ASN A C 1
ATOM 2558 O O . ASN A 1 330 ? 30.469 2.506 -44.562 1 32.09 330 ASN A O 1
ATOM 2562 N N . THR A 1 331 ? 29.25 1.112 -43.312 1 25.48 331 THR A N 1
ATOM 2563 C CA . THR A 1 331 ? 29.953 0.129 -44.125 1 25.48 331 THR A CA 1
ATOM 2564 C C . THR A 1 331 ? 29.062 -0.356 -45.281 1 25.48 331 THR A C 1
ATOM 2566 O O . THR A 1 331 ? 27.859 -0.574 -45.094 1 25.48 331 THR A O 1
ATOM 2569 N N . MET B 1 1 ? -18.094 1.944 25.312 1 45.03 1 MET B N 1
ATOM 2570 C CA . MET B 1 1 ? -18.047 0.755 24.453 1 45.03 1 MET B CA 1
ATOM 2571 C C . MET B 1 1 ? -18.078 1.136 22.984 1 45.03 1 MET B C 1
ATOM 2573 O O . MET B 1 1 ? -18.797 2.047 22.594 1 45.03 1 MET B O 1
ATOM 2577 N N . ARG B 1 2 ? -16.969 0.794 22.281 1 60.47 2 ARG B N 1
ATOM 2578 C CA . ARG B 1 2 ? -16.969 1.231 20.891 1 60.47 2 ARG B CA 1
ATOM 2579 C C . ARG B 1 2 ? -18.172 0.667 20.141 1 60.47 2 ARG B C 1
ATOM 2581 O O . ARG B 1 2 ? -18.594 -0.466 20.391 1 60.47 2 ARG B O 1
ATOM 2588 N N . ASN B 1 3 ? -18.984 1.543 19.562 1 67.75 3 ASN B N 1
ATOM 2589 C CA . ASN B 1 3 ? -20.188 1.18 18.812 1 67.75 3 ASN B CA 1
ATOM 2590 C C . ASN B 1 3 ? -19.891 0.086 17.781 1 67.75 3 ASN B C 1
ATOM 2592 O O . ASN B 1 3 ? -18.766 -0.033 17.297 1 67.75 3 ASN B O 1
ATOM 2596 N N . ASP B 1 4 ? -20.828 -0.831 17.641 1 82.56 4 ASP B N 1
ATOM 2597 C CA . ASP B 1 4 ? -20.781 -1.855 16.594 1 82.56 4 ASP B CA 1
ATOM 2598 C C . ASP B 1 4 ? -20.609 -1.228 15.219 1 82.56 4 ASP B C 1
ATOM 2600 O O . ASP B 1 4 ? -21.484 -0.477 14.766 1 82.56 4 ASP B O 1
ATOM 2604 N N . PRO B 1 5 ? -19.469 -1.418 14.586 1 88.5 5 PRO B N 1
ATOM 2605 C CA . PRO B 1 5 ? -19.219 -0.793 13.281 1 88.5 5 PRO B CA 1
ATOM 2606 C C . PRO B 1 5 ? -20.125 -1.352 12.188 1 88.5 5 PRO B C 1
ATOM 2608 O O . PRO B 1 5 ? -20.266 -0.745 11.117 1 88.5 5 PRO B O 1
ATOM 2611 N N . GLY B 1 6 ? -20.828 -2.514 12.5 1 93.06 6 GLY B N 1
ATOM 2612 C CA . GLY B 1 6 ? -21.844 -3.043 11.609 1 93.06 6 GLY B CA 1
ATOM 2613 C C . GLY B 1 6 ? -21.281 -3.908 10.5 1 93.06 6 GLY B C 1
ATOM 2614 O O . GLY B 1 6 ? -20.141 -4.363 10.586 1 93.06 6 GLY B O 1
ATOM 2615 N N . LEU B 1 7 ? -22.188 -4.18 9.484 1 96.81 7 LEU B N 1
ATOM 2616 C CA . LEU B 1 7 ? -21.875 -5.062 8.359 1 96.81 7 LEU B CA 1
ATOM 2617 C C . LEU B 1 7 ? -21.234 -4.281 7.215 1 96.81 7 LEU B C 1
ATOM 2619 O O . LEU B 1 7 ? -21.75 -3.236 6.812 1 96.81 7 LEU B O 1
ATOM 2623 N N . VAL B 1 8 ? -20.062 -4.766 6.766 1 97.69 8 VAL B N 1
ATOM 2624 C CA . VAL B 1 8 ? -19.438 -4.258 5.555 1 97.69 8 VAL B CA 1
ATOM 2625 C C . VAL B 1 8 ? -19.719 -5.203 4.387 1 97.69 8 VAL B C 1
ATOM 2627 O O . VAL B 1 8 ? -19.312 -6.371 4.414 1 97.69 8 VAL B O 1
ATOM 2630 N N . ALA B 1 9 ? -20.453 -4.754 3.393 1 97.81 9 ALA B N 1
ATOM 2631 C CA . ALA B 1 9 ? -20.688 -5.504 2.16 1 97.81 9 ALA B CA 1
ATOM 2632 C C . ALA B 1 9 ? -19.656 -5.141 1.096 1 97.81 9 ALA B C 1
ATOM 2634 O O . ALA B 1 9 ? -19.531 -3.973 0.716 1 97.81 9 ALA B O 1
ATOM 2635 N N . ILE B 1 10 ? -18.922 -6.105 0.646 1 96.56 10 ILE B N 1
ATOM 2636 C CA . ILE B 1 10 ? -17.969 -5.906 -0.435 1 96.56 10 ILE B CA 1
ATOM 2637 C C . ILE B 1 10 ? -18.531 -6.477 -1.735 1 96.56 10 ILE B C 1
ATOM 2639 O O . ILE B 1 10 ? -18.781 -7.68 -1.832 1 96.56 10 ILE B O 1
ATOM 2643 N N . LEU B 1 11 ? -18.719 -5.633 -2.699 1 96.56 11 LEU B N 1
ATOM 2644 C CA . LEU B 1 11 ? -19.312 -6.059 -3.969 1 96.56 11 LEU B CA 1
ATOM 2645 C C . LEU B 1 11 ? -18.297 -6.859 -4.789 1 96.56 11 LEU B C 1
ATOM 2647 O O . LEU B 1 11 ? -17.109 -6.516 -4.832 1 96.56 11 LEU B O 1
ATOM 2651 N N . ALA B 1 12 ? -18.797 -7.883 -5.383 1 93.31 12 ALA B N 1
ATOM 2652 C CA . ALA B 1 12 ? -18.031 -8.688 -6.336 1 93.31 12 ALA B CA 1
ATOM 2653 C C . ALA B 1 12 ? -18.797 -8.844 -7.652 1 93.31 12 ALA B C 1
ATOM 2655 O O . ALA B 1 12 ? -20.016 -9.016 -7.652 1 93.31 12 ALA B O 1
ATOM 2656 N N . TYR B 1 13 ? -18.125 -8.719 -8.695 1 93.56 13 TYR B N 1
ATOM 2657 C CA . TYR B 1 13 ? -18.703 -8.883 -10.023 1 93.56 13 TYR B CA 1
ATOM 2658 C C . TYR B 1 13 ? -17.641 -9.359 -11.016 1 93.56 13 TYR B C 1
ATOM 2660 O O . TYR B 1 13 ? -16.438 -9.281 -10.742 1 93.56 13 TYR B O 1
ATOM 2668 N N . ASP B 1 14 ? -18.109 -9.891 -12.148 1 92.25 14 ASP B N 1
ATOM 2669 C CA . ASP B 1 14 ? -17.188 -10.375 -13.188 1 92.25 14 ASP B CA 1
ATOM 2670 C C . ASP B 1 14 ? -16.297 -9.25 -13.695 1 92.25 14 ASP B C 1
ATOM 2672 O O . ASP B 1 14 ? -16.781 -8.172 -14.047 1 92.25 14 ASP B O 1
ATOM 2676 N N . GLY B 1 15 ? -15 -9.5 -13.602 1 90.31 15 GLY B N 1
ATOM 2677 C CA . GLY B 1 15 ? -14.047 -8.531 -14.125 1 90.31 15 GLY B CA 1
ATOM 2678 C C . GLY B 1 15 ? -13.578 -7.535 -13.078 1 90.31 15 GLY B C 1
ATOM 2679 O O . GLY B 1 15 ? -12.922 -6.543 -13.406 1 90.31 15 GLY B O 1
ATOM 2680 N N . LEU B 1 16 ? -13.938 -7.793 -11.812 1 88.75 16 LEU B N 1
ATOM 2681 C CA . LEU B 1 16 ? -13.5 -6.859 -10.781 1 88.75 16 LEU B CA 1
ATOM 2682 C C . LEU B 1 16 ? -11.984 -6.898 -10.617 1 88.75 16 LEU B C 1
ATOM 2684 O O . LEU B 1 16 ? -11.336 -7.859 -11.039 1 88.75 16 LEU B O 1
ATOM 2688 N N . CYS B 1 17 ? -11.445 -5.84 -10.086 1 89.75 17 CYS B N 1
ATOM 2689 C CA . CYS B 1 17 ? -10.016 -5.781 -9.805 1 89.75 17 CYS B CA 1
ATOM 2690 C C . CYS B 1 17 ? -9.672 -6.582 -8.555 1 89.75 17 CYS B C 1
ATOM 2692 O O . CYS B 1 17 ? -10.117 -6.25 -7.453 1 89.75 17 CYS B O 1
ATOM 2694 N N . THR B 1 18 ? -8.891 -7.598 -8.711 1 88.88 18 THR B N 1
ATOM 2695 C CA . THR B 1 18 ? -8.547 -8.523 -7.637 1 88.88 18 THR B CA 1
ATOM 2696 C C . THR B 1 18 ? -7.844 -7.801 -6.496 1 88.88 18 THR B C 1
ATOM 2698 O O . THR B 1 18 ? -8.164 -8.016 -5.324 1 88.88 18 THR B O 1
ATOM 2701 N N . PHE B 1 19 ? -6.902 -6.969 -6.793 1 91.75 19 PHE B N 1
ATOM 2702 C CA . PHE B 1 19 ? -6.102 -6.293 -5.781 1 91.75 19 PHE B CA 1
ATOM 2703 C C . PHE B 1 19 ? -6.973 -5.387 -4.918 1 91.75 19 PHE B C 1
ATOM 2705 O O . PHE B 1 19 ? -6.922 -5.453 -3.688 1 91.75 19 PHE B O 1
ATOM 2712 N N . GLU B 1 20 ? -7.809 -4.59 -5.547 1 94.5 20 GLU B N 1
ATOM 2713 C CA . GLU B 1 20 ? -8.688 -3.662 -4.844 1 94.5 20 GLU B CA 1
ATOM 2714 C C . GLU B 1 20 ? -9.711 -4.414 -3.992 1 94.5 20 GLU B C 1
ATOM 2716 O O . GLU B 1 20 ? -10.016 -4 -2.871 1 94.5 20 GLU B O 1
ATOM 2721 N N . PHE B 1 21 ? -10.203 -5.508 -4.582 1 92.5 21 PHE B N 1
ATOM 2722 C CA . PHE B 1 21 ? -11.062 -6.395 -3.805 1 92.5 21 PHE B CA 1
ATOM 2723 C C . PHE B 1 21 ? -10.328 -6.93 -2.584 1 92.5 21 PHE B C 1
ATOM 2725 O O . PHE B 1 21 ? -10.867 -6.926 -1.474 1 92.5 21 PHE B O 1
ATOM 2732 N N . GLY B 1 22 ? -9.125 -7.383 -2.754 1 92.19 22 GLY B N 1
ATOM 2733 C CA . GLY B 1 22 ? -8.297 -7.902 -1.68 1 92.19 22 GLY B CA 1
ATOM 2734 C C . GLY B 1 22 ? -8.023 -6.887 -0.587 1 92.19 22 GLY B C 1
ATOM 2735 O O . GLY B 1 22 ? -7.918 -7.242 0.588 1 92.19 22 GLY B O 1
ATOM 2736 N N . ILE B 1 23 ? -7.898 -5.582 -0.95 1 94.19 23 ILE B N 1
ATOM 2737 C CA . ILE B 1 23 ? -7.707 -4.512 0.024 1 94.19 23 ILE B CA 1
ATOM 2738 C C . ILE B 1 23 ? -8.883 -4.48 0.995 1 94.19 23 ILE B C 1
ATOM 2740 O O . ILE B 1 23 ? -8.688 -4.477 2.213 1 94.19 23 ILE B O 1
ATOM 2744 N N . ALA B 1 24 ? -10.086 -4.473 0.448 1 95.5 24 ALA B N 1
ATOM 2745 C CA . ALA B 1 24 ? -11.297 -4.379 1.266 1 95.5 24 ALA B CA 1
ATOM 2746 C C . ALA B 1 24 ? -11.414 -5.578 2.205 1 95.5 24 ALA B C 1
ATOM 2748 O O . ALA B 1 24 ? -11.703 -5.414 3.393 1 95.5 24 ALA B O 1
ATOM 2749 N N . VAL B 1 25 ? -11.141 -6.758 1.667 1 93 25 VAL B N 1
ATOM 2750 C CA . VAL B 1 25 ? -11.242 -7.973 2.465 1 93 25 VAL B CA 1
ATOM 2751 C C . VAL B 1 25 ? -10.195 -7.945 3.582 1 93 25 VAL B C 1
ATOM 2753 O O . VAL B 1 25 ? -10.5 -8.297 4.727 1 93 25 VAL B O 1
ATOM 2756 N N . GLU B 1 26 ? -8.977 -7.539 3.266 1 93.12 26 GLU B N 1
ATOM 2757 C CA . GLU B 1 26 ? -7.883 -7.504 4.23 1 93.12 26 GLU B CA 1
ATOM 2758 C C . GLU B 1 26 ? -8.203 -6.57 5.395 1 93.12 26 GLU B C 1
ATOM 2760 O O . GLU B 1 26 ? -7.93 -6.898 6.551 1 93.12 26 GLU B O 1
ATOM 2765 N N . ILE B 1 27 ? -8.797 -5.453 5.125 1 94.56 27 ILE B N 1
ATOM 2766 C CA . ILE B 1 27 ? -8.977 -4.426 6.145 1 94.56 27 ILE B CA 1
ATOM 2767 C C . ILE B 1 27 ? -10.258 -4.711 6.938 1 94.56 27 ILE B C 1
ATOM 2769 O O . ILE B 1 27 ? -10.266 -4.613 8.164 1 94.56 27 ILE B O 1
ATOM 2773 N N . PHE B 1 28 ? -11.297 -5.168 6.266 1 95.38 28 PHE B N 1
ATOM 2774 C CA . PHE B 1 28 ? -12.586 -5.277 6.949 1 95.38 28 PHE B CA 1
ATOM 2775 C C . PHE B 1 28 ? -12.898 -6.73 7.277 1 95.38 28 PHE B C 1
ATOM 2777 O O . PHE B 1 28 ? -13.68 -7.012 8.195 1 95.38 28 PHE B O 1
ATOM 2784 N N . GLY B 1 29 ? -12.375 -7.645 6.508 1 91.19 29 GLY B N 1
ATOM 2785 C CA . GLY B 1 29 ? -12.836 -9.023 6.582 1 91.19 29 GLY B CA 1
ATOM 2786 C C . GLY B 1 29 ? -12.031 -9.875 7.543 1 91.19 29 GLY B C 1
ATOM 2787 O O . GLY B 1 29 ? -12.516 -10.883 8.047 1 91.19 29 GLY B O 1
ATOM 2788 N N . LEU B 1 30 ? -10.766 -9.539 7.754 1 87.88 30 LEU B N 1
ATOM 2789 C CA . LEU B 1 30 ? -9.906 -10.359 8.602 1 87.88 30 LEU B CA 1
ATOM 2790 C C . LEU B 1 30 ? -10.203 -10.109 10.078 1 87.88 30 LEU B C 1
ATOM 2792 O O . LEU B 1 30 ? -10.438 -8.969 10.484 1 87.88 30 LEU B O 1
ATOM 2796 N N . ALA B 1 31 ? -10.125 -11.156 10.828 1 86.31 31 ALA B N 1
ATOM 2797 C CA . ALA B 1 31 ? -10.273 -11.039 12.273 1 86.31 31 ALA B CA 1
ATOM 2798 C C . ALA B 1 31 ? -9.141 -10.219 12.883 1 86.31 31 ALA B C 1
ATOM 2800 O O . ALA B 1 31 ? -8 -10.289 12.414 1 86.31 31 ALA B O 1
ATOM 2801 N N . ARG B 1 32 ? -9.484 -9.461 13.867 1 91.12 32 ARG B N 1
ATOM 2802 C CA . ARG B 1 32 ? -8.523 -8.633 14.578 1 91.12 32 ARG B CA 1
ATOM 2803 C C . ARG B 1 32 ? -8.461 -9.008 16.062 1 91.12 32 ARG B C 1
ATOM 2805 O O . ARG B 1 32 ? -8.938 -8.258 16.906 1 91.12 32 ARG B O 1
ATOM 2812 N N . PRO B 1 33 ? -7.777 -10.094 16.328 1 86.81 33 PRO B N 1
ATOM 2813 C CA . PRO B 1 33 ? -7.738 -10.562 17.719 1 86.81 33 PRO B CA 1
ATOM 2814 C C . PRO B 1 33 ? -6.961 -9.625 18.625 1 86.81 33 PRO B C 1
ATOM 2816 O O . PRO B 1 33 ? -7.047 -9.742 19.859 1 86.81 33 PRO B O 1
ATOM 2819 N N . GLU B 1 34 ? -6.25 -8.711 18.062 1 82.75 34 GLU B N 1
ATOM 2820 C CA . GLU B 1 34 ? -5.453 -7.773 18.844 1 82.75 34 GLU B CA 1
ATOM 2821 C C . GLU B 1 34 ? -6.34 -6.734 19.531 1 82.75 34 GLU B C 1
ATOM 2823 O O . GLU B 1 34 ? -5.891 -6.023 20.422 1 82.75 34 GLU B O 1
ATOM 2828 N N . PHE B 1 35 ? -7.551 -6.695 19.062 1 86.44 35 PHE B N 1
ATOM 2829 C CA . PHE B 1 35 ? -8.484 -5.758 19.672 1 86.44 35 PHE B CA 1
ATOM 2830 C C . PHE B 1 35 ? -9.484 -6.488 20.562 1 86.44 35 PHE B C 1
ATOM 2832 O O . PHE B 1 35 ? -9.812 -7.648 20.312 1 86.44 35 PHE B O 1
ATOM 2839 N N . ASP B 1 36 ? -9.961 -5.836 21.609 1 86.44 36 ASP B N 1
ATOM 2840 C CA . ASP B 1 36 ? -10.891 -6.438 22.562 1 86.44 36 ASP B CA 1
ATOM 2841 C C . ASP B 1 36 ? -12.32 -6.008 22.281 1 86.44 36 ASP B C 1
ATOM 2843 O O . ASP B 1 36 ? -13.203 -6.148 23.141 1 86.44 36 ASP B O 1
ATOM 2847 N N . PHE B 1 37 ? -12.562 -5.367 21.219 1 87.38 37 PHE B N 1
ATOM 2848 C CA . PHE B 1 37 ? -13.898 -4.965 20.781 1 87.38 37 PHE B CA 1
ATOM 2849 C C . PHE B 1 37 ? -14.258 -5.641 19.453 1 87.38 37 PHE B C 1
ATOM 2851 O O . PHE B 1 37 ? -13.383 -6.125 18.734 1 87.38 37 PHE B O 1
ATOM 2858 N N . PRO B 1 38 ? -15.586 -5.703 19.203 1 89.56 38 PRO B N 1
ATOM 2859 C CA . PRO B 1 38 ? -16 -6.371 17.969 1 89.56 38 PRO B CA 1
ATOM 2860 C C . PRO B 1 38 ? -15.531 -5.637 16.719 1 89.56 38 PRO B C 1
ATOM 2862 O O . PRO B 1 38 ? -15.758 -4.43 16.578 1 89.56 38 PRO B O 1
ATOM 2865 N N . TRP B 1 39 ? -14.883 -6.348 15.938 1 93.62 39 TRP B N 1
ATOM 2866 C CA . TRP B 1 39 ? -14.484 -5.84 14.633 1 93.62 39 TRP B CA 1
ATOM 2867 C C . TRP B 1 39 ? -15.633 -5.945 13.633 1 93.62 39 TRP B C 1
ATOM 2869 O O . TRP B 1 39 ? -16.734 -6.391 13.984 1 93.62 39 TRP B O 1
ATOM 2879 N N . TYR B 1 40 ? -15.414 -5.492 12.438 1 95.31 40 TYR B N 1
ATOM 2880 C CA . TYR B 1 40 ? -16.422 -5.531 11.383 1 95.31 40 TYR B CA 1
ATOM 2881 C C . TYR B 1 40 ? -16.859 -6.965 11.094 1 95.31 40 TYR B C 1
ATOM 2883 O O . TYR B 1 40 ? -16.031 -7.883 11.109 1 95.31 40 TYR B O 1
ATOM 2891 N N . ARG B 1 41 ? -18.141 -7.121 10.805 1 94.06 41 ARG B N 1
ATOM 2892 C CA . ARG B 1 41 ? -18.594 -8.266 10.016 1 94.06 41 ARG B CA 1
ATOM 2893 C C . ARG B 1 41 ? -18.516 -7.965 8.523 1 94.06 41 ARG B C 1
ATOM 2895 O O . ARG B 1 41 ? -18.609 -6.805 8.109 1 94.06 41 ARG B O 1
ATOM 2902 N N . HIS B 1 42 ? -18.312 -8.969 7.742 1 93.56 42 HIS B N 1
ATOM 2903 C CA . HIS B 1 42 ? -18.25 -8.688 6.312 1 93.56 42 HIS B CA 1
ATOM 2904 C C . HIS B 1 42 ? -18.969 -9.766 5.504 1 93.56 42 HIS B C 1
ATOM 2906 O O . HIS B 1 42 ? -19.141 -10.891 5.98 1 93.56 42 HIS B O 1
ATOM 2912 N N . ARG B 1 43 ? -19.484 -9.391 4.363 1 93.56 43 ARG B N 1
ATOM 2913 C CA . ARG B 1 43 ? -20.047 -10.289 3.361 1 93.56 43 ARG B CA 1
ATOM 2914 C C . ARG B 1 43 ? -19.609 -9.891 1.957 1 93.56 43 ARG B C 1
ATOM 2916 O O . ARG B 1 43 ? -19.531 -8.695 1.639 1 93.56 43 ARG B O 1
ATOM 2923 N N . ILE B 1 44 ? -19.281 -10.938 1.23 1 92.62 44 ILE B N 1
ATOM 2924 C CA . ILE B 1 44 ? -19.078 -10.719 -0.199 1 92.62 44 ILE B CA 1
ATOM 2925 C C . ILE B 1 44 ? -20.422 -10.773 -0.921 1 92.62 44 ILE B C 1
ATOM 2927 O O . ILE B 1 44 ? -21.141 -11.773 -0.824 1 92.62 44 ILE B O 1
ATOM 2931 N N . VAL B 1 45 ? -20.766 -9.68 -1.589 1 94.88 45 VAL B N 1
ATOM 2932 C CA . VAL B 1 45 ? -22.047 -9.586 -2.27 1 94.88 45 VAL B CA 1
ATOM 2933 C C . VAL B 1 45 ? -21.844 -9.672 -3.779 1 94.88 45 VAL B C 1
ATOM 2935 O O . VAL B 1 45 ? -21.203 -8.805 -4.375 1 94.88 45 VAL B O 1
ATOM 2938 N N . GLY B 1 46 ? -22.453 -10.703 -4.387 1 93.5 46 GLY B N 1
ATOM 2939 C C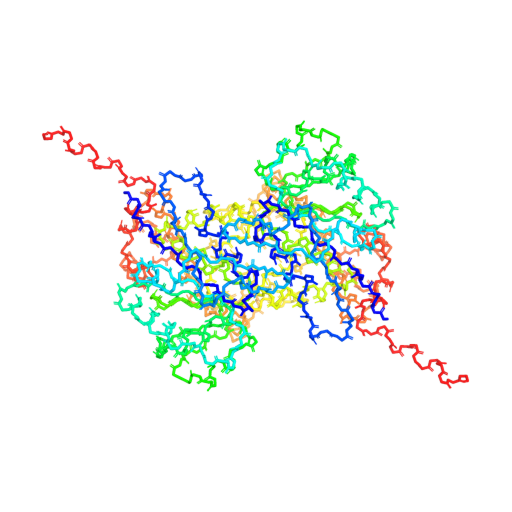A . GLY B 1 46 ? -22.281 -10.93 -5.809 1 93.5 46 GLY B CA 1
ATOM 2940 C C . GLY B 1 46 ? -23.344 -10.242 -6.66 1 93.5 46 GLY B C 1
ATOM 2941 O O . GLY B 1 46 ? -24.531 -10.328 -6.363 1 93.5 46 GLY B O 1
ATOM 2942 N N . LEU B 1 47 ? -22.859 -9.5 -7.645 1 93.62 47 LEU B N 1
ATOM 2943 C CA . LEU B 1 47 ? -23.75 -8.891 -8.625 1 93.62 47 LEU B CA 1
ATOM 2944 C C . LEU B 1 47 ? -24.141 -9.891 -9.703 1 93.62 47 LEU B C 1
ATOM 2946 O O . LEU B 1 47 ? -25.297 -9.922 -10.148 1 93.62 47 LEU B O 1
ATOM 2950 N N . ASP B 1 48 ? -23.141 -10.727 -10.156 1 90.62 48 ASP B N 1
ATOM 2951 C CA . ASP B 1 48 ? -23.328 -11.703 -11.227 1 90.62 48 ASP B CA 1
ATOM 2952 C C . ASP B 1 48 ? -23.406 -13.117 -10.672 1 90.62 48 ASP B C 1
ATOM 2954 O O . ASP B 1 48 ? -23.047 -13.367 -9.523 1 90.62 48 ASP B O 1
ATOM 2958 N N . GLU B 1 49 ? -24.016 -14.008 -11.516 1 84.38 49 GLU B N 1
ATOM 2959 C CA . GLU B 1 49 ? -24.031 -15.414 -11.117 1 84.38 49 GLU B CA 1
ATOM 2960 C C . GLU B 1 49 ? -22.609 -15.984 -11.078 1 84.38 49 GLU B C 1
ATOM 2962 O O . GLU B 1 49 ? -21.797 -15.688 -11.953 1 84.38 49 GLU B O 1
ATOM 2967 N N . GLY B 1 50 ? -22.234 -16.672 -10.055 1 76.06 50 GLY B N 1
ATOM 2968 C CA . GLY B 1 50 ? -20.875 -17.109 -9.812 1 76.06 50 GLY B CA 1
ATOM 2969 C C . GLY B 1 50 ? -20.547 -18.438 -10.461 1 76.06 50 GLY B C 1
ATOM 2970 O O . GLY B 1 50 ? -21.406 -19.047 -11.102 1 76.06 50 GLY B O 1
ATOM 2971 N N . PRO B 1 51 ? -19.375 -18.766 -10.32 1 82.62 51 PRO B N 1
ATOM 2972 C CA . PRO B 1 51 ? -18.203 -18.016 -9.82 1 82.62 51 PRO B CA 1
ATOM 2973 C C . PRO B 1 51 ? -17.812 -16.859 -10.742 1 82.62 51 PRO B C 1
ATOM 2975 O O . PRO B 1 51 ? -17.75 -17.031 -11.961 1 82.62 51 PRO B O 1
ATOM 2978 N N . MET B 1 52 ? -17.609 -15.641 -10.188 1 87.25 52 MET B N 1
ATOM 2979 C CA . MET B 1 52 ? -17.234 -14.438 -10.922 1 87.25 52 MET B CA 1
ATOM 2980 C C . MET B 1 52 ? -15.734 -14.383 -11.164 1 87.25 52 MET B C 1
ATOM 2982 O O . MET B 1 52 ? -14.953 -14.766 -10.289 1 87.25 52 MET B O 1
ATOM 2986 N N . ARG B 1 53 ? -15.344 -13.945 -12.32 1 86.31 53 ARG B N 1
ATOM 2987 C CA . ARG B 1 53 ? -13.93 -13.875 -12.664 1 86.31 53 ARG B CA 1
ATOM 2988 C C . ARG B 1 53 ? -13.336 -12.523 -12.297 1 86.31 53 ARG B C 1
ATOM 2990 O O . ARG B 1 53 ? -13.875 -11.477 -12.68 1 86.31 53 ARG B O 1
ATOM 2997 N N . ALA B 1 54 ? -12.305 -12.57 -11.445 1 84.44 54 ALA B N 1
ATOM 2998 C CA . ALA B 1 54 ? -11.508 -11.375 -11.172 1 84.44 54 ALA B CA 1
ATOM 2999 C C . ALA B 1 54 ? -10.234 -11.359 -12.008 1 84.44 54 ALA B C 1
ATOM 3001 O O . ALA B 1 54 ? -9.906 -12.344 -12.672 1 84.44 54 ALA B O 1
ATOM 3002 N N . MET B 1 55 ? -9.578 -10.266 -12.047 1 79.31 55 MET B N 1
ATOM 3003 C CA . MET B 1 55 ? -8.352 -10.148 -12.82 1 79.31 55 MET B CA 1
ATOM 3004 C C . MET B 1 55 ? -7.285 -11.109 -12.305 1 79.31 55 MET B C 1
ATOM 3006 O O . MET B 1 55 ? -7.164 -11.32 -11.094 1 79.31 55 MET B O 1
ATOM 3010 N N . GLY B 1 56 ? -6.469 -11.641 -13.203 1 73 56 GLY B N 1
ATOM 3011 C CA . GLY B 1 56 ? -5.352 -12.5 -12.844 1 73 56 GLY B CA 1
ATOM 3012 C C . GLY B 1 56 ? -5.738 -13.961 -12.711 1 73 56 GLY B C 1
ATOM 3013 O O . GLY B 1 56 ? -4.984 -14.758 -12.148 1 73 56 GLY B O 1
ATOM 3014 N N . GLY B 1 57 ? -6.945 -14.352 -13.117 1 72.19 57 GLY B N 1
ATOM 3015 C CA . GLY B 1 57 ? -7.324 -15.758 -13.141 1 72.19 57 GLY B CA 1
ATOM 3016 C C . GLY B 1 57 ? -8 -16.219 -11.867 1 72.19 57 GLY B C 1
ATOM 3017 O O . GLY B 1 57 ? -8.109 -17.422 -11.617 1 72.19 57 GLY B O 1
ATOM 3018 N N . ILE B 1 58 ? -8.523 -15.219 -11.133 1 76.12 58 ILE B N 1
ATOM 3019 C CA . ILE B 1 58 ? -9.188 -15.523 -9.867 1 76.12 58 ILE B CA 1
ATOM 3020 C C . ILE B 1 58 ? -10.695 -15.586 -10.078 1 76.12 58 ILE B C 1
ATOM 3022 O O . ILE B 1 58 ? -11.242 -14.852 -10.906 1 76.12 58 ILE B O 1
ATOM 3026 N N . ARG B 1 59 ? -11.203 -16.5 -9.305 1 83.06 59 ARG B N 1
ATOM 3027 C CA . ARG B 1 59 ? -12.656 -16.547 -9.266 1 83.06 59 ARG B CA 1
ATOM 3028 C C . ARG B 1 59 ? -13.18 -16.188 -7.879 1 83.06 59 ARG B C 1
ATOM 3030 O O . ARG B 1 59 ? -12.547 -16.516 -6.871 1 83.06 59 ARG B O 1
ATOM 3037 N N . VAL B 1 60 ? -14.266 -15.5 -7.824 1 81.69 60 VAL B N 1
ATOM 3038 C CA . VAL B 1 60 ? -14.859 -15.039 -6.578 1 81.69 60 VAL B CA 1
ATOM 3039 C C . VAL B 1 60 ? -16.25 -15.656 -6.398 1 81.69 60 VAL B C 1
ATOM 3041 O O . VAL B 1 60 ? -17.062 -15.617 -7.312 1 81.69 60 VAL B O 1
ATOM 3044 N N . LEU B 1 61 ? -16.406 -16.297 -5.234 1 82.62 61 LEU B N 1
ATOM 3045 C CA . LEU B 1 61 ? -17.734 -16.75 -4.84 1 82.62 61 LEU B CA 1
ATOM 3046 C C . LEU B 1 61 ? -18.375 -15.781 -3.85 1 82.62 61 LEU B C 1
ATOM 3048 O O . LEU B 1 61 ? -17.719 -15.367 -2.885 1 82.62 61 LEU B O 1
ATOM 3052 N N . ALA B 1 62 ? -19.547 -15.438 -4.16 1 86.25 62 ALA B N 1
ATOM 3053 C CA . ALA B 1 62 ? -20.25 -14.492 -3.291 1 86.25 62 ALA B CA 1
ATOM 3054 C C . ALA B 1 62 ? -20.938 -15.219 -2.133 1 86.25 62 ALA B C 1
ATOM 3056 O O . ALA B 1 62 ? -21.312 -16.391 -2.26 1 86.25 62 ALA B O 1
ATOM 3057 N N . ASP B 1 63 ? -21.031 -14.539 -1.006 1 85.31 63 ASP B N 1
ATOM 3058 C CA . ASP B 1 63 ? -21.781 -15.031 0.142 1 85.31 63 ASP B CA 1
ATOM 3059 C C . ASP B 1 63 ? -23.281 -14.875 -0.077 1 85.31 63 ASP B C 1
ATOM 3061 O O . ASP B 1 63 ? -24.078 -15.648 0.452 1 85.31 63 ASP B O 1
ATOM 3065 N N . ALA B 1 64 ? -23.609 -13.82 -0.735 1 90.44 64 ALA B N 1
ATOM 3066 C CA . ALA B 1 64 ? -25 -13.422 -0.888 1 90.44 64 ALA B CA 1
ATOM 3067 C C . ALA B 1 64 ? -25.188 -12.508 -2.098 1 90.44 64 ALA B C 1
ATOM 3069 O O . ALA B 1 64 ? -24.219 -12.172 -2.777 1 90.44 64 ALA B O 1
ATOM 3070 N N . GLY B 1 65 ? -26.469 -12.281 -2.375 1 93.44 65 GLY B N 1
ATOM 3071 C CA . GLY B 1 65 ? -26.797 -11.352 -3.443 1 93.44 65 GLY B CA 1
ATOM 3072 C C . GLY B 1 65 ? -27.031 -9.938 -2.951 1 93.44 65 GLY B C 1
ATOM 3073 O O . GLY B 1 65 ? -26.625 -9.578 -1.845 1 93.44 65 GLY B O 1
ATOM 3074 N N . LEU B 1 66 ? -27.594 -9.117 -3.811 1 96.56 66 LEU B N 1
ATOM 3075 C CA . LEU B 1 66 ? -27.75 -7.688 -3.576 1 96.56 66 LEU B CA 1
ATOM 3076 C C . LEU B 1 66 ? -28.641 -7.43 -2.373 1 96.56 66 LEU B C 1
ATOM 3078 O O . LEU B 1 66 ? -28.641 -6.332 -1.812 1 96.56 66 LEU B O 1
ATOM 3082 N N . GLU B 1 67 ? -29.422 -8.422 -1.963 1 96.06 67 GLU B N 1
ATOM 3083 C CA . GLU B 1 67 ? -30.359 -8.242 -0.866 1 96.06 67 GLU B CA 1
ATOM 3084 C C . GLU B 1 67 ? -29.641 -7.875 0.429 1 96.06 67 GLU B C 1
ATOM 3086 O O . GLU B 1 67 ? -30.203 -7.195 1.287 1 96.06 67 GLU B O 1
ATOM 3091 N N . VAL B 1 68 ? -28.406 -8.227 0.592 1 96.69 68 VAL B N 1
ATOM 3092 C CA . VAL B 1 68 ? -27.625 -7.992 1.799 1 96.69 68 VAL B CA 1
ATOM 3093 C C . VAL B 1 68 ? -27.312 -6.504 1.936 1 96.69 68 VAL B C 1
ATOM 3095 O O . VAL B 1 68 ? -27.031 -6.02 3.035 1 96.69 68 VAL B O 1
ATOM 3098 N N . LEU B 1 69 ? -27.344 -5.738 0.818 1 97.81 69 LEU B N 1
ATOM 3099 C CA . LEU B 1 69 ? -27.031 -4.312 0.867 1 97.81 69 LEU B CA 1
ATOM 3100 C C . LEU B 1 69 ? -28.047 -3.572 1.742 1 97.81 69 LEU B C 1
ATOM 3102 O O . LEU B 1 69 ? -27.75 -2.492 2.262 1 97.81 69 LEU B O 1
ATOM 3106 N N . ALA B 1 70 ? -29.203 -4.18 1.954 1 96.56 70 ALA B N 1
ATOM 3107 C CA . ALA B 1 70 ? -30.266 -3.557 2.752 1 96.56 70 ALA B CA 1
ATOM 3108 C C . ALA B 1 70 ? -29.859 -3.48 4.223 1 96.56 70 ALA B C 1
ATOM 3110 O O . ALA B 1 70 ? -30.406 -2.674 4.98 1 96.56 70 ALA B O 1
ATOM 3111 N N . GLU B 1 71 ? -28.922 -4.234 4.625 1 96.88 71 GLU B N 1
ATOM 3112 C CA . GLU B 1 71 ? -28.547 -4.242 6.035 1 96.88 71 GLU B CA 1
ATOM 3113 C C . GLU B 1 71 ? -27.109 -3.75 6.223 1 96.88 71 GLU B C 1
ATOM 3115 O O . GLU B 1 71 ? -26.641 -3.609 7.355 1 96.88 71 GLU B O 1
ATOM 3120 N N . ALA B 1 72 ? -26.438 -3.547 5.148 1 97.94 72 ALA B N 1
ATOM 3121 C CA . ALA B 1 72 ? -25.031 -3.158 5.23 1 97.94 72 ALA B CA 1
ATOM 3122 C C . ALA B 1 72 ? -24.891 -1.724 5.734 1 97.94 72 ALA B C 1
ATOM 3124 O O . ALA B 1 72 ? -25.609 -0.831 5.297 1 97.94 72 ALA B O 1
ATOM 3125 N N . ARG B 1 73 ? -23.984 -1.538 6.648 1 97.31 73 ARG B N 1
ATOM 3126 C CA . ARG B 1 73 ? -23.672 -0.191 7.113 1 97.31 73 ARG B CA 1
ATOM 3127 C C . ARG B 1 73 ? -22.641 0.473 6.207 1 97.31 73 ARG B C 1
ATOM 3129 O O . ARG B 1 73 ? -22.594 1.701 6.109 1 97.31 73 ARG B O 1
ATOM 3136 N N . THR B 1 74 ? -21.797 -0.315 5.645 1 98.38 74 THR B N 1
ATOM 3137 C CA . THR B 1 74 ? -20.781 0.12 4.691 1 98.38 74 THR B CA 1
ATOM 3138 C C . THR B 1 74 ? -20.797 -0.763 3.447 1 98.38 74 THR B C 1
ATOM 3140 O O . THR B 1 74 ? -20.891 -1.987 3.549 1 98.38 74 THR B O 1
ATOM 3143 N N . ILE B 1 75 ? -20.812 -0.169 2.307 1 98.75 75 ILE B N 1
ATOM 3144 C CA . ILE B 1 75 ? -20.719 -0.884 1.038 1 98.75 75 ILE B CA 1
ATOM 3145 C C . ILE B 1 75 ? -19.453 -0.465 0.298 1 98.75 75 ILE B C 1
ATOM 3147 O O . ILE B 1 75 ? -19.234 0.724 0.054 1 98.75 75 ILE B O 1
ATOM 3151 N N . VAL B 1 76 ? -18.562 -1.434 -0.007 1 98.5 76 VAL B N 1
ATOM 3152 C CA . VAL B 1 76 ? -17.328 -1.162 -0.727 1 98.5 76 VAL B CA 1
ATOM 3153 C C . VAL B 1 76 ? -17.469 -1.617 -2.178 1 98.5 76 VAL B C 1
ATOM 3155 O O . VAL B 1 76 ? -17.875 -2.75 -2.445 1 98.5 76 VAL B O 1
ATOM 3158 N N . ILE B 1 77 ? -17.141 -0.728 -3.111 1 98.25 77 ILE B N 1
ATOM 3159 C CA . ILE B 1 77 ? -17.203 -0.979 -4.547 1 98.25 77 ILE B CA 1
ATOM 3160 C C . ILE B 1 77 ? -15.797 -0.971 -5.141 1 98.25 77 ILE B C 1
ATOM 3162 O O . ILE B 1 77 ? -15.25 0.092 -5.438 1 98.25 77 ILE B O 1
ATOM 3166 N N . PRO B 1 78 ? -15.195 -2.201 -5.348 1 96.19 78 PRO B N 1
ATOM 3167 C CA . PRO B 1 78 ? -13.883 -2.238 -5.988 1 96.19 78 PRO B CA 1
ATOM 3168 C C . PRO B 1 78 ? -13.93 -1.807 -7.453 1 96.19 78 PRO B C 1
ATOM 3170 O O . PRO B 1 78 ? -14.992 -1.458 -7.965 1 96.19 78 PRO B O 1
ATOM 3173 N N . GLY B 1 79 ? -12.75 -1.783 -8.078 1 95.06 79 GLY B N 1
ATOM 3174 C CA . GLY B 1 79 ? -12.664 -1.355 -9.461 1 95.06 79 GLY B CA 1
ATOM 3175 C C . GLY B 1 79 ? -13.688 -2.027 -10.359 1 95.06 79 GLY B C 1
ATOM 3176 O O . GLY B 1 79 ? -13.891 -3.24 -10.281 1 95.06 79 GLY B O 1
ATOM 3177 N N . TRP B 1 80 ? -14.383 -1.26 -11.141 1 93.81 80 TRP B N 1
ATOM 3178 C CA . TRP B 1 80 ? -15.477 -1.692 -12.008 1 93.81 80 TRP B CA 1
ATOM 3179 C C . TRP B 1 80 ? -14.938 -2.309 -13.297 1 93.81 80 TRP B C 1
ATOM 3181 O O . TRP B 1 80 ? -13.875 -1.912 -13.789 1 93.81 80 TRP B O 1
ATOM 3191 N N . ARG B 1 81 ? -15.594 -3.252 -13.812 1 90.38 81 ARG B N 1
ATOM 3192 C CA . ARG B 1 81 ? -15.133 -4.062 -14.938 1 90.38 81 ARG B CA 1
ATOM 3193 C C . ARG B 1 81 ? -15.047 -3.232 -16.203 1 90.38 81 ARG B C 1
ATOM 3195 O O . ARG B 1 81 ? -14.148 -3.438 -17.031 1 90.38 81 ARG B O 1
ATOM 3202 N N . ASP B 1 82 ? -15.984 -2.373 -16.438 1 91.62 82 ASP B N 1
ATOM 3203 C CA . ASP B 1 82 ? -16.047 -1.565 -17.641 1 91.62 82 ASP B CA 1
ATOM 3204 C C . ASP B 1 82 ? -16.703 -0.208 -17.359 1 91.62 82 ASP B C 1
ATOM 3206 O O . ASP B 1 82 ? -17.906 -0.124 -17.125 1 91.62 82 ASP B O 1
ATOM 3210 N N . ARG B 1 83 ? -15.945 0.793 -17.5 1 92.12 83 ARG B N 1
ATOM 3211 C CA . ARG B 1 83 ? -16.391 2.148 -17.203 1 92.12 83 ARG B CA 1
ATOM 3212 C C . ARG B 1 83 ? -17.469 2.604 -18.172 1 92.12 83 ARG B C 1
ATOM 3214 O O . ARG B 1 83 ? -18.25 3.508 -17.875 1 92.12 83 ARG B O 1
ATOM 3221 N N . ALA B 1 84 ? -17.469 2.002 -19.312 1 91.56 84 ALA B N 1
ATOM 3222 C CA . ALA B 1 84 ? -18.438 2.381 -20.344 1 91.56 84 ALA B CA 1
ATOM 3223 C C . ALA B 1 84 ? -19.766 1.647 -20.156 1 91.56 84 ALA B C 1
ATOM 3225 O O . ALA B 1 84 ? -20.781 2.012 -20.75 1 91.56 84 ALA B O 1
ATOM 3226 N N . GLU B 1 85 ? -19.734 0.671 -19.328 1 93.06 85 GLU B N 1
ATOM 3227 C CA . GLU B 1 85 ? -20.938 -0.103 -19.047 1 93.06 85 GLU B CA 1
ATOM 3228 C C . GLU B 1 85 ? -21.812 0.585 -18 1 93.06 85 GLU B C 1
ATOM 3230 O O . GLU B 1 85 ? -21.312 1.01 -16.953 1 93.06 85 GLU B O 1
ATOM 3235 N N . LEU B 1 86 ? -23.109 0.704 -18.359 1 93.38 86 LEU B N 1
ATOM 3236 C CA . LEU B 1 86 ? -24.047 1.121 -17.328 1 93.38 86 LEU B CA 1
ATOM 3237 C C . LEU B 1 86 ? -24.312 -0.017 -16.344 1 93.38 86 LEU B C 1
ATOM 3239 O O . LEU B 1 86 ? -24.719 -1.108 -16.75 1 93.38 86 LEU B O 1
ATOM 3243 N N . PRO B 1 87 ? -24.047 0.235 -15.07 1 96.69 87 PRO B N 1
ATOM 3244 C CA . PRO B 1 87 ? -24.312 -0.828 -14.094 1 96.69 87 PRO B CA 1
ATOM 3245 C C . PRO B 1 87 ? -25.781 -1.258 -14.078 1 96.69 87 PRO B C 1
ATOM 3247 O O . PRO B 1 87 ? -26.656 -0.465 -14.422 1 96.69 87 PRO B O 1
ATOM 3250 N N . PRO B 1 88 ? -26.109 -2.479 -13.719 1 96.56 88 PRO B N 1
ATOM 3251 C CA . PRO B 1 88 ? -27.484 -2.963 -13.68 1 96.56 88 PRO B CA 1
ATOM 3252 C C . PRO B 1 88 ? -28.391 -2.123 -12.773 1 96.56 88 PRO B C 1
ATOM 3254 O O . PRO B 1 88 ? -27.969 -1.723 -11.68 1 96.56 88 PRO B O 1
ATOM 3257 N N . PRO B 1 89 ? -29.656 -1.89 -13.203 1 97.31 89 PRO B N 1
ATOM 3258 C CA . PRO B 1 89 ? -30.578 -1.074 -12.414 1 97.31 89 PRO B CA 1
ATOM 3259 C C . PRO B 1 89 ? -30.781 -1.612 -11 1 97.31 89 PRO B C 1
ATOM 3261 O O . PRO B 1 89 ? -30.922 -0.834 -10.055 1 97.31 89 PRO B O 1
ATOM 3264 N N . ALA B 1 90 ? -30.766 -2.922 -10.867 1 97.38 90 ALA B N 1
ATOM 3265 C CA . ALA B 1 90 ? -30.953 -3.525 -9.555 1 97.38 90 ALA B CA 1
ATOM 3266 C C . ALA B 1 90 ? -29.875 -3.09 -8.578 1 97.38 90 ALA B C 1
ATOM 3268 O O . ALA B 1 90 ? -30.141 -2.836 -7.406 1 97.38 90 ALA B O 1
ATOM 3269 N N . LEU B 1 91 ? -28.641 -3.012 -9.086 1 98.06 91 LEU B N 1
ATOM 3270 C CA . LEU B 1 91 ? -27.531 -2.557 -8.25 1 98.06 91 LEU B CA 1
ATOM 3271 C C . LEU B 1 91 ? -27.688 -1.084 -7.891 1 98.06 91 LEU B C 1
ATOM 3273 O O . LEU B 1 91 ? -27.547 -0.708 -6.723 1 98.06 91 LEU B O 1
ATOM 3277 N N . LEU B 1 92 ? -28.062 -0.257 -8.867 1 98.5 92 LEU B N 1
ATOM 3278 C CA . LEU B 1 92 ? -28.203 1.177 -8.648 1 98.5 92 LEU B CA 1
ATOM 3279 C C . LEU B 1 92 ? -29.312 1.459 -7.637 1 98.5 92 LEU B C 1
ATOM 3281 O O . LEU B 1 92 ? -29.141 2.285 -6.738 1 98.5 92 LEU B O 1
ATOM 3285 N N . ASP B 1 93 ? -30.391 0.744 -7.746 1 98.31 93 ASP B N 1
ATOM 3286 C CA . ASP B 1 93 ? -31.5 0.898 -6.809 1 98.31 93 ASP B CA 1
ATOM 3287 C C . ASP B 1 93 ? -31.078 0.486 -5.398 1 98.31 93 ASP B C 1
ATOM 3289 O O . ASP B 1 93 ? -31.406 1.176 -4.426 1 98.31 93 ASP B O 1
ATOM 3293 N N . ALA B 1 94 ? -30.391 -0.604 -5.301 1 98.5 94 ALA B N 1
ATOM 3294 C CA . ALA B 1 94 ? -29.938 -1.101 -4.004 1 98.5 94 ALA B CA 1
ATOM 3295 C C . ALA B 1 94 ? -29 -0.1 -3.33 1 98.5 94 ALA B C 1
ATOM 3297 O O . ALA B 1 94 ? -29.078 0.106 -2.115 1 98.5 94 ALA B O 1
ATOM 3298 N N . LEU B 1 95 ? -28.109 0.52 -4.125 1 98.69 95 LEU B N 1
ATOM 3299 C CA . LEU B 1 95 ? -27.188 1.513 -3.586 1 98.69 95 LEU B CA 1
ATOM 3300 C C . LEU B 1 95 ? -27.938 2.744 -3.094 1 98.69 95 LEU B C 1
ATOM 3302 O O . LEU B 1 95 ? -27.641 3.271 -2.02 1 98.69 95 LEU B O 1
ATOM 3306 N N . ARG B 1 96 ? -28.938 3.215 -3.859 1 98.62 96 ARG B N 1
ATOM 3307 C CA . ARG B 1 96 ? -29.734 4.367 -3.461 1 98.62 96 ARG B CA 1
ATOM 3308 C C . ARG B 1 96 ? -30.5 4.086 -2.17 1 98.62 96 ARG B C 1
ATOM 3310 O O . ARG B 1 96 ? -30.562 4.941 -1.284 1 98.62 96 ARG B O 1
ATOM 3317 N N . GLU B 1 97 ? -31.047 2.918 -2.09 1 98.5 97 GLU B N 1
ATOM 3318 C CA . GLU B 1 97 ? -31.797 2.535 -0.891 1 98.5 97 GLU B CA 1
ATOM 3319 C C . GLU B 1 97 ? -30.875 2.475 0.328 1 98.5 97 GLU B C 1
ATOM 3321 O O . GLU B 1 97 ? -31.234 2.957 1.404 1 98.5 97 GLU B O 1
ATOM 3326 N N . ALA B 1 98 ? -29.719 1.858 0.143 1 98.5 98 ALA B N 1
ATOM 3327 C CA . ALA B 1 98 ? -28.766 1.773 1.237 1 98.5 98 ALA B CA 1
ATOM 3328 C C . ALA B 1 98 ? -28.328 3.164 1.698 1 98.5 98 ALA B C 1
ATOM 3330 O O . ALA B 1 98 ? -28.266 3.434 2.9 1 98.5 98 ALA B O 1
ATOM 3331 N N . HIS B 1 99 ? -28.062 4 0.711 1 98.25 99 HIS B N 1
ATOM 3332 C CA . HIS B 1 99 ? -27.703 5.375 1.024 1 98.25 99 HIS B CA 1
ATOM 3333 C C . HIS B 1 99 ? -28.812 6.082 1.796 1 98.25 99 HIS B C 1
ATOM 3335 O O . HIS B 1 99 ? -28.547 6.785 2.773 1 98.25 99 HIS B O 1
ATOM 3341 N N . GLY B 1 100 ? -29.984 5.875 1.369 1 97.75 100 GLY B N 1
ATOM 3342 C CA . GLY B 1 100 ? -31.141 6.477 2.025 1 97.75 100 GLY B CA 1
ATOM 3343 C C . GLY B 1 100 ? -31.281 6.051 3.475 1 97.75 100 GLY B C 1
ATOM 3344 O O . GLY B 1 100 ? -31.766 6.82 4.305 1 97.75 100 GLY B O 1
ATOM 3345 N N . ARG B 1 101 ? -30.844 4.887 3.781 1 97.06 101 ARG B N 1
ATOM 3346 C CA . ARG B 1 101 ? -30.922 4.348 5.137 1 97.06 101 ARG B CA 1
ATOM 3347 C C . ARG B 1 101 ? -29.781 4.879 6.004 1 97.06 101 ARG B C 1
ATOM 3349 O O . ARG B 1 101 ? -29.797 4.719 7.227 1 97.06 101 ARG B O 1
ATOM 3356 N N . GLY B 1 102 ? -28.797 5.469 5.32 1 96.38 102 GLY B N 1
ATOM 3357 C CA . GLY B 1 102 ? -27.688 6.035 6.074 1 96.38 102 GLY B CA 1
ATOM 3358 C C . GLY B 1 102 ? -26.391 5.266 5.895 1 96.38 102 GLY B C 1
ATOM 3359 O O . GLY B 1 102 ? -25.375 5.586 6.523 1 96.38 102 GLY B O 1
ATOM 3360 N N . ALA B 1 103 ? -26.359 4.277 5.008 1 97.44 103 ALA B N 1
ATOM 3361 C CA . ALA B 1 103 ? -25.156 3.498 4.758 1 97.44 103 ALA B CA 1
ATOM 3362 C C . ALA B 1 103 ? -24.078 4.352 4.098 1 97.44 103 ALA B C 1
ATOM 3364 O O . ALA B 1 103 ? -24.375 5.281 3.348 1 97.44 103 ALA B O 1
ATOM 3365 N N . ARG B 1 104 ? -22.844 4.07 4.406 1 97.12 104 ARG B N 1
ATOM 3366 C CA . ARG B 1 104 ? -21.734 4.691 3.682 1 97.12 104 ARG B CA 1
ATOM 3367 C C . ARG B 1 104 ? -21.312 3.832 2.496 1 97.12 104 ARG B C 1
ATOM 3369 O O . ARG B 1 104 ? -21.344 2.602 2.568 1 97.12 104 ARG B O 1
ATOM 3376 N N . LEU B 1 105 ? -20.984 4.512 1.46 1 98.62 105 LEU B N 1
ATOM 3377 C CA . LEU B 1 105 ? -20.516 3.873 0.231 1 98.62 105 LEU B CA 1
ATOM 3378 C C . LEU B 1 105 ? -19.094 4.305 -0.105 1 98.62 105 LEU B C 1
ATOM 3380 O O . LEU B 1 105 ? -18.797 5.504 -0.149 1 98.62 105 LEU B O 1
ATOM 3384 N N . LEU B 1 106 ? -18.203 3.334 -0.25 1 98.44 106 LEU B N 1
ATOM 3385 C CA . LEU B 1 106 ? -16.797 3.59 -0.579 1 98.44 106 LEU B CA 1
ATOM 3386 C C . LEU B 1 106 ? -16.438 2.973 -1.925 1 98.44 106 LEU B C 1
ATOM 3388 O O . LEU B 1 106 ? -16.609 1.77 -2.129 1 98.44 106 LEU B O 1
ATOM 3392 N N . SER B 1 107 ? -16.031 3.783 -2.828 1 98.38 107 SER B N 1
ATOM 3393 C CA . SER B 1 107 ? -15.547 3.262 -4.102 1 98.38 107 SER B CA 1
ATOM 3394 C C . SER B 1 107 ? -14.031 3.34 -4.188 1 98.38 107 SER B C 1
ATOM 3396 O O . SER B 1 107 ? -13.422 4.293 -3.697 1 98.38 107 SER B O 1
ATOM 3398 N N . ILE B 1 108 ? -13.43 2.318 -4.781 1 97.38 108 ILE B N 1
ATOM 3399 C CA . ILE B 1 108 ? -12 2.287 -5.047 1 97.38 108 ILE B CA 1
ATOM 3400 C C . ILE B 1 108 ? -11.75 2.355 -6.551 1 97.38 108 ILE B C 1
ATOM 3402 O O . ILE B 1 108 ? -12.367 1.615 -7.32 1 97.38 108 ILE B O 1
ATOM 3406 N N . CYS B 1 109 ? -10.82 3.312 -6.965 1 96.12 109 CYS B N 1
ATOM 3407 C CA . CYS B 1 109 ? -10.422 3.4 -8.367 1 96.12 109 CYS B CA 1
ATOM 3408 C C . CYS B 1 109 ? -11.641 3.566 -9.266 1 96.12 109 CYS B C 1
ATOM 3410 O O . CYS B 1 109 ? -12.43 4.496 -9.086 1 96.12 109 CYS B O 1
ATOM 3412 N N . SER B 1 110 ? -11.898 2.688 -10.281 1 96.75 110 SER B N 1
ATOM 3413 C CA . SER B 1 110 ? -12.977 2.834 -11.25 1 96.75 110 SER B CA 1
ATOM 3414 C C . SER B 1 110 ? -14.32 2.443 -10.656 1 96.75 110 SER B C 1
ATOM 3416 O O . SER B 1 110 ? -15.359 2.609 -11.289 1 96.75 110 SER B O 1
ATOM 3418 N N . GLY B 1 111 ? -14.328 2.021 -9.391 1 97.69 111 GLY B N 1
ATOM 3419 C CA . GLY B 1 111 ? -15.586 1.757 -8.719 1 97.69 111 GLY B CA 1
ATOM 3420 C C . GLY B 1 111 ? -16.484 2.98 -8.625 1 97.69 111 GLY B C 1
ATOM 3421 O O . GLY B 1 111 ? -17.703 2.857 -8.477 1 97.69 111 GLY B O 1
ATOM 3422 N N . VAL B 1 112 ? -15.914 4.148 -8.75 1 98 112 VAL B N 1
ATOM 3423 C CA . VAL B 1 112 ? -16.641 5.41 -8.617 1 98 112 VAL B CA 1
ATOM 3424 C C . VAL B 1 112 ? -17.688 5.531 -9.727 1 98 112 VAL B C 1
ATOM 3426 O O . VAL B 1 112 ? -18.688 6.219 -9.562 1 98 112 VAL B O 1
ATOM 3429 N N . PHE B 1 113 ? -17.438 4.867 -10.867 1 98.19 113 PHE B N 1
ATOM 3430 C CA . PHE B 1 113 ? -18.375 4.973 -11.984 1 98.19 113 PHE B CA 1
ATOM 3431 C C . PHE B 1 113 ? -19.703 4.309 -11.641 1 98.19 113 PHE B C 1
ATOM 3433 O O . PHE B 1 113 ? -20.75 4.727 -12.133 1 98.19 113 PHE B O 1
ATOM 3440 N N . VAL B 1 114 ? -19.672 3.246 -10.797 1 98.06 114 VAL B N 1
ATOM 3441 C CA . VAL B 1 114 ? -20.906 2.646 -10.289 1 98.06 114 VAL B CA 1
ATOM 3442 C C . VAL B 1 114 ? -21.641 3.65 -9.414 1 98.06 114 VAL B C 1
ATOM 3444 O O . VAL B 1 114 ? -22.859 3.85 -9.578 1 98.06 114 VAL B O 1
ATOM 3447 N N . LEU B 1 115 ? -20.922 4.297 -8.516 1 98 115 LEU B N 1
ATOM 3448 C CA . LEU B 1 115 ? -21.516 5.297 -7.637 1 98 115 LEU B CA 1
ATOM 3449 C C . LEU B 1 115 ? -22.062 6.473 -8.445 1 98 115 LEU B C 1
ATOM 3451 O O . LEU B 1 115 ? -23.156 6.969 -8.164 1 98 115 LEU B O 1
ATOM 3455 N N . ALA B 1 116 ? -21.281 6.918 -9.406 1 98.44 116 ALA B N 1
ATOM 3456 C CA . ALA B 1 116 ? -21.703 8.023 -10.258 1 98.44 116 ALA B CA 1
ATOM 3457 C C . ALA B 1 116 ? -23 7.695 -11 1 98.44 116 ALA B C 1
ATOM 3459 O O . ALA B 1 116 ? -23.906 8.516 -11.062 1 98.44 116 ALA B O 1
ATOM 3460 N N . ALA B 1 117 ? -23.094 6.516 -11.531 1 98.25 117 ALA B N 1
ATOM 3461 C CA . ALA B 1 117 ? -24.25 6.078 -12.297 1 98.25 117 ALA B CA 1
ATOM 3462 C C . ALA B 1 117 ? -25.516 6.059 -11.43 1 98.25 117 ALA B C 1
ATOM 3464 O O . ALA B 1 117 ? -26.625 6.188 -11.938 1 98.25 117 ALA B O 1
ATOM 3465 N N . SER B 1 118 ? -25.312 5.875 -10.148 1 98 118 SER B N 1
ATOM 3466 C CA . SER B 1 118 ? -26.453 5.852 -9.234 1 98 118 SER B CA 1
ATOM 3467 C C . SER B 1 118 ? -27.047 7.246 -9.047 1 98 118 SER B C 1
ATOM 3469 O O . SER B 1 118 ? -28.156 7.395 -8.539 1 98 118 SER B O 1
ATOM 3471 N N . GLY B 1 119 ? -26.312 8.25 -9.398 1 98.25 119 GLY B N 1
ATOM 3472 C CA . GLY B 1 119 ? -26.75 9.625 -9.211 1 98.25 119 GLY B CA 1
ATOM 3473 C C . GLY B 1 119 ? -26.422 10.164 -7.828 1 98.25 119 GLY B C 1
ATOM 3474 O O . GLY B 1 119 ? -26.578 11.359 -7.57 1 98.25 119 GLY B O 1
ATOM 3475 N N . LEU B 1 120 ? -25.906 9.367 -6.973 1 98.44 120 LEU B N 1
ATOM 3476 C CA . LEU B 1 120 ? -25.688 9.734 -5.574 1 98.44 120 LEU B CA 1
ATOM 3477 C C . LEU B 1 120 ? -24.547 10.75 -5.453 1 98.44 120 LEU B C 1
ATOM 3479 O O . LEU B 1 120 ? -24.484 11.5 -4.477 1 98.44 120 LEU B O 1
ATOM 3483 N N . LEU B 1 121 ? -23.625 10.828 -6.426 1 98.44 121 LEU B N 1
ATOM 3484 C CA . LEU B 1 121 ? -22.469 11.711 -6.344 1 98.44 121 LEU B CA 1
ATOM 3485 C C . LEU B 1 121 ? -22.781 13.07 -6.949 1 98.44 121 LEU B C 1
ATOM 3487 O O . LEU B 1 121 ? -21.938 13.969 -6.941 1 98.44 121 LEU B O 1
ATOM 3491 N N . ASP B 1 122 ? -24.047 13.234 -7.527 1 97.88 122 ASP B N 1
ATOM 3492 C CA . ASP B 1 122 ? -24.391 14.531 -8.109 1 97.88 122 ASP B CA 1
ATOM 3493 C C . ASP B 1 122 ? -24.297 15.641 -7.07 1 97.88 122 ASP B C 1
ATOM 3495 O O . ASP B 1 122 ? -24.859 15.539 -5.98 1 97.88 122 ASP B O 1
ATOM 3499 N N . GLY B 1 123 ? -23.547 16.641 -7.398 1 97.19 123 GLY B N 1
ATOM 3500 C CA . GLY B 1 123 ? -23.375 17.781 -6.52 1 97.19 123 GLY B CA 1
ATOM 3501 C C . GLY B 1 123 ? -22.344 17.562 -5.43 1 97.19 123 GLY B C 1
ATOM 3502 O O . GLY B 1 123 ? -22.172 18.391 -4.547 1 97.19 123 GLY B O 1
ATOM 3503 N N . GLN B 1 124 ? -21.672 16.422 -5.527 1 95.94 124 GLN B N 1
ATOM 3504 C CA . GLN B 1 124 ? -20.688 16.078 -4.52 1 95.94 124 GLN B CA 1
ATOM 3505 C C . GLN B 1 124 ? -19.266 16.156 -5.09 1 95.94 124 GLN B C 1
ATOM 3507 O O . GLN B 1 124 ? -19.078 16.062 -6.305 1 95.94 124 GLN B O 1
ATOM 3512 N N . ARG B 1 125 ? -18.297 16.375 -4.172 1 92.62 125 ARG B N 1
ATOM 3513 C CA . ARG B 1 125 ? -16.891 16.188 -4.531 1 92.62 125 ARG B CA 1
ATOM 3514 C C . ARG B 1 125 ? -16.516 14.711 -4.539 1 92.62 125 ARG B C 1
ATOM 3516 O O . ARG B 1 125 ? -16.953 13.953 -3.668 1 92.62 125 ARG B O 1
ATOM 3523 N N . ALA B 1 126 ? -15.742 14.273 -5.516 1 95.88 126 ALA B N 1
ATOM 3524 C CA . ALA B 1 126 ? -15.328 12.883 -5.629 1 95.88 126 ALA B CA 1
ATOM 3525 C C . ALA B 1 126 ? -13.977 12.766 -6.328 1 95.88 126 ALA B C 1
ATOM 3527 O O . ALA B 1 126 ? -13.477 13.742 -6.891 1 95.88 126 ALA B O 1
ATOM 3528 N N . THR B 1 127 ? -13.344 11.664 -6.207 1 92.5 127 THR B N 1
ATOM 3529 C CA . THR B 1 127 ? -12.109 11.383 -6.93 1 92.5 127 THR B CA 1
ATOM 3530 C C . THR B 1 127 ? -12.109 9.945 -7.453 1 92.5 127 THR B C 1
ATOM 3532 O O . THR B 1 127 ? -13.055 9.195 -7.223 1 92.5 127 THR B O 1
ATOM 3535 N N . THR B 1 128 ? -11.211 9.609 -8.273 1 95.69 128 THR B N 1
ATOM 3536 C CA . THR B 1 128 ? -10.93 8.289 -8.828 1 95.69 128 THR B CA 1
ATOM 3537 C C . THR B 1 128 ? -9.469 8.188 -9.258 1 95.69 128 THR B C 1
ATOM 3539 O O . THR B 1 128 ? -8.656 9.062 -8.93 1 95.69 128 THR B O 1
ATOM 3542 N N . HIS B 1 129 ? -9.133 7.07 -9.797 1 91.94 129 HIS B N 1
ATOM 3543 C CA . HIS B 1 129 ? -7.797 6.949 -10.359 1 91.94 129 HIS B CA 1
ATOM 3544 C C . HIS B 1 129 ? -7.504 8.086 -11.336 1 91.94 129 HIS B C 1
ATOM 3546 O O . HIS B 1 129 ? -8.359 8.453 -12.141 1 91.94 129 HIS B O 1
ATOM 3552 N N . TRP B 1 130 ? -6.305 8.609 -11.289 1 85.38 130 TRP B N 1
ATOM 3553 C CA . TRP B 1 130 ? -5.945 9.797 -12.055 1 85.38 130 TRP B CA 1
ATOM 3554 C C . TRP B 1 130 ? -6.195 9.586 -13.547 1 85.38 130 TRP B C 1
ATOM 3556 O O . TRP B 1 130 ? -6.523 10.531 -14.273 1 85.38 130 TRP B O 1
ATOM 3566 N N . ARG B 1 131 ? -6.062 8.391 -14.023 1 88.44 131 ARG B N 1
ATOM 3567 C CA . ARG B 1 131 ? -6.242 8.078 -15.438 1 88.44 131 ARG B CA 1
ATOM 3568 C C . ARG B 1 131 ? -7.695 8.266 -15.859 1 88.44 131 ARG B C 1
ATOM 3570 O O . ARG B 1 131 ? -7.992 8.352 -17.047 1 88.44 131 ARG B O 1
ATOM 3577 N N . TYR B 1 132 ? -8.57 8.312 -14.844 1 94 132 TYR B N 1
ATOM 3578 C CA . TYR B 1 132 ? -9.977 8.273 -15.219 1 94 132 TYR B CA 1
ATOM 3579 C C . TYR B 1 132 ? -10.695 9.547 -14.781 1 94 132 TYR B C 1
ATOM 3581 O O . TYR B 1 132 ? -11.898 9.688 -14.977 1 94 132 TYR B O 1
ATOM 3589 N N . THR B 1 133 ? -9.984 10.453 -14.172 1 92.19 133 THR B N 1
ATOM 3590 C CA . THR B 1 133 ? -10.625 11.633 -13.609 1 92.19 133 THR B CA 1
ATOM 3591 C C . THR B 1 133 ? -11.289 12.461 -14.703 1 92.19 133 THR B C 1
ATOM 3593 O O . THR B 1 133 ? -12.414 12.945 -14.531 1 92.19 133 THR B O 1
ATOM 3596 N N . ASP B 1 134 ? -10.594 12.633 -15.852 1 92.94 134 ASP B N 1
ATOM 3597 C CA . ASP B 1 134 ? -11.172 13.398 -16.938 1 92.94 134 ASP B CA 1
ATOM 3598 C C . ASP B 1 134 ? -12.445 12.734 -17.469 1 92.94 134 ASP B C 1
ATOM 3600 O O . ASP B 1 134 ? -13.445 13.414 -17.719 1 92.94 134 ASP B O 1
ATOM 3604 N N . GLU B 1 135 ? -12.336 11.461 -17.625 1 96.38 135 GLU B N 1
ATOM 3605 C CA . GLU B 1 135 ? -13.492 10.711 -18.109 1 96.38 135 GLU B CA 1
ATOM 3606 C C . GLU B 1 135 ? -14.672 10.828 -17.156 1 96.38 135 GLU B C 1
ATOM 3608 O O . GLU B 1 135 ? -15.812 11.031 -17.594 1 96.38 135 GLU B O 1
ATOM 3613 N N . LEU B 1 136 ? -14.398 10.688 -15.883 1 97.31 136 LEU B N 1
ATOM 3614 C CA . LEU B 1 136 ? -15.453 10.812 -14.883 1 97.31 136 LEU B CA 1
ATOM 3615 C C . LEU B 1 136 ? -16.109 12.188 -14.945 1 97.31 136 LEU B C 1
ATOM 3617 O O . LEU B 1 136 ? -17.344 12.289 -14.938 1 97.31 136 LEU B O 1
ATOM 3621 N N . ALA B 1 137 ? -15.344 13.242 -15.078 1 96.44 137 ALA B N 1
ATOM 3622 C CA . ALA B 1 137 ? -15.844 14.617 -15.117 1 96.44 137 ALA B CA 1
ATOM 3623 C C . ALA B 1 137 ? -16.688 14.852 -16.375 1 96.44 137 ALA B C 1
ATOM 3625 O O . ALA B 1 137 ? -17.688 15.57 -16.328 1 96.44 137 ALA B O 1
ATOM 3626 N N . GLN B 1 138 ? -16.25 14.297 -17.438 1 97.25 138 GLN B N 1
ATOM 3627 C CA . GLN B 1 138 ? -16.953 14.469 -18.719 1 97.25 138 GLN B CA 1
ATOM 3628 C C . GLN B 1 138 ? -18.281 13.727 -18.703 1 97.25 138 GLN B C 1
ATOM 3630 O O . GLN B 1 138 ? -19.312 14.273 -19.125 1 97.25 138 GLN B O 1
ATOM 3635 N N . ARG B 1 139 ? -18.359 12.539 -18.219 1 97.31 139 ARG B N 1
ATOM 3636 C CA . ARG B 1 139 ? -19.547 11.688 -18.266 1 97.31 139 ARG B CA 1
ATOM 3637 C C . ARG B 1 139 ? -20.562 12.117 -17.203 1 97.31 139 ARG B C 1
ATOM 3639 O O . ARG B 1 139 ? -21.781 11.977 -17.406 1 97.31 139 ARG B O 1
ATOM 3646 N N . TYR B 1 140 ? -20.062 12.617 -16.125 1 97.94 140 TYR B N 1
ATOM 3647 C CA . TYR B 1 140 ? -20.922 13.039 -15.016 1 97.94 140 TYR B CA 1
ATOM 3648 C C . TYR B 1 140 ? -20.578 14.453 -14.57 1 97.94 140 TYR B C 1
ATOM 3650 O O . TYR B 1 140 ? -20.047 14.656 -13.477 1 97.94 140 TYR B O 1
ATOM 3658 N N . PRO B 1 141 ? -21.016 15.414 -15.312 1 97.75 141 PRO B N 1
ATOM 3659 C CA . PRO B 1 141 ? -20.578 16.797 -15.102 1 97.75 141 PRO B CA 1
ATOM 3660 C C . PRO B 1 141 ? -21.078 17.391 -13.789 1 97.75 141 PRO B C 1
ATOM 3662 O O . PRO B 1 141 ? -20.594 18.422 -13.336 1 97.75 141 PRO B O 1
ATOM 3665 N N . ALA B 1 142 ? -22.078 16.812 -13.117 1 98.12 142 ALA B N 1
ATOM 3666 C CA . ALA B 1 142 ? -22.609 17.312 -11.852 1 98.12 142 ALA B CA 1
ATOM 3667 C C . ALA B 1 142 ? -21.672 17 -10.695 1 98.12 142 ALA B C 1
ATOM 3669 O O . ALA B 1 142 ? -21.828 17.531 -9.594 1 98.12 142 ALA B O 1
ATOM 3670 N N . ILE B 1 143 ? -20.734 16.094 -10.914 1 98.31 143 ILE B N 1
ATOM 3671 C CA . ILE B 1 143 ? -19.766 15.719 -9.891 1 98.31 143 ILE B CA 1
ATOM 3672 C C . ILE B 1 143 ? -18.578 16.688 -9.914 1 98.31 143 ILE B C 1
ATOM 3674 O O . ILE B 1 143 ? -18.078 17.016 -10.984 1 98.31 143 ILE B O 1
ATOM 3678 N N . GLU B 1 144 ? -18.188 17.188 -8.781 1 96.62 144 GLU B N 1
ATOM 3679 C CA . GLU B 1 144 ? -16.938 17.938 -8.672 1 96.62 144 GLU B CA 1
ATOM 3680 C C . GLU B 1 144 ? -15.742 16.984 -8.508 1 96.62 144 GLU B C 1
ATOM 3682 O O . GLU B 1 144 ? -15.383 16.641 -7.383 1 96.62 144 GLU B O 1
ATOM 3687 N N . VAL B 1 145 ? -15.102 16.672 -9.594 1 94.06 145 VAL B N 1
ATOM 3688 C CA . VAL B 1 145 ? -14.039 15.68 -9.586 1 94.06 145 VAL B CA 1
ATOM 3689 C C . VAL B 1 145 ? -12.727 16.328 -9.164 1 94.06 145 VAL B C 1
ATOM 3691 O O . VAL B 1 145 ? -12.289 17.312 -9.766 1 94.06 145 VAL B O 1
ATOM 3694 N N . ASP B 1 146 ? -12.109 15.852 -8.125 1 85 146 ASP B N 1
ATOM 3695 C CA . ASP B 1 146 ? -10.781 16.281 -7.684 1 85 146 ASP B CA 1
ATOM 3696 C C . ASP B 1 146 ? -9.719 15.258 -8.102 1 85 146 ASP B C 1
ATOM 3698 O O . ASP B 1 146 ? -9.625 14.18 -7.516 1 85 146 ASP B O 1
ATOM 3702 N N . PRO B 1 147 ? -8.914 15.562 -9.078 1 81.12 147 PRO B N 1
ATOM 3703 C CA . PRO B 1 147 ? -7.965 14.578 -9.602 1 81.12 147 PRO B CA 1
ATOM 3704 C C . PRO B 1 147 ? -6.691 14.477 -8.766 1 81.12 147 PRO B C 1
ATOM 3706 O O . PRO B 1 147 ? -5.832 13.633 -9.039 1 81.12 147 PRO B O 1
ATOM 3709 N N . GLN B 1 148 ? -6.578 15.164 -7.664 1 68.31 148 GLN B N 1
ATOM 3710 C CA . GLN B 1 148 ? -5.277 15.305 -7.02 1 68.31 148 GLN B CA 1
ATOM 3711 C C . GLN B 1 148 ? -5.215 14.5 -5.723 1 68.31 148 GLN B C 1
ATOM 3713 O O . GLN B 1 148 ? -4.129 14.25 -5.199 1 68.31 148 GLN B O 1
ATOM 3718 N N . VAL B 1 149 ? -6.363 14.109 -5.258 1 76.38 149 VAL B N 1
ATOM 3719 C CA . VAL B 1 149 ? -6.391 13.633 -3.881 1 76.38 149 VAL B CA 1
ATOM 3720 C C . VAL B 1 149 ? -6.477 12.109 -3.867 1 76.38 149 VAL B C 1
ATOM 3722 O O . VAL B 1 149 ? -6.961 11.5 -4.824 1 76.38 149 VAL B O 1
ATOM 3725 N N . LEU B 1 150 ? -6.02 11.469 -2.729 1 81.69 150 LEU B N 1
ATOM 3726 C CA . LEU B 1 150 ? -6.055 10.023 -2.566 1 81.69 150 LEU B CA 1
ATOM 3727 C C . LEU B 1 150 ? -7.488 9.523 -2.408 1 81.69 150 LEU B C 1
ATOM 3729 O O . LEU B 1 150 ? -7.859 8.492 -2.961 1 81.69 150 LEU B O 1
ATOM 3733 N N . TYR B 1 151 ? -8.195 10.25 -1.583 1 88.75 151 TYR B N 1
ATOM 3734 C CA . TYR B 1 151 ? -9.609 9.93 -1.392 1 88.75 151 TYR B CA 1
ATOM 3735 C C . TYR B 1 151 ? -10.398 11.164 -0.977 1 88.75 151 TYR B C 1
ATOM 3737 O O . TYR B 1 151 ? -9.82 12.156 -0.516 1 88.75 151 TYR B O 1
ATOM 3745 N N . VAL B 1 152 ? -11.68 11.195 -1.221 1 87.44 152 VAL B N 1
ATOM 3746 C CA . VAL B 1 152 ? -12.633 12.219 -0.811 1 87.44 152 VAL B CA 1
ATOM 3747 C C . VAL B 1 152 ? -13.672 11.617 0.129 1 87.44 152 VAL B C 1
ATOM 3749 O O . VAL B 1 152 ? -14.242 10.562 -0.163 1 87.44 152 VAL B O 1
ATOM 3752 N N . ASP B 1 153 ? -13.797 12.219 1.283 1 87.69 153 ASP B N 1
ATOM 3753 C CA . ASP B 1 153 ? -14.867 11.875 2.217 1 87.69 153 ASP B CA 1
ATOM 3754 C C . ASP B 1 153 ? -15.992 12.906 2.16 1 87.69 153 ASP B C 1
ATOM 3756 O O . ASP B 1 153 ? -15.898 13.969 2.771 1 87.69 153 ASP B O 1
ATOM 3760 N N . ALA B 1 154 ? -17.047 12.617 1.481 1 89.5 154 ALA B N 1
ATOM 3761 C CA . ALA B 1 154 ? -18.219 13.477 1.383 1 89.5 154 ALA B CA 1
ATOM 3762 C C . ALA B 1 154 ? -19.328 12.984 2.301 1 89.5 154 ALA B C 1
ATOM 3764 O O . ALA B 1 154 ? -20.5 12.891 1.885 1 89.5 154 ALA B O 1
ATOM 3765 N N . GLY B 1 155 ? -18.969 12.625 3.518 1 90.06 155 GLY B N 1
ATOM 3766 C CA . GLY B 1 155 ? -19.938 12.109 4.484 1 90.06 155 GLY B CA 1
ATOM 3767 C C . GLY B 1 155 ? -20.203 10.625 4.324 1 90.06 155 GLY B C 1
ATOM 3768 O O . GLY B 1 155 ? -19.391 9.789 4.738 1 90.06 155 GLY B O 1
ATOM 3769 N N . GLN B 1 156 ? -21.406 10.32 3.656 1 94.75 156 GLN B N 1
ATOM 3770 C CA . GLN B 1 156 ? -21.766 8.922 3.43 1 94.75 156 GLN B CA 1
ATOM 3771 C C . GLN B 1 156 ? -21.062 8.359 2.203 1 94.75 156 GLN B C 1
ATOM 3773 O O . GLN B 1 156 ? -20.969 7.145 2.031 1 94.75 156 GLN B O 1
ATOM 3778 N N . LEU B 1 157 ? -20.547 9.312 1.393 1 96.81 157 LEU B N 1
ATOM 3779 C CA . LEU B 1 157 ? -19.938 8.906 0.132 1 96.81 157 LEU B CA 1
ATOM 3780 C C . LEU B 1 157 ? -18.422 9.125 0.171 1 96.81 157 LEU B C 1
ATOM 3782 O O . LEU B 1 157 ? -17.953 10.258 0.307 1 96.81 157 LEU B O 1
ATOM 3786 N N . ILE B 1 158 ? -17.656 8.016 0.082 1 95.69 158 ILE B N 1
ATOM 3787 C CA . ILE B 1 158 ? -16.203 8.062 0.07 1 95.69 158 ILE B CA 1
ATOM 3788 C C . ILE B 1 158 ? -15.68 7.52 -1.259 1 95.69 158 ILE B C 1
ATOM 3790 O O . ILE B 1 158 ? -16.078 6.438 -1.697 1 95.69 158 ILE B O 1
ATOM 3794 N N . THR B 1 159 ? -14.906 8.289 -1.922 1 96.56 159 THR B N 1
ATOM 3795 C CA . THR B 1 159 ? -14.289 7.855 -3.172 1 96.56 159 THR B CA 1
ATOM 3796 C C . THR B 1 159 ? -12.766 7.934 -3.08 1 96.56 159 THR B C 1
ATOM 3798 O O . THR B 1 159 ? -12.227 8.844 -2.443 1 96.56 159 THR B O 1
ATOM 3801 N N . SER B 1 160 ? -12.078 6.977 -3.652 1 94.56 160 SER B N 1
ATOM 3802 C CA . SER B 1 160 ? -10.625 6.977 -3.592 1 94.56 160 SER B CA 1
ATOM 3803 C C . SER B 1 160 ? -10.016 6.84 -4.98 1 94.56 160 SER B C 1
ATOM 3805 O O . SER B 1 160 ? -10.656 6.34 -5.902 1 94.56 160 SER B O 1
ATOM 3807 N N . ALA B 1 161 ? -8.797 7.359 -5.043 1 90.81 161 ALA B N 1
ATOM 3808 C CA . ALA B 1 161 ? -7.98 7.078 -6.223 1 90.81 161 ALA B CA 1
ATOM 3809 C C . ALA B 1 161 ? -7.668 5.59 -6.332 1 90.81 161 ALA B C 1
ATOM 3811 O O . ALA B 1 161 ? -8.258 4.77 -5.621 1 90.81 161 ALA B O 1
ATOM 3812 N N . GLY B 1 162 ? -7.082 5.113 -7.266 1 83.25 162 GLY B N 1
ATOM 3813 C CA . GLY B 1 162 ? -6.625 3.744 -7.461 1 83.25 162 GLY B CA 1
A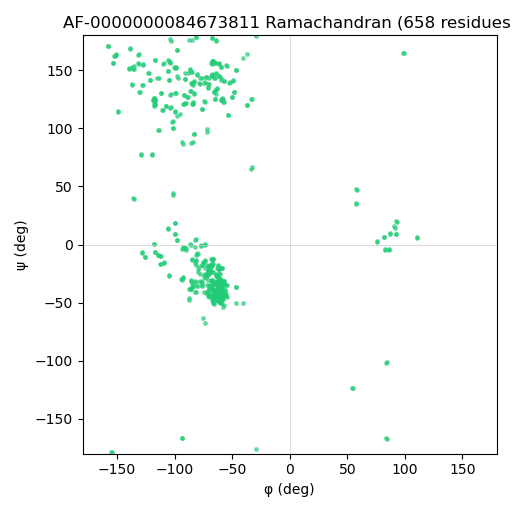TOM 3814 C C . GLY B 1 162 ? -5.133 3.578 -7.246 1 83.25 162 GLY B C 1
ATOM 3815 O O . GLY B 1 162 ? -4.395 4.562 -7.195 1 83.25 162 GLY B O 1
ATOM 3816 N N . SER B 1 163 ? -4.801 2.428 -7.324 1 86.25 163 SER B N 1
ATOM 3817 C CA . SER B 1 163 ? -5.359 1.194 -6.777 1 86.25 163 SER B CA 1
ATOM 3818 C C . SER B 1 163 ? -5.078 1.073 -5.285 1 86.25 163 SER B C 1
ATOM 3820 O O . SER B 1 163 ? -6 1.141 -4.469 1 86.25 163 SER B O 1
ATOM 3822 N N . ALA B 1 164 ? -3.893 1.442 -4.926 1 88.44 164 ALA B N 1
ATOM 3823 C CA . ALA B 1 164 ? -3.445 1.277 -3.545 1 88.44 164 ALA B CA 1
ATOM 3824 C C . ALA B 1 164 ? -4.055 2.342 -2.639 1 88.44 164 ALA B C 1
ATOM 3826 O O . ALA B 1 164 ? -4.094 2.18 -1.417 1 88.44 164 ALA B O 1
ATOM 3827 N N . ALA B 1 165 ? -4.574 3.436 -3.238 1 87.94 165 ALA B N 1
ATOM 3828 C CA . ALA B 1 165 ? -5.238 4.461 -2.438 1 87.94 165 ALA B CA 1
ATOM 3829 C C . ALA B 1 165 ? -6.461 3.889 -1.726 1 87.94 165 ALA B C 1
ATOM 3831 O O . ALA B 1 165 ? -6.953 4.473 -0.755 1 87.94 165 ALA B O 1
ATOM 3832 N N . GLY B 1 166 ? -6.969 2.789 -2.244 1 93.81 166 GLY B N 1
ATOM 3833 C CA . GLY B 1 166 ? -8.031 2.082 -1.543 1 93.81 166 GLY B CA 1
ATOM 3834 C C . GLY B 1 166 ? -7.664 1.721 -0.116 1 93.81 166 GLY B C 1
ATOM 3835 O O . GLY B 1 166 ? -8.531 1.692 0.763 1 93.81 166 GLY B O 1
ATOM 3836 N N . ILE B 1 167 ? -6.387 1.396 0.128 1 92.25 167 ILE B N 1
ATOM 3837 C CA . ILE B 1 167 ? -5.926 1.097 1.479 1 92.25 167 ILE B CA 1
ATOM 3838 C C . ILE B 1 167 ? -6.133 2.314 2.377 1 92.25 167 ILE B C 1
ATOM 3840 O O . ILE B 1 167 ? -6.699 2.201 3.465 1 92.25 167 ILE B O 1
ATOM 3844 N N . ASP B 1 168 ? -5.754 3.502 1.911 1 86.06 168 ASP B N 1
ATOM 3845 C CA . ASP B 1 168 ? -5.871 4.746 2.664 1 86.06 168 ASP B CA 1
ATOM 3846 C C . ASP B 1 168 ? -7.332 5.055 2.99 1 86.06 168 ASP B C 1
ATOM 3848 O O . ASP B 1 168 ? -7.656 5.426 4.121 1 86.06 168 ASP B O 1
ATOM 3852 N N . ALA B 1 169 ? -8.156 4.918 2.004 1 92.31 169 ALA B N 1
ATOM 3853 C CA . ALA B 1 169 ? -9.578 5.219 2.195 1 92.31 169 ALA B CA 1
ATOM 3854 C C . ALA B 1 169 ? -10.211 4.258 3.197 1 92.31 169 ALA B C 1
ATOM 3856 O O . ALA B 1 169 ? -11.016 4.668 4.039 1 92.31 169 ALA B O 1
ATOM 3857 N N . CYS B 1 170 ? -9.891 2.965 3.092 1 96.06 170 CYS B N 1
ATOM 3858 C CA . CYS B 1 170 ? -10.43 1.989 4.031 1 96.06 170 CYS B CA 1
ATOM 3859 C C . CYS B 1 170 ? -9.938 2.264 5.445 1 96.06 170 CYS B C 1
ATOM 3861 O O . CYS B 1 170 ? -10.711 2.191 6.402 1 96.06 170 CYS B O 1
ATOM 3863 N N . LEU B 1 171 ? -8.664 2.588 5.582 1 90.06 171 LEU B N 1
ATOM 3864 C CA . LEU B 1 171 ? -8.117 2.9 6.898 1 90.06 171 LEU B CA 1
ATOM 3865 C C . LEU B 1 171 ? -8.75 4.168 7.461 1 90.06 171 LEU B C 1
ATOM 3867 O O . LEU B 1 171 ? -8.938 4.289 8.672 1 90.06 171 LEU B O 1
ATOM 3871 N N . HIS B 1 172 ? -9.047 5.105 6.594 1 86.31 172 HIS B N 1
ATOM 3872 C CA . HIS B 1 172 ? -9.781 6.297 7.012 1 86.31 172 HIS B CA 1
ATOM 3873 C C . HIS B 1 172 ? -11.117 5.93 7.652 1 86.31 172 HIS B C 1
ATOM 3875 O O . HIS B 1 172 ? -11.484 6.48 8.695 1 86.31 172 HIS B O 1
ATOM 3881 N N . LEU B 1 173 ? -11.82 4.969 7.09 1 92.19 173 LEU B N 1
ATOM 3882 C CA . LEU B 1 173 ? -13.094 4.539 7.66 1 92.19 173 LEU B CA 1
ATOM 3883 C C . LEU B 1 173 ? -12.883 3.854 9.008 1 92.19 173 LEU B C 1
ATOM 3885 O O . LEU B 1 173 ? -13.68 4.027 9.93 1 92.19 173 LEU B O 1
ATOM 3889 N N . VAL B 1 174 ? -11.844 3.078 9.133 1 91.19 174 VAL B N 1
ATOM 3890 C CA . VAL B 1 174 ? -11.508 2.471 10.414 1 91.19 174 VAL B CA 1
ATOM 3891 C C . VAL B 1 174 ? -11.266 3.564 11.453 1 91.19 174 VAL B C 1
ATOM 3893 O O . VAL B 1 174 ? -11.742 3.463 12.594 1 91.19 174 VAL B O 1
ATOM 3896 N N . ALA B 1 175 ? -10.531 4.625 11.062 1 82.31 175 ALA B N 1
ATOM 3897 C CA . ALA B 1 175 ? -10.258 5.73 11.977 1 82.31 175 ALA B CA 1
ATOM 3898 C C . ALA B 1 175 ? -11.547 6.43 12.398 1 82.31 175 ALA B C 1
ATOM 3900 O O . ALA B 1 175 ? -11.695 6.824 13.555 1 82.31 175 ALA B O 1
ATOM 3901 N N . ARG B 1 176 ? -12.469 6.539 11.469 1 81.62 176 ARG B N 1
ATOM 3902 C CA . ARG B 1 176 ? -13.758 7.141 11.773 1 81.62 176 ARG B CA 1
ATOM 3903 C C . ARG B 1 176 ? -14.516 6.32 12.812 1 81.62 176 ARG B C 1
ATOM 3905 O O . ARG B 1 176 ? -15.172 6.875 13.695 1 81.62 176 ARG B O 1
ATOM 3912 N N . ASP B 1 177 ? -14.43 5.051 12.656 1 86.38 177 ASP B N 1
ATOM 3913 C CA . ASP B 1 177 ? -15.258 4.176 13.477 1 86.38 177 ASP B CA 1
ATOM 3914 C C . ASP B 1 177 ? -14.602 3.908 14.828 1 86.38 177 ASP B C 1
ATOM 3916 O O . ASP B 1 177 ? -15.281 3.781 15.844 1 86.38 177 ASP B O 1
ATOM 3920 N N . PHE B 1 178 ? -13.211 3.828 14.836 1 83.44 178 PHE B N 1
ATOM 3921 C CA . PHE B 1 178 ? -12.555 3.303 16.031 1 83.44 178 PHE B CA 1
ATOM 3922 C C . PHE B 1 178 ? -11.469 4.258 16.516 1 83.44 178 PHE B C 1
ATOM 3924 O O . PHE B 1 178 ? -10.867 4.039 17.562 1 83.44 178 PHE B O 1
ATOM 3931 N N . GLY B 1 179 ? -11.211 5.301 15.711 1 76 179 GLY B N 1
ATOM 3932 C CA . GLY B 1 179 ? -10.164 6.242 16.078 1 76 179 GLY B CA 1
ATOM 3933 C C . GLY B 1 179 ? -8.852 5.977 15.359 1 76 179 GLY B C 1
ATOM 3934 O O . GLY B 1 179 ? -8.648 4.895 14.805 1 76 179 GLY B O 1
ATOM 3935 N N . ASN B 1 180 ? -7.953 6.938 15.375 1 73.25 180 ASN B N 1
ATOM 3936 C CA . ASN B 1 180 ? -6.684 6.898 14.648 1 73.25 180 ASN B CA 1
ATOM 3937 C C . ASN B 1 180 ? -5.742 5.84 15.227 1 73.25 180 ASN B C 1
ATOM 3939 O O . ASN B 1 180 ? -4.965 5.23 14.484 1 73.25 180 ASN B O 1
ATOM 3943 N N . GLN B 1 181 ? -5.773 5.684 16.469 1 73.31 181 GLN B N 1
ATOM 3944 C CA . GLN B 1 181 ? -4.883 4.703 17.094 1 73.31 181 GLN B CA 1
ATOM 3945 C C . GLN B 1 181 ? -5.148 3.301 16.547 1 73.31 181 GLN B C 1
ATOM 3947 O O . GLN B 1 181 ? -4.215 2.574 16.203 1 73.31 181 GLN B O 1
ATOM 3952 N N . VAL B 1 182 ? -6.445 2.951 16.5 1 81.38 182 VAL B N 1
ATOM 3953 C CA . VAL B 1 182 ? -6.832 1.638 16 1 81.38 182 VAL B CA 1
ATOM 3954 C C . VAL B 1 182 ? -6.457 1.523 14.523 1 81.38 182 VAL B C 1
ATOM 3956 O O . VAL B 1 182 ? -5.887 0.516 14.102 1 81.38 182 VAL B O 1
ATOM 3959 N N . ALA B 1 183 ? -6.75 2.586 13.727 1 84.06 183 ALA B N 1
ATOM 3960 C CA . ALA B 1 183 ? -6.391 2.588 12.312 1 84.06 183 ALA B CA 1
ATOM 3961 C C . ALA B 1 183 ? -4.887 2.424 12.125 1 84.06 183 ALA B C 1
ATOM 3963 O O . ALA B 1 183 ? -4.438 1.689 11.242 1 84.06 183 ALA B O 1
ATOM 3964 N N . ASN B 1 184 ? -4.141 3.074 12.977 1 75 184 ASN B N 1
ATOM 3965 C CA . ASN B 1 184 ? -2.686 2.979 12.898 1 75 184 ASN B CA 1
ATOM 3966 C C . ASN B 1 184 ? -2.197 1.576 13.25 1 75 184 ASN B C 1
ATOM 3968 O O . ASN B 1 184 ? -1.245 1.077 12.648 1 75 184 ASN B O 1
ATOM 3972 N N . ARG B 1 185 ? -2.811 0.987 14.203 1 80.31 185 ARG B N 1
ATOM 3973 C CA . ARG B 1 185 ? -2.449 -0.378 14.57 1 80.31 185 ARG B CA 1
ATOM 3974 C C . ARG B 1 185 ? -2.736 -1.347 13.43 1 80.31 185 ARG B C 1
ATOM 3976 O O . ARG B 1 185 ? -1.953 -2.262 13.172 1 80.31 185 ARG B O 1
ATOM 3983 N N . VAL B 1 186 ? -3.855 -1.165 12.789 1 88.31 186 VAL B N 1
ATOM 3984 C CA . VAL B 1 186 ? -4.191 -1.988 11.633 1 88.31 186 VAL B CA 1
ATOM 3985 C C . VAL B 1 186 ? -3.154 -1.778 10.531 1 88.31 186 VAL B C 1
ATOM 3987 O O . VAL B 1 186 ? -2.648 -2.744 9.953 1 88.31 186 VAL B O 1
ATOM 3990 N N . ALA B 1 187 ? -2.846 -0.498 10.242 1 83.62 187 ALA B N 1
ATOM 3991 C CA . ALA B 1 187 ? -1.844 -0.17 9.234 1 83.62 187 ALA B CA 1
ATOM 3992 C C . ALA B 1 187 ? -0.496 -0.801 9.57 1 83.62 187 ALA B C 1
ATOM 3994 O O . ALA B 1 187 ? 0.19 -1.325 8.688 1 83.62 187 ALA B O 1
ATOM 3995 N N . GLN B 1 188 ? -0.156 -0.754 10.789 1 77.19 188 GLN B N 1
ATOM 3996 C CA . GLN B 1 188 ? 1.097 -1.341 11.25 1 77.19 188 GLN B CA 1
ATOM 3997 C C . GLN B 1 188 ? 1.123 -2.848 11 1 77.19 188 GLN B C 1
ATOM 3999 O O . GLN B 1 188 ? 2.135 -3.391 10.562 1 77.19 188 GLN B O 1
ATOM 4004 N N . ARG B 1 189 ? 0.069 -3.434 11.336 1 84.5 189 ARG B N 1
ATOM 4005 C CA . ARG B 1 189 ? -0.005 -4.875 11.125 1 84.5 189 ARG B CA 1
ATOM 4006 C C . ARG B 1 189 ? 0.109 -5.219 9.641 1 84.5 189 ARG B C 1
ATOM 4008 O O . ARG B 1 189 ? 0.625 -6.281 9.281 1 84.5 189 ARG B O 1
ATOM 4015 N N . LEU B 1 190 ? -0.321 -4.281 8.789 1 86.94 190 LEU B N 1
ATOM 4016 C CA . LEU B 1 190 ? -0.23 -4.469 7.348 1 86.94 190 LEU B CA 1
ATOM 4017 C C . LEU B 1 190 ? 1.131 -4.02 6.828 1 86.94 190 LEU B C 1
ATOM 4019 O O . LEU B 1 190 ? 1.408 -4.129 5.629 1 86.94 190 LEU B O 1
ATOM 4023 N N . VAL B 1 191 ? 2.008 -3.537 7.75 1 80.38 191 VAL B N 1
ATOM 4024 C CA . VAL B 1 191 ? 3.348 -3.051 7.438 1 80.38 191 VAL B CA 1
ATOM 4025 C C . VAL B 1 191 ? 3.262 -1.916 6.418 1 80.38 191 VAL B C 1
ATOM 4027 O O . VAL B 1 191 ? 4.012 -1.895 5.441 1 80.38 191 VAL B O 1
ATOM 4030 N N . MET B 1 192 ? 2.252 -1.117 6.52 1 77.75 192 MET B N 1
ATOM 4031 C CA . MET B 1 192 ? 2.102 0.083 5.699 1 77.75 192 MET B CA 1
ATOM 4032 C C . MET B 1 192 ? 2.727 1.292 6.387 1 77.75 192 MET B C 1
ATOM 4034 O O . MET B 1 192 ? 2.852 1.319 7.613 1 77.75 192 MET B O 1
ATOM 4038 N N . ALA B 1 193 ? 3.268 2.227 5.531 1 63.5 193 ALA B N 1
ATOM 4039 C CA . ALA B 1 193 ? 3.605 3.525 6.105 1 63.5 193 ALA B CA 1
ATOM 4040 C C . ALA B 1 193 ? 2.396 4.145 6.805 1 63.5 193 ALA B C 1
ATOM 4042 O O . ALA B 1 193 ? 1.254 3.779 6.523 1 63.5 193 ALA B O 1
ATOM 4043 N N . PRO B 1 194 ? 2.736 4.977 7.754 1 53.41 194 PRO B N 1
ATOM 4044 C CA . PRO B 1 194 ? 1.61 5.609 8.445 1 53.41 194 PRO B CA 1
ATOM 4045 C C . PRO B 1 194 ? 0.557 6.152 7.484 1 53.41 194 PRO B C 1
ATOM 4047 O O . PRO B 1 194 ? 0.878 6.508 6.348 1 53.41 194 PRO B O 1
ATOM 4050 N N . GLN B 1 195 ? -0.598 6.133 8.008 1 49.75 195 GLN B N 1
ATOM 4051 C CA . GLN B 1 195 ? -1.781 6.508 7.246 1 49.75 195 GLN B CA 1
ATOM 4052 C C . GLN B 1 195 ? -1.576 7.848 6.539 1 49.75 195 GLN B C 1
ATOM 4054 O O . GLN B 1 195 ? -1.15 8.82 7.16 1 49.75 195 GLN B O 1
ATOM 4059 N N . ARG B 1 196 ? -1.811 7.816 5.258 1 51.44 196 ARG B N 1
ATOM 4060 C CA . ARG B 1 196 ? -1.776 9.016 4.43 1 51.44 196 ARG B CA 1
ATOM 4061 C C . ARG B 1 196 ? -3.109 9.758 4.48 1 51.44 196 ARG B C 1
ATOM 4063 O O . ARG B 1 196 ? -4.172 9.133 4.539 1 51.44 196 ARG B O 1
ATOM 4070 N N . ALA B 1 197 ? -3.059 11.031 4.586 1 44.75 197 ALA B N 1
ATOM 4071 C CA . ALA B 1 197 ? -4.262 11.852 4.555 1 44.75 197 ALA B CA 1
ATOM 4072 C C . ALA B 1 197 ? -4.887 11.867 3.164 1 44.75 197 ALA B C 1
ATOM 4074 O O . ALA B 1 197 ? -4.18 11.805 2.156 1 44.75 197 ALA B O 1
ATOM 4075 N N . GLY B 1 198 ? -6.172 11.773 3.137 1 45.16 198 GLY B N 1
ATOM 4076 C CA . GLY B 1 198 ? -6.906 11.742 1.883 1 45.16 198 GLY B CA 1
ATOM 4077 C C . GLY B 1 198 ? -6.461 12.812 0.904 1 45.16 198 GLY B C 1
ATOM 4078 O O . GLY B 1 198 ? -6.504 12.609 -0.311 1 45.16 198 GLY B O 1
ATOM 4079 N N . GLY B 1 199 ? -6.117 14.008 1.445 1 41.06 199 GLY B N 1
ATOM 4080 C CA . GLY B 1 199 ? -5.707 15.133 0.622 1 41.06 199 GLY B CA 1
ATOM 4081 C C . GLY B 1 199 ? -4.316 14.969 0.035 1 41.06 199 GLY B C 1
ATOM 4082 O O . GLY B 1 199 ? -3.896 15.758 -0.812 1 41.06 199 GLY B O 1
ATOM 4083 N N . GLN B 1 200 ? -3.701 13.875 0.344 1 42.56 200 GLN B N 1
ATOM 4084 C CA . GLN B 1 200 ? -2.379 13.625 -0.218 1 42.56 200 GLN B CA 1
ATOM 4085 C C . GLN B 1 200 ? -2.467 13.281 -1.7 1 42.56 200 GLN B C 1
ATOM 4087 O O . GLN B 1 200 ? -3.449 12.68 -2.145 1 42.56 200 GLN B O 1
ATOM 4092 N N . ALA B 1 201 ? -1.443 13.758 -2.477 1 37.75 201 ALA B N 1
ATOM 4093 C CA . ALA B 1 201 ? -1.412 13.602 -3.93 1 37.75 201 ALA B CA 1
ATOM 4094 C C . ALA B 1 201 ? -1.352 12.133 -4.324 1 37.75 201 ALA B C 1
ATOM 4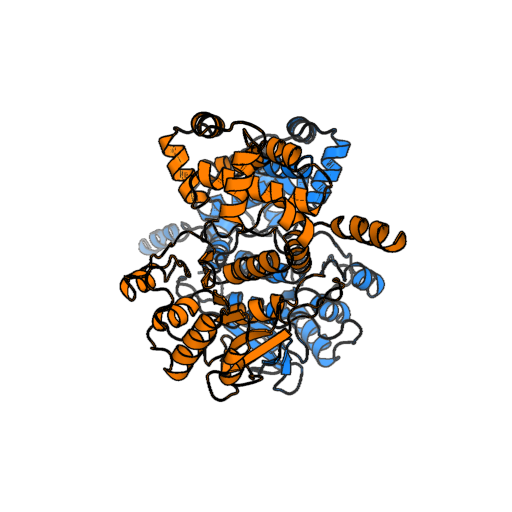096 O O . ALA B 1 201 ? -0.667 11.336 -3.678 1 37.75 201 ALA B O 1
ATOM 4097 N N . GLN B 1 202 ? -2.176 11.766 -5.293 1 38.56 202 GLN B N 1
ATOM 4098 C CA . GLN B 1 202 ? -2.18 10.422 -5.863 1 38.56 202 GLN B CA 1
ATOM 4099 C C . GLN B 1 202 ? -0.811 10.062 -6.434 1 38.56 202 GLN B C 1
ATOM 4101 O O . GLN B 1 202 ? -0.406 8.898 -6.398 1 38.56 202 GLN B O 1
ATOM 4106 N N . PHE B 1 203 ? -0.375 10.984 -7.301 1 40.44 203 PHE B N 1
ATOM 4107 C CA . PHE B 1 203 ? 0.896 10.797 -7.988 1 40.44 203 PHE B CA 1
ATOM 4108 C C . PHE B 1 203 ? 2.033 11.453 -7.223 1 40.44 203 PHE B C 1
ATOM 4110 O O . PHE B 1 203 ? 2.047 12.68 -7.051 1 40.44 203 PHE B O 1
ATOM 4117 N N . ILE B 1 204 ? 2.594 10.812 -6.332 1 40.72 204 ILE B N 1
ATOM 4118 C CA . ILE B 1 204 ? 3.83 11.414 -5.836 1 40.72 204 ILE B CA 1
ATOM 4119 C C . ILE B 1 204 ? 4.992 11.023 -6.75 1 40.72 204 ILE B C 1
ATOM 4121 O O . ILE B 1 204 ? 5.348 9.852 -6.844 1 40.72 204 ILE B O 1
ATOM 4125 N N . PRO B 1 205 ? 5.195 11.883 -7.848 1 34.69 205 PRO B N 1
ATOM 4126 C CA . PRO B 1 205 ? 6.355 11.508 -8.664 1 34.69 205 PRO B CA 1
ATOM 4127 C C . PRO B 1 205 ? 7.523 10.992 -7.82 1 34.69 205 PRO B C 1
ATOM 4129 O O . PRO B 1 205 ? 7.676 11.391 -6.664 1 34.69 205 PRO B O 1
ATOM 4132 N N . ALA B 1 206 ? 7.832 9.766 -8.148 1 37.91 206 ALA B N 1
ATOM 4133 C CA . ALA B 1 206 ? 9.109 9.414 -7.535 1 37.91 206 ALA B CA 1
ATOM 4134 C C . ALA B 1 206 ? 10.031 10.633 -7.449 1 37.91 206 ALA B C 1
ATOM 4136 O O . ALA B 1 206 ? 10 11.508 -8.328 1 37.91 206 ALA B O 1
ATOM 4137 N N . PRO B 1 207 ? 10.539 10.977 -6.258 1 32.44 207 PRO B N 1
ATOM 4138 C CA . PRO B 1 207 ? 11.508 12.07 -6.277 1 32.44 207 PRO B CA 1
ATOM 4139 C C . PRO B 1 207 ? 12.352 12.094 -7.551 1 32.44 207 PRO B C 1
ATOM 4141 O O . PRO B 1 207 ? 13.047 11.117 -7.848 1 32.44 207 PRO B O 1
ATOM 4144 N N . VAL B 1 208 ? 11.828 12.352 -8.734 1 28.36 208 VAL B N 1
ATOM 4145 C CA . VAL B 1 208 ? 12.898 12.773 -9.633 1 28.36 208 VAL B CA 1
ATOM 4146 C C . VAL B 1 208 ? 14.008 13.453 -8.836 1 28.36 208 VAL B C 1
ATOM 4148 O O . VAL B 1 208 ? 13.781 13.906 -7.707 1 28.36 208 VAL B O 1
ATOM 4151 N N . ALA B 1 209 ? 15.078 13.984 -9.68 1 31.42 209 ALA B N 1
ATOM 4152 C CA . ALA B 1 209 ? 16.219 14.703 -9.117 1 31.42 209 ALA B CA 1
ATOM 4153 C C . ALA B 1 209 ? 15.773 15.648 -8 1 31.42 209 ALA B C 1
ATOM 4155 O O . ALA B 1 209 ? 14.602 16.031 -7.938 1 31.42 209 ALA B O 1
ATOM 4156 N N . HIS B 1 210 ? 16.656 16.078 -7.141 1 32.84 210 HIS B N 1
ATOM 4157 C CA . HIS B 1 210 ? 17 16.766 -5.895 1 32.84 210 HIS B CA 1
ATOM 4158 C C . HIS B 1 210 ? 16.141 18 -5.684 1 32.84 210 HIS B C 1
ATOM 4160 O O . HIS B 1 210 ? 16.031 18.516 -4.566 1 32.84 210 HIS B O 1
ATOM 4166 N N . SER B 1 211 ? 16 18.891 -6.629 1 35.22 211 SER B N 1
ATOM 4167 C CA . SER B 1 211 ? 16.062 20.25 -6.086 1 35.22 211 SER B CA 1
ATOM 4168 C C . SER B 1 211 ? 14.766 20.609 -5.359 1 35.22 211 SER B C 1
ATOM 4170 O O . SER B 1 211 ? 14.797 21.078 -4.223 1 35.22 211 SER B O 1
ATOM 4172 N N . ALA B 1 212 ? 13.664 20.656 -6.078 1 37.72 212 ALA B N 1
ATOM 4173 C CA . ALA B 1 212 ? 12.539 21.438 -5.59 1 37.72 212 ALA B CA 1
ATOM 4174 C C . ALA B 1 212 ? 11.648 20.609 -4.672 1 37.72 212 ALA B C 1
ATOM 4176 O O . ALA B 1 212 ? 11.133 21.109 -3.672 1 37.72 212 ALA B O 1
ATOM 4177 N N . ARG B 1 213 ? 11.188 19.406 -4.871 1 43.19 213 ARG B N 1
ATOM 4178 C CA . ARG B 1 213 ? 10.219 18.578 -4.172 1 43.19 213 ARG B CA 1
ATOM 4179 C C . ARG B 1 213 ? 10.75 18.141 -2.807 1 43.19 213 ARG B C 1
ATOM 4181 O O . ARG B 1 213 ? 9.984 18.047 -1.844 1 43.19 213 ARG B O 1
ATOM 4188 N N . HIS B 1 214 ? 12.188 17.875 -2.779 1 46.28 214 HIS B N 1
ATOM 4189 C CA . HIS B 1 214 ? 12.938 17.5 -1.583 1 46.28 214 HIS B CA 1
ATOM 4190 C C . HIS B 1 214 ? 12.867 18.594 -0.527 1 46.28 214 HIS B C 1
ATOM 4192 O O . HIS B 1 214 ? 12.734 18.312 0.665 1 46.28 214 HIS B O 1
ATOM 4198 N N . ASP B 1 215 ? 12.75 19.828 -1.104 1 54.47 215 ASP B N 1
ATOM 4199 C CA . ASP B 1 215 ? 12.641 20.984 -0.214 1 54.47 215 ASP B CA 1
ATOM 4200 C C . ASP B 1 215 ? 11.297 21 0.508 1 54.47 215 ASP B C 1
ATOM 4202 O O . ASP B 1 215 ? 11.234 21.25 1.712 1 54.47 215 ASP B O 1
ATOM 4206 N N . LEU B 1 216 ? 10.391 20.25 -0.086 1 66.38 216 LEU B N 1
ATOM 4207 C CA . LEU B 1 216 ? 9.062 20.391 0.499 1 66.38 216 LEU B CA 1
ATOM 4208 C C . LEU B 1 216 ? 8.82 19.312 1.549 1 66.38 216 LEU B C 1
ATOM 4210 O O . LEU B 1 216 ? 8.18 19.562 2.572 1 66.38 216 LEU B O 1
ATOM 4214 N N . SER B 1 217 ? 9.453 18.172 1.337 1 62.94 217 SER B N 1
ATOM 4215 C CA . SER B 1 217 ? 9.305 17.094 2.324 1 62.94 217 SER B CA 1
ATOM 4216 C C . SER B 1 217 ? 9.945 17.484 3.654 1 62.94 217 SER B C 1
ATOM 4218 O O . SER B 1 217 ? 9.367 17.25 4.719 1 62.94 217 SER B O 1
ATOM 4220 N N . GLY B 1 218 ? 11.125 17.984 3.51 1 65.81 218 GLY B N 1
ATOM 4221 C CA . GLY B 1 218 ? 11.773 18.5 4.711 1 65.81 218 GLY B CA 1
ATOM 4222 C C . GLY B 1 218 ? 10.984 19.578 5.406 1 65.81 218 GLY B C 1
ATOM 4223 O O . GLY B 1 218 ? 10.906 19.609 6.633 1 65.81 218 GLY B O 1
ATOM 4224 N N . LEU B 1 219 ? 10.461 20.406 4.594 1 76.31 219 LEU B N 1
ATOM 4225 C CA . LEU B 1 219 ? 9.648 21.484 5.145 1 76.31 219 LEU B CA 1
ATOM 4226 C C . LEU B 1 219 ? 8.43 20.922 5.875 1 76.31 219 LEU B C 1
ATOM 4228 O O . LEU B 1 219 ? 8.109 21.359 6.98 1 76.31 219 LEU B O 1
ATOM 4232 N N . LEU B 1 220 ? 7.812 19.938 5.266 1 75.81 220 LEU B N 1
ATOM 4233 C CA . LEU B 1 220 ? 6.605 19.375 5.867 1 75.81 220 LEU B CA 1
ATOM 4234 C C . LEU B 1 220 ? 6.918 18.734 7.219 1 75.81 220 LEU B C 1
ATOM 4236 O O . LEU B 1 220 ? 6.184 18.938 8.188 1 75.81 220 LEU B O 1
ATOM 4240 N N . GLU B 1 221 ? 7.977 18.094 7.242 1 70.44 221 GLU B N 1
ATOM 4241 C CA . GLU B 1 221 ? 8.398 17.484 8.508 1 70.44 221 GLU B CA 1
ATOM 4242 C C . GLU B 1 221 ? 8.734 18.562 9.539 1 70.44 221 GLU B C 1
ATOM 4244 O O . GLU B 1 221 ? 8.406 18.406 10.719 1 70.44 221 GLU B O 1
ATOM 4249 N N . TRP B 1 222 ? 9.43 19.5 9.109 1 77.06 222 TRP B N 1
ATOM 4250 C CA . TRP B 1 222 ? 9.766 20.625 9.969 1 77.06 222 TRP B CA 1
ATOM 4251 C C . TRP B 1 222 ? 8.516 21.266 10.555 1 77.06 222 TRP B C 1
ATOM 4253 O O . TRP B 1 222 ? 8.453 21.562 11.75 1 77.06 222 TRP B O 1
ATOM 4263 N N . VAL B 1 223 ? 7.562 21.469 9.812 1 83.81 223 VAL B N 1
ATOM 4264 C CA . VAL B 1 223 ? 6.312 22.109 10.211 1 83.81 223 VAL B CA 1
ATOM 4265 C C . VAL B 1 223 ? 5.582 21.219 11.219 1 83.81 223 VAL B C 1
ATOM 4267 O O . VAL B 1 223 ? 5.039 21.703 12.211 1 83.81 223 VAL B O 1
ATOM 4270 N N . ARG B 1 224 ? 5.562 19.922 10.938 1 78.94 224 ARG B N 1
ATOM 4271 C CA . ARG B 1 224 ? 4.855 18.984 11.812 1 78.94 224 ARG B CA 1
ATOM 4272 C C . ARG B 1 224 ? 5.406 19.031 13.234 1 78.94 224 ARG B C 1
ATOM 4274 O O . ARG B 1 224 ? 4.68 18.781 14.195 1 78.94 224 ARG B O 1
ATOM 4281 N N . GLN B 1 225 ? 6.625 19.547 13.336 1 77.62 225 GLN B N 1
ATOM 4282 C CA . GLN B 1 225 ? 7.266 19.625 14.641 1 77.62 225 GLN B CA 1
ATOM 4283 C C . GLN B 1 225 ? 6.992 20.969 15.312 1 77.62 225 GLN B C 1
ATOM 4285 O O . GLN B 1 225 ? 7.387 21.188 16.453 1 77.62 225 GLN B O 1
ATOM 4290 N N . ARG B 1 226 ? 6.336 21.719 14.578 1 88.25 226 ARG B N 1
ATOM 4291 C CA . ARG B 1 226 ? 6.156 23.078 15.078 1 88.25 226 ARG B CA 1
ATOM 4292 C C . ARG B 1 226 ? 4.719 23.547 14.883 1 88.25 226 ARG B C 1
ATOM 4294 O O . ARG B 1 226 ? 4.477 24.703 14.516 1 88.25 226 ARG B O 1
ATOM 4301 N N . LEU B 1 227 ? 3.85 22.625 15.125 1 89.62 227 LEU B N 1
ATOM 4302 C CA . LEU B 1 227 ? 2.443 22.891 14.844 1 89.62 227 LEU B CA 1
ATOM 4303 C C . LEU B 1 227 ? 1.892 23.938 15.82 1 89.62 227 LEU B C 1
ATOM 4305 O O . LEU B 1 227 ? 0.854 24.547 15.562 1 89.62 227 LEU B O 1
ATOM 4309 N N . ASP B 1 228 ? 2.596 24.078 16.938 1 90.69 228 ASP B N 1
ATOM 4310 C CA . ASP B 1 228 ? 2.139 25 17.969 1 90.69 228 ASP B CA 1
ATOM 4311 C C . ASP B 1 228 ? 2.506 26.438 17.609 1 90.69 228 ASP B C 1
ATOM 4313 O O . ASP B 1 228 ? 2.053 27.375 18.266 1 90.69 228 ASP B O 1
ATOM 4317 N N . GLN B 1 229 ? 3.275 26.688 16.594 1 89.81 229 GLN B N 1
ATOM 4318 C CA . GLN B 1 229 ? 3.793 28 16.234 1 89.81 229 GLN B CA 1
ATOM 4319 C C . GLN B 1 229 ? 2.959 28.625 15.125 1 89.81 229 GLN B C 1
ATOM 4321 O O . GLN B 1 229 ? 2.268 27.922 14.383 1 89.81 229 GLN B O 1
ATOM 4326 N N . PRO B 1 230 ? 2.955 29.984 15.148 1 87.75 230 PRO B N 1
ATOM 4327 C CA . PRO B 1 230 ? 2.312 30.641 14.008 1 87.75 230 PRO B CA 1
ATOM 4328 C C . PRO B 1 230 ? 3.127 30.531 12.719 1 87.75 230 PRO B C 1
ATOM 4330 O O . PRO B 1 230 ? 4.078 31.281 12.516 1 87.75 230 PRO B O 1
ATOM 4333 N N . LEU B 1 231 ? 2.824 29.594 11.883 1 89.62 231 LEU B N 1
ATOM 4334 C CA . LEU B 1 231 ? 3.555 29.312 10.648 1 89.62 231 LEU B CA 1
ATOM 4335 C C . LEU B 1 231 ? 2.904 30.016 9.461 1 89.62 231 LEU B C 1
ATOM 4337 O O . LEU B 1 231 ? 1.767 29.703 9.102 1 89.62 231 LEU B O 1
ATOM 4341 N N . GLU B 1 232 ? 3.631 31 8.93 1 90.25 232 GLU B N 1
ATOM 4342 C CA . GLU B 1 232 ? 3.117 31.766 7.801 1 90.25 232 GLU B CA 1
ATOM 4343 C C . GLU B 1 232 ? 3.723 31.281 6.484 1 90.25 232 GLU B C 1
ATOM 4345 O O . GLU B 1 232 ? 4.859 30.812 6.457 1 90.25 232 GLU B O 1
ATOM 4350 N N . VAL B 1 233 ? 2.951 31.5 5.469 1 90.38 233 VAL B N 1
ATOM 4351 C CA . VAL B 1 233 ? 3.355 31.062 4.137 1 90.38 233 VAL B CA 1
ATOM 4352 C C . VAL B 1 233 ? 4.703 31.688 3.777 1 90.38 233 VAL B C 1
ATOM 4354 O O . VAL B 1 233 ? 5.57 31.016 3.207 1 90.38 233 VAL B O 1
ATOM 4357 N N . SER B 1 234 ? 4.84 33 4.113 1 91.38 234 SER B N 1
ATOM 4358 C CA . SER B 1 234 ? 6.078 33.719 3.793 1 91.38 234 SER B CA 1
ATOM 4359 C C . SER B 1 234 ? 7.277 33.062 4.469 1 91.38 234 SER B C 1
ATOM 4361 O O . SER B 1 234 ? 8.336 32.906 3.855 1 91.38 234 SER B O 1
ATOM 4363 N N . GLN B 1 235 ? 7.117 32.656 5.676 1 90.5 235 GLN B N 1
ATOM 4364 C CA . GLN B 1 235 ? 8.172 31.984 6.434 1 90.5 235 GLN B CA 1
ATOM 4365 C C . GLN B 1 235 ? 8.5 30.609 5.836 1 90.5 235 GLN B C 1
ATOM 4367 O O . GLN B 1 235 ? 9.664 30.25 5.711 1 90.5 235 GLN B O 1
ATOM 4372 N N . LEU B 1 236 ? 7.453 29.859 5.5 1 90.94 236 LEU B N 1
ATOM 4373 C CA . LEU B 1 236 ? 7.625 28.516 4.945 1 90.94 236 LEU B CA 1
ATOM 4374 C C . LEU B 1 236 ? 8.32 28.578 3.588 1 90.94 236 LEU B C 1
ATOM 4376 O O . LEU B 1 236 ? 9.227 27.797 3.312 1 90.94 236 LEU B O 1
ATOM 4380 N N . ALA B 1 237 ? 7.883 29.516 2.787 1 89.62 237 ALA B N 1
ATOM 4381 C CA . ALA B 1 237 ? 8.492 29.703 1.476 1 89.62 237 ALA B CA 1
ATOM 4382 C C . ALA B 1 237 ? 9.977 30.031 1.604 1 89.62 237 ALA B C 1
ATOM 4384 O O . ALA B 1 237 ? 10.812 29.484 0.883 1 89.62 237 ALA B O 1
ATOM 4385 N N . ALA B 1 238 ? 10.305 30.938 2.549 1 88.75 238 ALA B N 1
ATOM 4386 C CA . ALA B 1 238 ? 11.68 31.359 2.771 1 88.75 238 ALA B CA 1
ATOM 4387 C C . ALA B 1 238 ? 12.562 30.203 3.211 1 88.75 238 ALA B C 1
ATOM 4389 O O . ALA B 1 238 ? 13.727 30.109 2.826 1 88.75 238 ALA B O 1
ATOM 4390 N N . ARG B 1 239 ? 12.008 29.312 3.908 1 84.56 239 ARG B N 1
ATOM 4391 C CA . ARG B 1 239 ? 12.773 28.188 4.441 1 84.56 239 ARG B CA 1
ATOM 4392 C C . ARG B 1 239 ? 13.242 27.266 3.324 1 84.56 239 ARG B C 1
ATOM 4394 O O . ARG B 1 239 ? 14.289 26.625 3.439 1 84.56 239 ARG B O 1
ATOM 4401 N N . VAL B 1 240 ? 12.469 27.188 2.277 1 82.75 240 VAL B N 1
ATOM 4402 C CA . VAL B 1 240 ? 12.852 26.312 1.172 1 82.75 240 VAL B CA 1
ATOM 4403 C C . VAL B 1 240 ? 13.359 27.156 0.002 1 82.75 240 VAL B C 1
ATOM 4405 O O . VAL B 1 240 ? 13.375 26.688 -1.142 1 82.75 240 VAL B O 1
ATOM 4408 N N . ALA B 1 241 ? 13.617 28.375 0.299 1 85.44 241 ALA B N 1
ATOM 4409 C CA . ALA B 1 241 ? 14.234 29.312 -0.638 1 85.44 241 ALA B CA 1
ATOM 4410 C C . ALA B 1 241 ? 13.398 29.438 -1.91 1 85.44 241 ALA B C 1
ATOM 4412 O O . ALA B 1 241 ? 13.938 29.375 -3.02 1 85.44 241 ALA B O 1
ATOM 4413 N N . MET B 1 242 ? 12.156 29.609 -1.709 1 83.19 242 MET B N 1
ATOM 4414 C CA . MET B 1 242 ? 11.234 29.812 -2.822 1 83.19 242 MET B CA 1
ATOM 4415 C C . MET B 1 242 ? 10.469 31.125 -2.658 1 83.19 242 MET B C 1
ATOM 4417 O O . MET B 1 242 ? 10.312 31.625 -1.542 1 83.19 242 MET B O 1
ATOM 4421 N N . SER B 1 243 ? 10.141 31.75 -3.836 1 87.94 243 SER B N 1
ATOM 4422 C CA . SER B 1 243 ? 9.117 32.781 -3.754 1 87.94 243 SER B CA 1
ATOM 4423 C C . SER B 1 243 ? 7.789 32.219 -3.256 1 87.94 243 SER B C 1
ATOM 4425 O O . SER B 1 243 ? 7.547 31.016 -3.354 1 87.94 243 SER B O 1
ATOM 4427 N N . GLU B 1 244 ? 6.957 33.125 -2.654 1 90.06 244 GLU B N 1
ATOM 4428 C CA . GLU B 1 244 ? 5.664 32.656 -2.168 1 90.06 244 GLU B CA 1
ATOM 4429 C C . GLU B 1 244 ? 4.844 32.031 -3.295 1 90.06 244 GLU B C 1
ATOM 4431 O O . GLU B 1 244 ? 4.164 31.016 -3.092 1 90.06 244 GLU B O 1
ATOM 4436 N N . ARG B 1 245 ? 5.043 32.656 -4.473 1 85.69 245 ARG B N 1
ATOM 4437 C CA . ARG B 1 245 ? 4.293 32.156 -5.613 1 85.69 245 ARG B CA 1
ATOM 4438 C C . ARG B 1 245 ? 4.742 30.734 -5.98 1 85.69 245 ARG B C 1
ATOM 4440 O O . ARG B 1 245 ? 3.914 29.844 -6.129 1 85.69 245 ARG B O 1
ATOM 4447 N N . THR B 1 246 ? 5.996 30.578 -6.121 1 86.25 246 THR B N 1
ATOM 4448 C CA . THR B 1 246 ? 6.562 29.266 -6.461 1 86.25 246 THR B CA 1
ATOM 4449 C C . THR B 1 246 ? 6.258 28.25 -5.367 1 86.25 246 THR B C 1
ATOM 4451 O O . THR B 1 246 ? 5.91 27.094 -5.664 1 86.25 246 THR B O 1
ATOM 4454 N N . PHE B 1 247 ? 6.348 28.688 -4.137 1 90 247 PHE B N 1
ATOM 4455 C CA . PHE B 1 247 ? 6.09 27.828 -2.992 1 90 247 PHE B CA 1
ATOM 4456 C C . PHE B 1 247 ? 4.656 27.312 -3.02 1 90 247 PHE B C 1
ATOM 4458 O O . PHE B 1 247 ? 4.422 26.109 -2.879 1 90 247 PHE B O 1
ATOM 4465 N N . LEU B 1 248 ? 3.756 28.188 -3.201 1 86.62 248 LEU B N 1
ATOM 4466 C CA . LEU B 1 248 ? 2.348 27.812 -3.201 1 86.62 248 LEU B CA 1
ATOM 4467 C C . LEU B 1 248 ? 2.051 26.828 -4.324 1 86.62 248 LEU B C 1
ATOM 4469 O O . LEU B 1 248 ? 1.328 25.844 -4.117 1 86.62 248 LEU B O 1
ATOM 4473 N N . ARG B 1 249 ? 2.635 27.078 -5.41 1 79.44 249 ARG B N 1
ATOM 4474 C CA . ARG B 1 249 ? 2.422 26.188 -6.555 1 79.44 249 ARG B CA 1
ATOM 4475 C C . ARG B 1 249 ? 2.99 24.797 -6.289 1 79.44 249 ARG B C 1
ATOM 4477 O O . ARG B 1 249 ? 2.299 23.797 -6.465 1 79.44 249 ARG B O 1
ATOM 4484 N N . ARG B 1 250 ? 4.152 24.766 -5.789 1 78.12 250 ARG B N 1
ATOM 4485 C CA . ARG B 1 250 ? 4.824 23.484 -5.547 1 78.12 250 ARG B CA 1
ATOM 4486 C C . ARG B 1 250 ? 4.18 22.734 -4.387 1 78.12 250 ARG B C 1
ATOM 4488 O O . ARG B 1 250 ? 4.07 21.516 -4.418 1 78.12 250 ARG B O 1
ATOM 4495 N N . PHE B 1 251 ? 3.848 23.5 -3.393 1 80.12 251 PHE B N 1
ATOM 4496 C CA . PHE B 1 251 ? 3.178 22.906 -2.24 1 80.12 251 PHE B CA 1
ATOM 4497 C C . PHE B 1 251 ? 1.87 22.234 -2.656 1 80.12 251 PHE B C 1
ATOM 4499 O O . PHE B 1 251 ? 1.596 21.094 -2.271 1 80.12 251 PHE B O 1
ATOM 4506 N N . GLY B 1 252 ? 1.151 22.984 -3.416 1 73.19 252 GLY B N 1
ATOM 4507 C CA . GLY B 1 252 ? -0.092 22.438 -3.932 1 73.19 252 GLY B CA 1
ATOM 4508 C C . GLY B 1 252 ? 0.11 21.188 -4.773 1 73.19 252 GLY B C 1
ATOM 4509 O O . GLY B 1 252 ? -0.615 20.203 -4.617 1 73.19 252 GLY B O 1
ATOM 4510 N N . ALA B 1 253 ? 1.107 21.234 -5.555 1 63.62 253 ALA B N 1
ATOM 4511 C CA . ALA B 1 253 ? 1.413 20.109 -6.426 1 63.62 253 ALA B CA 1
ATOM 4512 C C . ALA B 1 253 ? 1.819 18.875 -5.613 1 63.62 253 ALA B C 1
ATOM 4514 O O . ALA B 1 253 ? 1.46 17.75 -5.957 1 63.62 253 ALA B O 1
ATOM 4515 N N . ALA B 1 254 ? 2.467 19.156 -4.531 1 62.69 254 ALA B N 1
ATOM 4516 C CA . ALA B 1 254 ? 3.025 18.062 -3.725 1 62.69 254 ALA B CA 1
ATOM 4517 C C . ALA B 1 254 ? 1.977 17.5 -2.775 1 62.69 254 ALA B C 1
ATOM 4519 O O . ALA B 1 254 ? 1.966 16.297 -2.506 1 62.69 254 ALA B O 1
ATOM 4520 N N . THR B 1 255 ? 1.145 18.406 -2.264 1 64.5 255 THR B N 1
ATOM 4521 C CA . THR B 1 255 ? 0.284 17.969 -1.17 1 64.5 255 THR B CA 1
ATOM 4522 C C . THR B 1 255 ? -1.178 17.938 -1.608 1 64.5 255 THR B C 1
ATOM 4524 O O . THR B 1 255 ? -2.025 17.344 -0.934 1 64.5 255 THR B O 1
ATOM 4527 N N . GLY B 1 256 ? -1.455 18.609 -2.705 1 59.88 256 GLY B N 1
ATOM 4528 C CA . GLY B 1 256 ? -2.83 18.734 -3.16 1 59.88 256 GLY B CA 1
ATOM 4529 C C . GLY B 1 256 ? -3.631 19.734 -2.354 1 59.88 256 GLY B C 1
ATOM 4530 O O . GLY B 1 256 ? -4.844 19.875 -2.543 1 59.88 256 GLY B O 1
ATOM 4531 N N . MET B 1 257 ? -2.947 20.375 -1.411 1 69.19 257 MET B N 1
ATOM 4532 C CA . MET B 1 257 ? -3.609 21.312 -0.511 1 69.19 257 MET B CA 1
ATOM 4533 C C . MET B 1 257 ? -2.834 22.625 -0.428 1 69.19 257 MET B C 1
ATOM 4535 O O . MET B 1 257 ? -1.662 22.688 -0.806 1 69.19 257 MET B O 1
ATOM 4539 N N . THR B 1 258 ? -3.578 23.656 -0.073 1 81.56 258 THR B N 1
ATOM 4540 C CA . THR B 1 258 ? -2.865 24.859 0.303 1 81.56 258 THR B CA 1
ATOM 4541 C C . THR B 1 258 ? -2.104 24.656 1.609 1 81.56 258 THR B C 1
ATOM 4543 O O . THR B 1 258 ? -2.459 23.797 2.414 1 81.56 258 THR B O 1
ATOM 4546 N N . PRO B 1 259 ? -1.067 25.438 1.842 1 85.19 259 PRO B N 1
ATOM 4547 C CA . PRO B 1 259 ? -0.338 25.328 3.107 1 85.19 259 PRO B CA 1
ATOM 4548 C C . PRO B 1 259 ? -1.24 25.516 4.324 1 85.19 259 PRO B C 1
ATOM 4550 O O . PRO B 1 259 ? -1.104 24.797 5.316 1 85.19 259 PRO B O 1
ATOM 4553 N N . LYS B 1 260 ? -2.176 26.438 4.223 1 83.44 260 LYS B N 1
ATOM 4554 C CA . LYS B 1 260 ? -3.078 26.688 5.34 1 83.44 260 LYS B CA 1
ATOM 4555 C C . LYS B 1 260 ? -3.943 25.469 5.641 1 83.44 260 LYS B C 1
ATOM 4557 O O . LYS B 1 260 ? -4.059 25.047 6.797 1 83.44 260 LYS B O 1
ATOM 4562 N N . ALA B 1 261 ? -4.504 24.938 4.605 1 81.25 261 ALA B N 1
ATOM 4563 C CA . ALA B 1 261 ? -5.352 23.766 4.773 1 81.25 261 ALA B CA 1
ATOM 4564 C C . ALA B 1 261 ? -4.551 22.578 5.301 1 81.25 261 ALA B C 1
ATOM 4566 O O . ALA B 1 261 ? -5.012 21.844 6.184 1 81.25 261 ALA B O 1
ATOM 4567 N N . TRP B 1 262 ? -3.412 22.438 4.711 1 82.06 262 TRP B N 1
ATOM 4568 C CA . TRP B 1 262 ? -2.535 21.344 5.141 1 82.06 262 TRP B CA 1
ATOM 4569 C C . TRP B 1 262 ? -2.164 21.5 6.609 1 82.06 262 TRP B C 1
ATOM 4571 O O . TRP B 1 262 ? -2.199 20.516 7.367 1 82.06 262 TRP B O 1
ATOM 4581 N N . LEU B 1 263 ? -1.825 22.688 7.008 1 86.94 263 LEU B N 1
ATOM 4582 C CA . LEU B 1 263 ? -1.467 22.969 8.391 1 86.94 263 LEU B CA 1
ATOM 4583 C C . LEU B 1 263 ? -2.625 22.641 9.328 1 86.94 263 LEU B C 1
ATOM 4585 O O . LEU B 1 263 ? -2.422 22.047 10.391 1 86.94 263 LEU B O 1
ATOM 4589 N N . GLN B 1 264 ? -3.752 23 8.945 1 85.5 264 GLN B N 1
ATOM 4590 C CA . GLN B 1 264 ? -4.934 22.719 9.75 1 85.5 264 GLN B CA 1
ATOM 4591 C C . GLN B 1 264 ? -5.145 21.203 9.898 1 85.5 264 GLN B C 1
ATOM 4593 O O . GLN B 1 264 ? -5.461 20.719 10.984 1 85.5 264 GLN B O 1
ATOM 4598 N N . HIS B 1 265 ? -4.984 20.547 8.812 1 80.44 265 HIS B N 1
ATOM 4599 C CA . HIS B 1 265 ? -5.109 19.094 8.828 1 80.44 265 HIS B CA 1
ATOM 4600 C C . HIS B 1 265 ? -4.117 18.469 9.797 1 80.44 265 HIS B C 1
ATOM 4602 O O . HIS B 1 265 ? -4.484 17.594 10.594 1 80.44 265 HIS B O 1
ATOM 4608 N N . GLU B 1 266 ? -2.918 18.922 9.695 1 83.5 266 GLU B N 1
ATOM 4609 C CA . GLU B 1 266 ? -1.872 18.406 10.57 1 83.5 266 GLU B CA 1
ATOM 4610 C C . GLU B 1 266 ? -2.166 18.719 12.039 1 83.5 266 GLU B C 1
ATOM 4612 O O . GLU B 1 266 ? -1.957 17.891 12.914 1 83.5 266 GLU B O 1
ATOM 4617 N N . ARG B 1 267 ? -2.613 19.891 12.305 1 88.56 267 ARG B N 1
ATOM 4618 C CA . ARG B 1 267 ? -2.922 20.312 13.672 1 88.56 267 ARG B CA 1
ATOM 4619 C C . ARG B 1 267 ? -4.07 19.484 14.242 1 88.56 267 ARG B C 1
ATOM 4621 O O . ARG B 1 267 ? -4.016 19.062 15.398 1 88.56 267 ARG B O 1
ATOM 4628 N N . LEU B 1 268 ? -5.051 19.25 13.453 1 85.69 268 LEU B N 1
ATOM 4629 C CA . LEU B 1 268 ? -6.188 18.453 13.914 1 85.69 268 LEU B CA 1
ATOM 4630 C C . LEU B 1 268 ? -5.789 17 14.133 1 85.69 268 LEU B C 1
ATOM 4632 O O . LEU B 1 268 ? -6.277 16.344 15.055 1 85.69 268 LEU B O 1
ATOM 4636 N N . ALA B 1 269 ? -4.957 16.547 13.273 1 80.62 269 ALA B N 1
ATOM 4637 C CA . ALA B 1 269 ? -4.441 15.195 13.461 1 80.62 269 ALA B CA 1
ATOM 4638 C C . ALA B 1 269 ? -3.703 15.07 14.797 1 80.62 269 ALA B C 1
ATOM 4640 O O . ALA B 1 269 ? -3.904 14.109 15.531 1 80.62 269 ALA B O 1
ATOM 4641 N N . ARG B 1 270 ? -2.914 16.031 15.07 1 84.5 270 ARG B N 1
ATOM 4642 C CA . ARG B 1 270 ? -2.191 16.062 16.328 1 84.5 270 ARG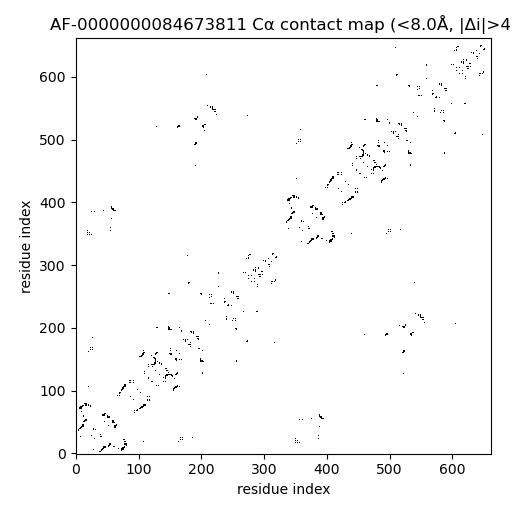 B CA 1
ATOM 4643 C C . ARG B 1 270 ? -3.154 16.141 17.516 1 84.5 270 ARG B C 1
ATOM 4645 O O . ARG B 1 270 ? -2.953 15.469 18.531 1 84.5 270 ARG B O 1
ATOM 4652 N N . ALA B 1 271 ? -4.098 16.891 17.344 1 89.12 271 ALA B N 1
ATOM 4653 C CA . ALA B 1 271 ? -5.094 17.016 18.406 1 89.12 271 ALA B CA 1
ATOM 4654 C C . ALA B 1 271 ? -5.773 15.68 18.688 1 89.12 271 ALA B C 1
ATOM 4656 O O . ALA B 1 271 ? -5.949 15.305 19.859 1 89.12 271 ALA B O 1
ATOM 4657 N N . ARG B 1 272 ? -6.164 15.016 17.656 1 84.62 272 ARG B N 1
ATOM 4658 C CA . ARG B 1 272 ? -6.797 13.711 17.812 1 84.62 272 ARG B CA 1
ATOM 4659 C C . ARG B 1 272 ? -5.883 12.742 18.562 1 84.62 272 ARG B C 1
ATOM 4661 O O . ARG B 1 272 ? -6.336 12.023 19.453 1 84.62 272 ARG B O 1
ATOM 4668 N N . GLU B 1 273 ? -4.703 12.789 18.203 1 80.56 273 GLU B N 1
ATOM 4669 C CA . GLU B 1 273 ? -3.725 11.938 18.875 1 80.56 273 GLU B CA 1
ATOM 4670 C C . GLU B 1 273 ? -3.656 12.234 20.375 1 80.56 273 GLU B C 1
ATOM 4672 O O . GLU B 1 273 ? -3.672 11.312 21.188 1 80.56 273 GLU B O 1
ATOM 4677 N N . LEU B 1 274 ? -3.588 13.492 20.656 1 85.69 274 LEU B N 1
ATOM 4678 C CA . LEU B 1 274 ? -3.463 13.906 22.047 1 85.69 274 LEU B CA 1
ATOM 4679 C C . LEU B 1 274 ? -4.742 13.602 22.812 1 85.69 274 LEU B C 1
ATOM 4681 O O . LEU B 1 274 ? -4.691 13.203 23.984 1 85.69 274 LEU B O 1
ATOM 4685 N N . LEU B 1 275 ? -5.848 13.766 22.203 1 87.06 275 LEU B N 1
ATOM 4686 C CA . LEU B 1 275 ? -7.125 13.484 22.844 1 87.06 275 LEU B CA 1
ATOM 4687 C C . LEU B 1 275 ? -7.273 12 23.141 1 87.06 275 LEU B C 1
ATOM 4689 O O . LEU B 1 275 ? -7.902 11.617 24.125 1 87.06 275 LEU B O 1
ATOM 4693 N N . GLU B 1 276 ? -6.723 11.227 22.312 1 80.81 276 GLU B N 1
ATOM 4694 C CA . GLU B 1 276 ? -6.844 9.781 22.469 1 80.81 276 GLU B CA 1
ATOM 4695 C C . GLU B 1 276 ? -5.832 9.25 23.484 1 80.81 276 GLU B C 1
ATOM 4697 O O . GLU B 1 276 ? -6.094 8.258 24.172 1 80.81 276 GLU B O 1
ATOM 4702 N N . SER B 1 277 ? -4.645 9.922 23.547 1 79.62 277 SER B N 1
ATOM 4703 C CA . SER B 1 277 ? -3.527 9.273 24.234 1 79.62 277 SER B CA 1
ATOM 4704 C C . SER B 1 277 ? -3.164 10 25.516 1 79.62 277 SER B C 1
ATOM 4706 O O . SER B 1 277 ? -2.328 9.531 26.281 1 79.62 277 SER B O 1
ATOM 4708 N N . SER B 1 278 ? -3.742 11.172 25.703 1 81.56 278 SER B N 1
ATOM 4709 C CA . SER B 1 278 ? -3.348 11.945 26.891 1 81.56 278 SER B CA 1
ATOM 4710 C C . SER B 1 278 ? -4.566 12.438 27.656 1 81.56 278 SER B C 1
ATOM 4712 O O . SER B 1 278 ? -5.695 12.352 27.156 1 81.56 278 SER B O 1
ATOM 4714 N N . GLY B 1 279 ? -4.328 12.828 28.859 1 86.31 279 GLY B N 1
ATOM 4715 C CA . GLY B 1 279 ? -5.359 13.445 29.672 1 86.31 279 GLY B CA 1
ATOM 4716 C C . GLY B 1 279 ? -5.262 14.961 29.703 1 86.31 279 GLY B C 1
ATOM 4717 O O . GLY B 1 279 ? -5.781 15.594 30.625 1 86.31 279 GLY B O 1
ATOM 4718 N N . GLN B 1 280 ? -4.562 15.5 28.75 1 90.88 280 GLN B N 1
ATOM 4719 C CA . GLN B 1 280 ? -4.398 16.953 28.719 1 90.88 280 GLN B CA 1
ATOM 4720 C C . GLN B 1 280 ? -5.73 17.656 28.5 1 90.88 280 GLN B C 1
ATOM 4722 O O . GLN B 1 280 ? -6.621 17.109 27.844 1 90.88 280 GLN B O 1
ATOM 4727 N N . SER B 1 281 ? -5.762 18.734 29.078 1 93.69 281 SER B N 1
ATOM 4728 C CA . SER B 1 281 ? -6.992 19.5 28.891 1 93.69 281 SER B CA 1
ATOM 4729 C C . SER B 1 281 ? -7.152 19.922 27.422 1 93.69 281 SER B C 1
ATOM 4731 O O . SER B 1 281 ? -6.168 20 26.688 1 93.69 281 SER B O 1
ATOM 4733 N N . VAL B 1 282 ? -8.336 20.156 27.078 1 94.31 282 VAL B N 1
ATOM 4734 C CA . VAL B 1 282 ? -8.641 20.594 25.719 1 94.31 282 VAL B CA 1
ATOM 4735 C C . VAL B 1 282 ? -7.918 21.906 25.422 1 94.31 282 VAL B C 1
ATOM 4737 O O . VAL B 1 282 ? -7.449 22.125 24.297 1 94.31 282 VAL B O 1
ATOM 4740 N N . GLU B 1 283 ? -7.801 22.766 26.453 1 94 283 GLU B N 1
ATOM 4741 C CA . GLU B 1 283 ? -7.117 24.047 26.312 1 94 283 GLU B CA 1
ATOM 4742 C C . GLU B 1 283 ? -5.637 23.844 25.984 1 94 283 GLU B C 1
ATOM 4744 O O . GLU B 1 283 ? -5.094 24.516 25.109 1 94 283 GLU B O 1
ATOM 4749 N N . ARG B 1 284 ? -5.102 22.984 26.703 1 93.69 284 ARG B N 1
ATOM 4750 C CA . ARG B 1 284 ? -3.688 22.703 26.5 1 93.69 284 ARG B CA 1
ATOM 4751 C C . ARG B 1 284 ? -3.447 22.094 25.125 1 93.69 284 ARG B C 1
ATOM 4753 O O . ARG B 1 284 ? -2.465 22.438 24.453 1 93.69 284 ARG B O 1
ATOM 4760 N N . ILE B 1 285 ? -4.312 21.219 24.719 1 94.56 285 ILE B N 1
ATOM 4761 C CA . ILE B 1 285 ? -4.207 20.594 23.406 1 94.56 285 ILE B CA 1
ATOM 4762 C C . ILE B 1 285 ? -4.359 21.656 22.312 1 94.56 285 ILE B C 1
ATOM 4764 O O . ILE B 1 285 ? -3.611 21.656 21.328 1 94.56 285 ILE B O 1
ATOM 4768 N N . ALA B 1 286 ? -5.266 22.516 22.5 1 94.44 286 ALA B N 1
ATOM 4769 C CA . ALA B 1 286 ? -5.465 23.609 21.547 1 94.44 286 ALA B CA 1
ATOM 4770 C C . ALA B 1 286 ? -4.184 24.422 21.359 1 94.44 286 ALA B C 1
ATOM 4772 O O . ALA B 1 286 ? -3.779 24.719 20.234 1 94.44 286 ALA B O 1
ATOM 4773 N N . GLU B 1 287 ? -3.559 24.703 22.5 1 92.19 287 GLU B N 1
ATOM 4774 C CA . GLU B 1 287 ? -2.318 25.469 22.484 1 92.19 287 GLU B CA 1
ATOM 4775 C C . GLU B 1 287 ? -1.204 24.703 21.766 1 92.19 287 GLU B C 1
ATOM 4777 O O . GLU B 1 287 ? -0.483 25.281 20.953 1 92.19 287 GLU B O 1
ATOM 4782 N N . GLN B 1 288 ? -1.132 23.484 22 1 91.62 288 GLN B N 1
ATOM 4783 C CA . GLN B 1 288 ? -0.084 22.641 21.422 1 91.62 288 GLN B CA 1
AT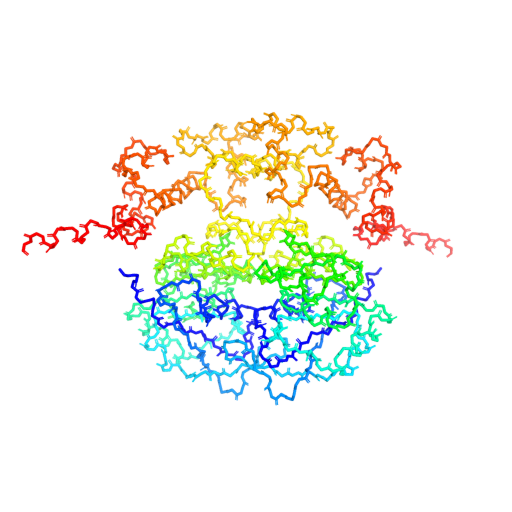OM 4784 C C . GLN B 1 288 ? -0.286 22.453 19.922 1 91.62 288 GLN B C 1
ATOM 4786 O O . GLN B 1 288 ? 0.665 22.172 19.188 1 91.62 288 GLN B O 1
ATOM 4791 N N . CYS B 1 289 ? -1.48 22.609 19.531 1 92.81 289 CYS B N 1
ATOM 4792 C CA . CYS B 1 289 ? -1.798 22.422 18.125 1 92.81 289 CYS B CA 1
ATOM 4793 C C . CYS B 1 289 ? -1.854 23.75 17.391 1 92.81 289 CYS B C 1
ATOM 4795 O O . CYS B 1 289 ? -2.205 23.812 16.203 1 92.81 289 CYS B O 1
ATOM 4797 N N . GLY B 1 290 ? -1.539 24.844 18.078 1 91.56 290 GLY B N 1
ATOM 4798 C CA . GLY B 1 290 ? -1.292 26.125 17.422 1 91.56 290 GLY B CA 1
ATOM 4799 C C . GLY B 1 290 ? -2.539 26.984 17.281 1 91.56 290 GLY B C 1
ATOM 4800 O O . GLY B 1 290 ? -2.566 27.922 16.5 1 91.56 290 GLY B O 1
ATOM 4801 N N . TYR B 1 291 ? -3.547 26.641 18.016 1 92.81 291 TYR B N 1
ATOM 4802 C CA . TYR B 1 291 ? -4.746 27.469 17.969 1 92.81 291 TYR B CA 1
ATOM 4803 C C . TYR B 1 291 ? -4.641 28.641 18.953 1 92.81 291 TYR B C 1
ATOM 4805 O O . TYR B 1 291 ? -4.129 28.469 20.062 1 92.81 291 TYR B O 1
ATOM 4813 N N . ARG B 1 292 ? -5.094 29.781 18.484 1 88.38 292 ARG B N 1
ATOM 4814 C CA . ARG B 1 292 ? -5.016 30.984 19.312 1 88.38 292 ARG B CA 1
ATOM 4815 C C . ARG B 1 292 ? -5.992 30.922 20.484 1 88.38 292 ARG B C 1
ATOM 4817 O O . ARG B 1 292 ? -5.715 31.453 21.562 1 88.38 292 ARG B O 1
ATOM 4824 N N . THR B 1 293 ? -7.117 30.312 20.234 1 92.38 293 THR B N 1
ATOM 4825 C CA . THR B 1 293 ? -8.117 30.172 21.281 1 92.38 293 THR B CA 1
ATOM 4826 C C . THR B 1 293 ? -8.711 28.766 21.266 1 92.38 293 THR B C 1
ATOM 4828 O O . THR B 1 293 ? -8.711 28.078 20.234 1 92.38 293 THR B O 1
ATOM 4831 N N . VAL B 1 294 ? -9.156 28.359 22.422 1 94.38 294 VAL B N 1
ATOM 4832 C CA . VAL B 1 294 ? -9.789 27.047 22.547 1 94.38 294 VAL B CA 1
ATOM 4833 C C . VAL B 1 294 ? -11.062 27.016 21.703 1 94.38 294 VAL B C 1
ATOM 4835 O O . VAL B 1 294 ? -11.414 25.984 21.141 1 94.38 294 VAL B O 1
ATOM 4838 N N . GLU B 1 295 ? -11.695 28.188 21.625 1 92.44 295 GLU B N 1
ATOM 4839 C CA . GLU B 1 295 ? -12.93 28.266 20.844 1 92.44 295 GLU B CA 1
ATOM 4840 C C . GLU B 1 295 ? -12.664 28.016 19.359 1 92.44 295 GLU B C 1
ATOM 4842 O O . GLU B 1 295 ? -13.406 27.281 18.703 1 92.44 295 GLU B O 1
ATOM 4847 N N . SER B 1 296 ? -11.617 28.625 18.891 1 92.88 296 SER B N 1
ATOM 4848 C CA . SER B 1 296 ? -11.273 28.391 17.484 1 92.88 296 SER B CA 1
ATOM 4849 C C . SER B 1 296 ? -10.922 26.938 17.234 1 92.88 296 SER B C 1
ATOM 4851 O O . SER B 1 296 ? -11.242 26.391 16.188 1 92.88 296 SER B O 1
ATOM 4853 N N . PHE B 1 297 ? -10.352 26.328 18.188 1 95.06 297 PHE B N 1
ATOM 4854 C CA . PHE B 1 297 ? -10.023 24.906 18.109 1 95.06 297 PHE B CA 1
ATOM 4855 C C . PHE B 1 297 ? -11.297 24.062 18.062 1 95.06 297 PHE B C 1
ATOM 4857 O O . PHE B 1 297 ? -11.438 23.188 17.203 1 95.06 297 PHE B O 1
ATOM 4864 N N . ARG B 1 298 ? -12.172 24.328 18.938 1 92.25 298 ARG B N 1
ATOM 4865 C CA . ARG B 1 298 ? -13.414 23.578 19.016 1 92.25 298 ARG B CA 1
ATOM 4866 C C . ARG B 1 298 ? -14.203 23.656 17.719 1 92.25 298 ARG B C 1
ATOM 4868 O O . ARG B 1 298 ? -14.734 22.656 17.234 1 92.25 298 ARG B O 1
ATOM 4875 N N . ILE B 1 299 ? -14.219 24.844 17.188 1 88.81 299 ILE B N 1
ATOM 4876 C CA . ILE B 1 299 ? -14.953 25.062 15.945 1 88.81 299 ILE B CA 1
ATOM 4877 C C . ILE B 1 299 ? -14.289 24.266 14.812 1 88.81 299 ILE B C 1
ATOM 4879 O O . ILE B 1 299 ? -14.961 23.531 14.086 1 88.81 299 ILE B O 1
ATOM 4883 N N . ALA B 1 300 ? -13.047 24.344 14.719 1 89.38 300 ALA B N 1
ATOM 4884 C CA . ALA B 1 300 ? -12.297 23.656 13.672 1 89.38 300 ALA B CA 1
ATOM 4885 C C . ALA B 1 300 ? -12.445 22.141 13.805 1 89.38 300 ALA B C 1
ATOM 4887 O O . ALA B 1 300 ? -12.648 21.438 12.812 1 89.38 300 ALA B O 1
ATOM 4888 N N . PHE B 1 301 ? -12.32 21.688 15.008 1 90.81 301 PHE B N 1
ATOM 4889 C CA . PHE B 1 301 ? -12.398 20.25 15.297 1 90.81 301 PHE B CA 1
ATOM 4890 C C . PHE B 1 301 ? -13.773 19.703 14.945 1 90.81 301 PHE B C 1
ATOM 4892 O O . PHE B 1 301 ? -13.883 18.672 14.266 1 90.81 301 PHE B O 1
ATOM 4899 N N . ARG B 1 302 ? -14.766 20.406 15.297 1 83.5 302 ARG B N 1
ATOM 4900 C CA . ARG B 1 302 ? -16.141 20 15 1 83.5 302 ARG B CA 1
ATOM 4901 C C . ARG B 1 302 ? -16.391 20 13.5 1 83.5 302 ARG B C 1
ATOM 4903 O O . ARG B 1 302 ? -17.047 19.094 12.969 1 83.5 302 ARG B O 1
ATOM 4910 N N . ASN B 1 303 ? -15.891 21.047 12.93 1 77.25 303 ASN B N 1
ATOM 4911 C CA . ASN B 1 303 ? -16.094 21.156 11.492 1 77.25 303 ASN B CA 1
ATOM 4912 C C . ASN B 1 303 ? -15.422 20.016 10.734 1 77.25 303 ASN B C 1
ATOM 4914 O O . ASN B 1 303 ? -15.953 19.531 9.742 1 77.25 303 ASN B O 1
ATOM 4918 N N . HIS B 1 304 ? -14.336 19.625 11.273 1 75.5 304 HIS B N 1
ATOM 4919 C CA . HIS B 1 304 ? -13.539 18.625 10.578 1 75.5 304 HIS B CA 1
ATOM 4920 C C . HIS B 1 304 ? -14 17.203 10.922 1 75.5 304 HIS B C 1
ATOM 4922 O O . HIS B 1 304 ? -14.062 16.344 10.047 1 75.5 304 HIS B O 1
ATOM 4928 N N . LEU B 1 305 ? -14.375 17 12.25 1 73.69 305 LEU B N 1
ATOM 4929 C CA . LEU B 1 305 ? -14.594 15.617 12.68 1 73.69 305 LEU B CA 1
ATOM 4930 C C . LEU B 1 305 ? -16.062 15.391 13.039 1 73.69 305 LEU B C 1
ATOM 4932 O O . LEU B 1 305 ? -16.469 14.25 13.273 1 73.69 305 LEU B O 1
ATOM 4936 N N . GLY B 1 306 ? -16.828 16.422 13.094 1 70.62 306 GLY B N 1
ATOM 4937 C CA . GLY B 1 306 ? -18.266 16.312 13.344 1 70.62 306 GLY B CA 1
ATOM 4938 C C . GLY B 1 306 ? -18.594 16.188 14.82 1 70.62 306 GLY B C 1
ATOM 4939 O O . GLY B 1 306 ? -19.766 16.062 15.188 1 70.62 306 GLY B O 1
ATOM 4940 N N . LEU B 1 307 ? -17.625 16.109 15.656 1 78.5 307 LEU B N 1
ATOM 4941 C CA . LEU B 1 307 ? -17.859 16.062 17.094 1 78.5 307 LEU B CA 1
ATOM 4942 C C . LEU B 1 307 ? -16.891 16.969 17.844 1 78.5 307 LEU B C 1
ATOM 4944 O O . LEU B 1 307 ? -15.789 17.219 17.375 1 78.5 307 LEU B O 1
ATOM 4948 N N . PRO B 1 308 ? -17.359 17.469 19 1 87.69 308 PRO B N 1
ATOM 4949 C CA . PRO B 1 308 ? -16.453 18.281 19.797 1 87.69 308 PRO B CA 1
ATOM 4950 C C . PRO B 1 308 ? -15.297 17.484 20.375 1 87.69 308 PRO B C 1
ATOM 4952 O O . PRO B 1 308 ? -15.398 16.266 20.531 1 87.69 308 PRO B O 1
ATOM 4955 N N . PRO B 1 309 ? -14.203 18.156 20.719 1 90.94 309 PRO B N 1
ATOM 4956 C CA . PRO B 1 309 ? -13.023 17.469 21.25 1 90.94 309 PRO B CA 1
ATOM 4957 C C . PRO B 1 309 ? -13.352 16.625 22.484 1 90.94 309 PRO B C 1
ATOM 4959 O O . PRO B 1 309 ? -12.867 15.492 22.609 1 90.94 309 PRO B O 1
ATOM 4962 N N . SER B 1 310 ? -14.164 17.156 23.375 1 89.44 310 SER B N 1
ATOM 4963 C CA . SER B 1 310 ? -14.508 16.422 24.594 1 89.44 310 SER B CA 1
ATOM 4964 C C . SER B 1 310 ? -15.25 15.133 24.266 1 89.44 310 SER B C 1
ATOM 4966 O O . SER B 1 310 ? -14.969 14.086 24.844 1 89.44 310 SER B O 1
ATOM 4968 N N . ALA B 1 311 ? -16.172 15.164 23.391 1 86.31 311 ALA B N 1
ATOM 4969 C CA . ALA B 1 311 ? -16.922 13.984 22.953 1 86.31 311 ALA B CA 1
ATOM 4970 C C . ALA B 1 311 ? -16 12.977 22.266 1 86.31 311 ALA B C 1
ATOM 4972 O O . ALA B 1 311 ? -16.156 11.766 22.438 1 86.31 311 ALA B O 1
ATOM 4973 N N . TYR B 1 312 ? -15.094 13.539 21.516 1 86.75 312 TYR B N 1
ATOM 4974 C CA . TYR B 1 312 ? -14.117 12.68 20.859 1 86.75 312 TYR B CA 1
ATOM 4975 C C . TYR B 1 312 ? -13.297 11.898 21.875 1 86.75 312 TYR B C 1
ATOM 4977 O O . TYR B 1 312 ? -13.102 10.695 21.719 1 86.75 312 TYR B O 1
ATOM 4985 N N . ARG B 1 313 ? -12.789 12.57 22.828 1 86.12 313 ARG B N 1
ATOM 4986 C CA . ARG B 1 313 ? -12.008 11.922 23.875 1 86.12 313 ARG B CA 1
ATOM 4987 C C . ARG B 1 313 ? -12.828 10.859 24.594 1 86.12 313 ARG B C 1
ATOM 4989 O O . ARG B 1 313 ? -12.32 9.773 24.906 1 86.12 313 ARG B O 1
ATOM 4996 N N . GLU B 1 314 ? -14.055 11.203 24.891 1 82.62 314 GLU B N 1
ATOM 4997 C CA . GLU B 1 314 ? -14.93 10.25 25.562 1 82.62 314 GLU B CA 1
ATOM 4998 C C . GLU B 1 314 ? -15.109 8.984 24.734 1 82.62 314 GLU B C 1
ATOM 5000 O O . GLU B 1 314 ? -15.141 7.875 25.266 1 82.62 314 GLU B O 1
ATOM 5005 N N . ARG B 1 315 ? -15.164 9.227 23.547 1 76.31 315 ARG B N 1
ATOM 5006 C CA . ARG B 1 315 ? -15.461 8.117 22.641 1 76.31 315 ARG B CA 1
ATOM 5007 C C . ARG B 1 315 ? -14.211 7.297 22.359 1 76.31 315 ARG B C 1
ATOM 5009 O O . ARG B 1 315 ? -14.281 6.07 22.25 1 76.31 315 ARG B O 1
ATOM 5016 N N . PHE B 1 316 ? -13.07 7.965 22.281 1 74.94 316 PHE B N 1
ATOM 5017 C CA . PHE B 1 316 ? -11.922 7.262 21.719 1 74.94 316 PHE B CA 1
ATOM 5018 C C . PHE B 1 316 ? -10.742 7.305 22.688 1 74.94 316 PHE B C 1
ATOM 5020 O O . PHE B 1 316 ? -9.719 6.66 22.453 1 74.94 316 PHE B O 1
ATOM 5027 N N . GLY B 1 317 ? -10.859 8.109 23.703 1 75.19 317 GLY B N 1
ATOM 5028 C CA . GLY B 1 317 ? -9.742 8.273 24.609 1 75.19 317 GLY B CA 1
ATOM 5029 C C . GLY B 1 317 ? -9.484 7.035 25.453 1 75.19 317 GLY B C 1
ATOM 5030 O O . GLY B 1 317 ? -10.391 6.242 25.703 1 75.19 317 GLY B O 1
ATOM 5031 N N . LYS B 1 318 ? -8.297 6.727 25.719 1 65.94 318 LYS B N 1
ATOM 5032 C CA . LYS B 1 318 ? -7.941 5.602 26.578 1 65.94 318 LYS B CA 1
ATOM 5033 C C . LYS B 1 318 ? -8.5 5.785 27.984 1 65.94 318 LYS B C 1
ATOM 5035 O O . LYS B 1 318 ? -8.828 4.809 28.672 1 65.94 318 LYS B O 1
ATOM 5040 N N . HIS B 1 319 ? -8.602 7.004 28.625 1 53.66 319 HIS B N 1
ATOM 5041 C CA . HIS B 1 319 ? -8.945 7.238 30.016 1 53.66 319 HIS B CA 1
ATOM 5042 C C . HIS B 1 319 ? -10.445 7.488 30.188 1 53.66 319 HIS B C 1
ATOM 5044 O O . HIS B 1 319 ? -10.914 7.754 31.297 1 53.66 319 HIS B O 1
ATOM 5050 N N . GLY B 1 320 ? -11.227 7.559 29.359 1 44.53 320 GLY B N 1
ATOM 5051 C CA . GLY B 1 320 ? -12.609 7.949 29.562 1 44.53 320 GLY B CA 1
ATOM 5052 C C . GLY B 1 320 ? -13.352 7.035 30.531 1 44.53 320 GLY B C 1
ATOM 5053 O O . GLY B 1 320 ? -14.508 7.289 30.859 1 44.53 320 GLY B O 1
ATOM 5054 N N . LYS B 1 321 ? -13.055 5.719 30.641 1 41.41 321 LYS B N 1
ATOM 5055 C CA . LYS B 1 321 ? -13.953 4.934 31.484 1 41.41 321 LYS B CA 1
ATOM 5056 C C . LYS B 1 321 ? -13.742 5.25 32.969 1 41.41 321 LYS B C 1
ATOM 5058 O O . LYS B 1 321 ? -14.406 4.676 33.812 1 41.41 321 LYS B O 1
ATOM 5063 N N . LYS B 1 322 ? -12.664 5.691 33.5 1 37.19 322 LYS B N 1
ATOM 5064 C CA . LYS B 1 322 ? -12.633 5.578 34.969 1 37.19 322 LYS B CA 1
ATOM 5065 C C . LYS B 1 322 ? -13.703 6.445 35.594 1 37.19 322 LYS B C 1
ATOM 5067 O O . LYS B 1 322 ? -14.023 6.277 36.781 1 37.19 322 LYS B O 1
ATOM 5072 N N . ALA B 1 323 ? -14.102 7.586 35.062 1 36.62 323 ALA B N 1
ATOM 5073 C CA . ALA B 1 323 ? -14.867 8.438 35.969 1 36.62 323 ALA B CA 1
ATOM 5074 C C . ALA B 1 323 ? -16.234 7.828 36.25 1 36.62 323 ALA B C 1
ATOM 5076 O O . ALA B 1 323 ? -16.859 8.141 37.281 1 36.62 323 ALA B O 1
ATOM 5077 N N . GLN B 1 324 ? -16.75 7.012 35.344 1 35.25 324 GLN B N 1
ATOM 5078 C CA . GLN B 1 324 ? -18.141 6.738 35.688 1 35.25 324 GLN B CA 1
ATOM 5079 C C . GLN B 1 324 ? -18.234 5.672 36.781 1 35.25 324 GLN B C 1
ATOM 5081 O O . GLN B 1 324 ? -19.297 5.48 37.375 1 35.25 324 GLN B O 1
ATOM 5086 N N . THR B 1 325 ? -17.234 4.848 36.906 1 35.94 325 THR B N 1
ATOM 5087 C CA . THR B 1 325 ? -17.531 3.811 37.906 1 35.94 325 THR B CA 1
ATOM 5088 C C . THR B 1 325 ? -17.531 4.387 39.312 1 35.94 325 THR B C 1
ATOM 5090 O O . THR B 1 325 ? -18.094 3.793 40.219 1 35.94 325 THR B O 1
ATOM 5093 N N . THR B 1 326 ? -16.719 5.426 39.562 1 34.22 326 THR B N 1
ATOM 5094 C CA . THR B 1 326 ? -16.688 5.758 41 1 34.22 326 THR B CA 1
ATOM 5095 C C . THR B 1 326 ? -17.984 6.422 41.438 1 34.22 326 THR B C 1
ATOM 5097 O O . THR B 1 326 ? -18.266 6.531 42.625 1 34.22 326 THR B O 1
ATOM 5100 N N . LEU B 1 327 ? -18.734 7.172 40.469 1 36.66 327 LEU B N 1
ATOM 5101 C CA . LEU B 1 327 ? -19.875 7.844 41.062 1 36.66 327 LEU B CA 1
ATOM 5102 C C . LEU B 1 327 ? -20.969 6.84 41.438 1 36.66 327 LEU B C 1
ATOM 5104 O O . LEU B 1 327 ? -21.875 7.156 42.219 1 36.66 327 LEU B O 1
ATOM 5108 N N . ALA B 1 328 ? -21.016 5.684 40.719 1 38.53 328 ALA B N 1
ATOM 5109 C CA . ALA B 1 328 ? -22.25 4.941 40.969 1 38.53 328 ALA B CA 1
ATOM 5110 C C . ALA B 1 328 ? -22.172 4.176 42.281 1 38.53 328 ALA B C 1
ATOM 5112 O O . ALA B 1 328 ? -23.156 3.574 42.719 1 38.53 328 ALA B O 1
ATOM 5113 N N . GLU B 1 329 ? -20.922 3.959 42.781 1 31.67 329 GLU B N 1
ATOM 5114 C CA . GLU B 1 329 ? -21.031 3.133 43.969 1 31.67 329 GLU B CA 1
ATOM 5115 C C . GLU B 1 329 ? -21.562 3.939 45.156 1 31.67 329 GLU B C 1
ATOM 5117 O O . GLU B 1 329 ? -21.938 3.373 46.188 1 31.67 329 GLU B O 1
ATOM 5122 N N . ASN B 1 330 ? -21.344 5.246 45.156 1 32.31 330 ASN B N 1
ATOM 5123 C CA . ASN B 1 330 ? -21.734 5.809 46.438 1 32.31 330 ASN B CA 1
ATOM 5124 C C . ASN B 1 330 ? -23.234 6.059 46.531 1 32.31 330 ASN B C 1
ATOM 5126 O O . ASN B 1 330 ? -23.75 6.555 47.531 1 32.31 330 ASN B O 1
ATOM 5130 N N . THR B 1 331 ? -24.094 5.934 45.406 1 26.66 331 THR B N 1
ATOM 5131 C CA . THR B 1 331 ? -25.5 6.012 45.844 1 26.66 331 THR B CA 1
ATOM 5132 C C . THR B 1 331 ? -26.031 4.633 46.188 1 26.66 331 THR B C 1
ATOM 5134 O O . THR B 1 331 ? -25.719 3.645 45.531 1 26.66 331 THR B O 1
#

Sequence (662 aa):
MRNDPGLVAILAYDGLCTFEFGIAVEIFGLARPEFDFPWYRHRIVGLDEGPMRAMGGIRVLADAGLEVLAEARTIVIPGWRDRAELPPPALLDALREAHGRGARLLSICSGVFVLAASGLLDGQRATTHWRYTDELAQRYPAIEVDPQVLYVDAGQLITSAGSAAGIDACLHLVARDFGNQVANRVAQRLVMAPQRAGGQAQFIPAPVAHSARHDLSGLLEWVRQRLDQPLEVSQLAARVAMSERTFLRRFGAATGMTPKAWLQHERLARARELLESSGQSVERIAEQCGYRTVESFRIAFRNHLGLPPSAYRERFGKHGKKAQTTLAENTMRNDPGLVAILAYDGLCTFEFGIAVEIFGLARPEFDFPWYRHRIVGLDEGPMRAMGGIRVLADAGLEVLAEARTIVIPGWRDRAELPPPALLDALREAHGRGARLLSICSGVFVLAASGLLDGQRATTHWRYTDELAQRYPAIEVDPQVLYVDAGQLITSAGSAAGIDACLHLVARDFGNQVANRVAQRLVMAPQRAGGQAQFIPAPVAHSARHDLSGLLEWVRQRLDQPLEVSQLAARVAMSERTFLRRFGAATGMTPKAWLQHERLARARELLESSGQSVERIAEQCGYRTVESFRIAFRNHLGLPPSAYRERFGKHGKKAQTTLAENT

Radius of gyration: 25.38 Å; Cα contacts (8 Å, |Δi|>4): 1346; chains: 2; bounding box: 68×66×91 Å

Organism: Aquipseudomonas alcaligenes (strain ATCC 14909 / DSM 50342 / CCUG 1425 / JCM 20561 / NBRC 14159 / NCIMB 9945 / NCTC 10367 / 1577) (NCBI:txid1215092)

pLDDT: mean 83.19, std 17.37, range [25.48, 98.75]